Protein 1YS4 (pdb70)

InterPro domains:
  IPR000319 Aspartate-semialdehyde dehydrogenase, conserved site [PS01103] (237-251)
  IPR000534 Semialdehyde dehydrogenase, NAD-binding [PF01118] (10-136)
  IPR000534 Semialdehyde dehydrogenase, NAD-binding [SM00859] (10-138)
  IPR005676 Aspartate-semialdehyde dehydrogenase, peptidoglycan lacking [TIGR00978] (9-350)
  IPR012080 Aspartate-semialdehyde dehydrogenase [MF_02121] (8-350)
  IPR012280 Semialdehyde dehydrogenase, dimerisation domain [PF02774] (166-335)
  IPR036291 NAD(P)-binding domain superfamily [SSF51735] (8-182)
  IPR051823 Aspartate-semialdehyde dehydrogenase-related [PTHR46718] (7-353)

Nearest PDB structures (foldseek):
  1ys4-assembly1_A  TM=1.002E+00  e=1.127E-74  Methanocaldococcus jannaschii
  4zic-assembly2_E  TM=9.602E-01  e=7.013E-42  Trichophyton rubrum BMU01672
  3hsk-assembly1_B  TM=9.172E-01  e=1.992E-38  Candida albicans
  3hsk-assembly1_A  TM=9.112E-01  e=3.262E-38  Candida albicans
  4dpk-assembly1_B  TM=9.271E-01  e=1.095E-36  Sulfurisphaera tokodaii str. 7

Solvent-accessible surface area: 26829 Å² total

Foldseek 3Di:
DAEEEEAQLQWLLNVVLQVDAVDDVHHYQAYEYAPQQAQAQSLVSHPDDDPDDRDPVRRGGHHYLACPDPSNPSHQEYEYPDEQVVCVVRVVRNQQVQHAYLYAYPNPLDFLEAADQCLFCLVSVCSQVVVCVVSVGNYHYHYYAALVLLQVLLLVRLCCPFAFAEKEKEKDADSSLIPPGDPVCAVVHKFQDDPCPQVSLPSSQQRNFDDDPSGTDGHDHGYGYTYMYYHHHWKMKMKMDTATRRADALVRSVVSLPRDPCPPLVQRQDDRQEAEDEDPDDDDGVVPCCHSDFHKYKYDWHQDPPHGTIIMIMTGCSQCVGSVSSSSSVSCCVSPPD/DQEEEEEQLQWLLNQVLQVDAVDFVHHYQAYEYAPVQAAFQSLVSHPDDDPDDRDPVRRGGHHYLACPPPSNLRHAEYEYPDEQVVCLVRVVVNQQSQHAYEYAYPNPLDFLEAADQCLQCVVSVVSQVVVCVVSVGNYHYHYYAALVLLQVLLLVRLCCPFAFAEKEKEKDADSSLIPPRCPVCAVVHKFFDDPCPQVSLFSSQQSNFDDDPSGTDGHDHGYGYTYMYYHDHWKMKMKMDTATNRADALVRSVVSLPRDPCVVVPQRLDDRQEAEDEDPDDDDCVVPCCHSDFHKYKYPWHQDPPHRTIIMIMGGCSQCVGSVSSSSSVSSCVSPHD

Structure (mmCIF, N/CA/C/O backbone):
data_1YS4
#
_entry.id   1YS4
#
_cell.length_a   95.254
_cell.length_b   95.254
_cell.length_c   297.957
_cell.angle_alpha   90.00
_cell.angle_beta   90.00
_cell.angle_gamma   90.00
#
_symmetry.space_group_name_H-M   'P 43 21 2'
#
loop_
_entity.id
_entity.type
_entity.pdbx_description
1 polymer 'Aspartate-semialdehyde dehydrogenase'
2 non-polymer 'NADP NICOTINAMIDE-ADENINE-DINUCLEOTIDE PHOSPHATE'
3 non-polymer 'MALONIC ACID'
4 water water
#
loop_
_atom_site.group_PDB
_atom_site.id
_atom_site.type_symbol
_atom_site.label_atom_id
_atom_site.label_alt_id
_atom_site.label_comp_id
_atom_site.label_asym_id
_atom_site.label_entity_id
_atom_site.label_seq_id
_atom_site.pdbx_PDB_ins_code
_atom_site.Cartn_x
_atom_site.Cartn_y
_atom_site.Cartn_z
_atom_site.occupancy
_atom_site.B_iso_or_equiv
_atom_site.auth_seq_id
_atom_site.auth_comp_id
_atom_site.auth_asym_id
_atom_site.auth_atom_id
_atom_site.pdbx_PDB_model_num
ATOM 9 N N . LYS A 1 8 ? 32.399 49.295 111.718 1.00 43.50 8 LYS A N 1
ATOM 10 C CA . LYS A 1 8 ? 33.610 49.111 112.520 1.00 42.55 8 LYS A CA 1
ATOM 11 C C . LYS A 1 8 ? 34.101 50.423 113.137 1.00 41.60 8 LYS A C 1
ATOM 12 O O . LYS A 1 8 ? 35.232 50.860 112.903 1.00 41.50 8 LYS A O 1
ATOM 18 N N . ILE A 1 9 ? 33.229 51.043 113.925 1.00 40.49 9 ILE A N 1
ATOM 19 C CA . ILE A 1 9 ? 33.567 52.245 114.682 1.00 39.51 9 ILE A CA 1
ATOM 20 C C . ILE A 1 9 ? 34.532 51.865 115.814 1.00 39.12 9 ILE A C 1
ATOM 21 O O . ILE A 1 9 ? 34.243 50.984 116.627 1.00 38.76 9 ILE A O 1
ATOM 26 N N . LYS A 1 10 ? 35.682 52.528 115.844 1.00 38.58 10 LYS A N 1
ATOM 27 C CA . LYS A 1 10 ? 36.756 52.166 116.761 1.00 38.10 10 LYS A CA 1
ATOM 28 C C . LYS A 1 10 ? 36.505 52.654 118.181 1.00 37.61 10 LYS A C 1
ATOM 29 O O . LYS A 1 10 ? 36.296 53.848 118.417 1.00 37.40 10 LYS A O 1
ATOM 35 N N . VAL A 1 11 ? 36.511 51.708 119.118 1.00 37.01 11 VAL A N 1
ATOM 36 C CA . VAL A 1 11 ? 36.238 52.004 120.525 1.00 36.58 11 VAL A CA 1
ATOM 37 C C . VAL A 1 11 ? 37.385 51.598 121.453 1.00 36.30 11 VAL A C 1
ATOM 38 O O . VAL A 1 11 ? 38.185 50.715 121.130 1.00 36.11 11 VAL A O 1
ATOM 42 N N . GLY A 1 12 ? 37.454 52.264 122.601 1.00 35.99 12 GLY A N 1
ATOM 43 C CA . GLY A 1 12 ? 38.415 51.930 123.639 1.00 35.73 12 GLY A CA 1
ATOM 44 C C . GLY A 1 12 ? 37.710 51.581 124.933 1.00 35.61 12 GLY A C 1
ATOM 45 O O . GLY A 1 12 ? 36.536 51.914 125.121 1.00 35.50 12 GLY A O 1
ATOM 46 N N . VAL A 1 13 ? 38.421 50.890 125.820 1.00 35.50 13 VAL A N 1
ATOM 47 C CA . VAL A 1 13 ? 37.905 50.587 127.153 1.00 35.36 13 VAL A CA 1
ATOM 48 C C . VAL A 1 13 ? 38.914 51.017 128.217 1.00 35.42 13 VAL A C 1
ATOM 49 O O . VAL A 1 13 ? 40.080 50.617 128.186 1.00 35.54 13 VAL A O 1
ATOM 53 N N . LEU A 1 14 ? 38.452 51.857 129.137 1.00 35.33 14 LEU A N 1
ATOM 54 C CA . LEU A 1 14 ? 39.230 52.268 130.300 1.00 35.20 14 LEU A CA 1
ATOM 55 C C . LEU A 1 14 ? 38.920 51.323 131.453 1.00 35.10 14 LEU A C 1
ATOM 56 O O . LEU A 1 14 ? 37.751 51.012 131.710 1.00 34.98 14 LEU A O 1
ATOM 61 N N . GLY A 1 15 ? 39.965 50.874 132.145 1.00 34.96 15 GLY A N 1
ATOM 62 C CA . GLY A 1 15 ? 39.818 49.887 133.216 1.00 34.70 15 GLY A CA 1
ATOM 63 C C . GLY A 1 15 ? 39.383 48.545 132.660 1.00 34.55 15 GLY A C 1
ATOM 64 O O . GLY A 1 15 ? 38.493 47.894 133.209 1.00 34.58 15 GLY A O 1
ATOM 65 N N . ALA A 1 16 ? 40.026 48.137 131.567 1.00 34.38 16 ALA A N 1
ATOM 66 C CA . ALA A 1 16 ? 39.612 46.974 130.775 1.00 34.29 16 ALA A CA 1
ATOM 67 C C . ALA A 1 16 ? 39.827 45.614 131.450 1.00 34.24 16 ALA A C 1
ATOM 68 O O . ALA A 1 16 ? 39.185 44.628 131.075 1.00 34.34 16 ALA A O 1
ATOM 70 N N . THR A 1 17 ? 40.718 45.567 132.438 1.00 34.02 17 THR A N 1
ATOM 71 C CA . THR A 1 17 ? 41.096 44.309 133.099 1.00 33.95 17 THR A CA 1
ATOM 72 C C . THR A 1 17 ? 40.196 43.909 134.278 1.00 33.66 17 THR A C 1
ATOM 73 O O . THR A 1 17 ? 40.157 42.736 134.665 1.00 33.65 17 THR A O 1
ATOM 77 N N . GLY A 1 18 ? 39.480 44.880 134.839 1.00 33.25 18 GLY A N 1
ATOM 78 C CA . GLY A 1 18 ? 38.638 44.650 136.008 1.00 32.90 18 GLY A CA 1
ATOM 79 C C . GLY A 1 18 ? 37.332 43.940 135.707 1.00 32.96 18 GLY A C 1
ATOM 80 O O . GLY A 1 18 ? 37.106 43.465 134.590 1.00 32.83 18 GLY A O 1
ATOM 81 N N . SER A 1 19 ? 36.462 43.878 136.710 1.00 32.88 19 SER A N 1
ATOM 82 C CA . SER A 1 19 ? 35.204 43.141 136.600 1.00 32.90 19 SER A CA 1
ATOM 83 C C . SER A 1 19 ? 34.286 43.637 135.475 1.00 32.78 19 SER A C 1
ATOM 84 O O . SER A 1 19 ? 33.818 42.835 134.663 1.00 32.98 19 SER A O 1
ATOM 87 N N . VAL A 1 20 ? 34.031 44.945 135.429 1.00 32.63 20 VAL A N 1
ATOM 88 C CA . VAL A 1 20 ? 33.195 45.536 134.371 1.00 32.37 20 VAL A CA 1
ATOM 89 C C . VAL A 1 20 ? 33.947 45.590 133.048 1.00 32.16 20 VAL A C 1
ATOM 90 O O . VAL A 1 20 ? 33.355 45.382 131.987 1.00 32.27 20 VAL A O 1
ATOM 94 N N . GLY A 1 21 ? 35.250 45.857 133.122 1.00 31.98 21 GLY A N 1
ATOM 95 C CA . GLY A 1 21 ? 36.119 45.839 131.949 1.00 31.98 21 GLY A CA 1
ATOM 96 C C . GLY A 1 21 ? 36.032 44.546 131.152 1.00 31.99 21 GLY A C 1
ATOM 97 O O . GLY A 1 21 ? 36.034 44.572 129.918 1.00 32.29 21 GLY A O 1
ATOM 98 N N . GLN A 1 22 ? 35.950 43.418 131.856 1.00 31.62 22 GLN A N 1
ATOM 99 C CA . GLN A 1 22 ? 35.869 42.099 131.221 1.00 31.43 22 GLN A CA 1
ATOM 100 C C . GLN A 1 22 ? 34.541 41.893 130.495 1.00 31.23 22 GLN A C 1
ATOM 101 O O . GLN A 1 22 ? 34.488 41.223 129.461 1.00 31.23 22 GLN A O 1
ATOM 107 N N . ARG A 1 23 ? 33.472 42.457 131.049 1.00 30.94 23 ARG A N 1
ATOM 108 C CA . ARG A 1 23 ? 32.168 42.393 130.409 1.00 30.87 23 ARG A CA 1
ATOM 109 C C . ARG A 1 23 ? 32.106 43.314 129.190 1.00 30.89 23 ARG A C 1
ATOM 110 O O . ARG A 1 23 ? 31.455 42.977 128.201 1.00 30.96 23 ARG A O 1
ATOM 118 N N . PHE A 1 24 ? 32.786 44.462 129.267 1.00 30.90 24 PHE A N 1
ATOM 119 C CA . PHE A 1 24 ? 32.946 45.355 128.114 1.00 31.08 24 PHE A CA 1
ATOM 120 C C . PHE A 1 24 ? 33.615 44.590 126.980 1.00 31.23 24 PHE A C 1
ATOM 121 O O . PHE A 1 24 ? 33.115 44.579 125.855 1.00 31.19 24 PHE A O 1
ATOM 129 N N . VAL A 1 25 ? 34.733 43.937 127.304 1.00 31.47 25 VAL A N 1
ATOM 130 C CA . VAL A 1 25 ? 35.505 43.134 126.353 1.00 31.76 25 VAL A CA 1
ATOM 131 C C . VAL A 1 25 ? 34.649 42.050 125.688 1.00 32.04 25 VAL A C 1
ATOM 132 O O . VAL A 1 25 ? 34.679 41.904 124.465 1.00 32.18 25 VAL A O 1
ATOM 136 N N . GLN A 1 26 ? 33.880 41.312 126.488 1.00 32.28 26 GLN A N 1
ATOM 137 C CA . GLN A 1 26 ? 32.972 40.291 125.961 1.00 32.74 26 GLN A CA 1
ATOM 138 C C . GLN A 1 26 ? 31.975 40.882 124.965 1.00 32.89 26 GLN A C 1
ATOM 139 O O . GLN A 1 26 ? 31.724 40.297 123.908 1.00 32.81 26 GLN A O 1
ATOM 145 N N . LEU A 1 27 ? 31.413 42.041 125.309 1.00 33.10 27 LEU A N 1
ATOM 146 C CA . LEU A 1 27 ? 30.391 42.687 124.486 1.00 33.50 27 LEU A CA 1
ATOM 147 C C . LEU A 1 27 ? 30.955 43.302 123.207 1.00 33.65 27 LEU A C 1
ATOM 148 O O . LEU A 1 27 ? 30.286 43.313 122.173 1.00 33.70 27 LEU A O 1
ATOM 153 N N . LEU A 1 28 ? 32.187 43.796 123.281 1.00 33.93 28 LEU A N 1
ATOM 154 C CA . LEU A 1 28 ? 32.766 44.582 122.191 1.00 34.31 28 LEU A CA 1
ATOM 155 C C . LEU A 1 28 ? 33.691 43.804 121.257 1.00 34.79 28 LEU A C 1
ATOM 156 O O . LEU A 1 28 ? 34.033 44.296 120.180 1.00 34.97 28 LEU A O 1
ATOM 161 N N . ALA A 1 29 ? 34.081 42.594 121.660 1.00 35.28 29 ALA A N 1
ATOM 162 C CA . ALA A 1 29 ? 35.011 41.777 120.878 1.00 35.72 29 ALA A CA 1
ATOM 163 C C . ALA A 1 29 ? 34.456 41.407 119.504 1.00 36.07 29 ALA A C 1
ATOM 164 O O . ALA A 1 29 ? 35.183 41.423 118.511 1.00 35.91 29 ALA A O 1
ATOM 166 N N . ASP A 1 30 ? 33.171 41.067 119.465 1.00 36.71 30 ASP A N 1
ATOM 167 C CA . ASP A 1 30 ? 32.500 40.685 118.229 1.00 37.41 30 ASP A CA 1
ATOM 168 C C . ASP A 1 30 ? 31.174 41.434 118.141 1.00 37.48 30 ASP A C 1
ATOM 169 O O . ASP A 1 30 ? 30.097 40.865 118.331 1.00 37.62 30 ASP A O 1
ATOM 174 N N . HIS A 1 31 ? 31.283 42.727 117.858 1.00 37.73 31 HIS A N 1
ATOM 175 C CA . HIS A 1 31 ? 30.152 43.645 117.838 1.00 37.95 31 HIS A CA 1
ATOM 176 C C . HIS A 1 31 ? 29.921 44.118 116.398 1.00 38.32 31 HIS A C 1
ATOM 177 O O . HIS A 1 31 ? 30.884 44.397 115.681 1.00 38.15 31 HIS A O 1
ATOM 184 N N . PRO A 1 32 ? 28.647 44.201 115.964 1.00 38.84 32 PRO A N 1
ATOM 185 C CA . PRO A 1 32 ? 28.374 44.589 114.574 1.00 39.42 32 PRO A CA 1
ATOM 186 C C . PRO A 1 32 ? 28.502 46.092 114.266 1.00 40.08 32 PRO A C 1
ATOM 187 O O . PRO A 1 32 ? 28.342 46.491 113.112 1.00 40.01 32 PRO A O 1
ATOM 199 N N . PHE A 1 34 ? 30.800 48.307 116.686 1.00 41.31 34 PHE A N 1
ATOM 200 C CA . PHE A 1 34 ? 32.030 48.759 117.314 1.00 41.00 34 PHE A CA 1
ATOM 201 C C . PHE A 1 34 ? 33.151 47.741 117.158 1.00 41.12 34 PHE A C 1
ATOM 202 O O . PHE A 1 34 ? 32.930 46.537 117.275 1.00 41.19 34 PHE A O 1
ATOM 210 N N . GLU A 1 35 ? 34.353 48.234 116.888 1.00 41.38 35 GLU A N 1
ATOM 211 C CA . GLU A 1 35 ? 35.540 47.394 116.899 1.00 41.81 35 GLU A CA 1
ATOM 212 C C . GLU A 1 35 ? 36.461 47.830 118.031 1.00 41.86 35 GLU A C 1
ATOM 213 O O . GLU A 1 35 ? 36.845 49.003 118.122 1.00 41.67 35 GLU A O 1
ATOM 219 N N . LEU A 1 36 ? 36.801 46.874 118.891 1.00 42.01 36 LEU A N 1
ATOM 220 C CA . LEU A 1 36 ? 37.640 47.131 120.051 1.00 42.24 36 LEU A CA 1
ATOM 221 C C . LEU A 1 36 ? 39.086 47.260 119.593 1.00 42.42 36 LEU A C 1
ATOM 222 O O . LEU A 1 36 ? 39.663 46.299 119.083 1.00 42.50 36 LEU A O 1
ATOM 227 N N . THR A 1 37 ? 39.666 48.446 119.763 1.00 42.71 37 THR A N 1
ATOM 228 C CA . THR A 1 37 ? 41.018 48.705 119.263 1.00 43.13 37 THR A CA 1
ATOM 229 C C . THR A 1 37 ? 41.998 49.172 120.338 1.00 43.35 37 THR A C 1
ATOM 230 O O . THR A 1 37 ? 43.212 49.042 120.170 1.00 43.40 37 THR A O 1
ATOM 234 N N . ALA A 1 38 ? 41.472 49.722 121.430 1.00 43.62 38 ALA A N 1
ATOM 235 C CA . ALA A 1 38 ? 42.303 50.189 122.539 1.00 43.92 38 ALA A CA 1
ATOM 236 C C . ALA A 1 38 ? 41.827 49.628 123.879 1.00 44.19 38 ALA A C 1
ATOM 237 O O . ALA A 1 38 ? 40.638 49.681 124.202 1.00 44.07 38 ALA A O 1
ATOM 239 N N . LEU A 1 39 ? 42.767 49.078 124.644 1.00 44.56 39 LEU A N 1
ATOM 240 C CA . LEU A 1 39 ? 42.487 48.560 125.981 1.00 44.91 39 LEU A CA 1
ATOM 241 C C . LEU A 1 39 ? 43.397 49.249 126.989 1.00 45.23 39 LEU A C 1
ATOM 242 O O . LEU A 1 39 ? 44.609 49.037 126.982 1.00 45.23 39 LEU A O 1
ATOM 247 N N . ALA A 1 40 ? 42.809 50.078 127.848 1.00 45.80 40 ALA A N 1
ATOM 248 C CA . ALA A 1 40 ? 43.576 50.840 128.828 1.00 46.41 40 ALA A CA 1
ATOM 249 C C . ALA A 1 40 ? 43.417 50.310 130.253 1.00 46.94 40 ALA A C 1
ATOM 250 O O . ALA A 1 40 ? 42.334 49.874 130.652 1.00 46.93 40 ALA A O 1
ATOM 252 N N . ALA A 1 41 ? 44.516 50.347 131.005 1.00 47.72 41 ALA A N 1
ATOM 253 C CA . ALA A 1 41 ? 44.544 49.958 132.417 1.00 48.50 41 ALA A CA 1
ATOM 254 C C . ALA A 1 41 ? 45.683 50.694 133.135 1.00 49.09 41 ALA A C 1
ATOM 255 O O . ALA A 1 41 ? 46.172 51.716 132.641 1.00 49.08 41 ALA A O 1
ATOM 257 N N . SER A 1 42 ? 46.101 50.179 134.292 1.00 49.87 42 SER A N 1
ATOM 258 C CA . SER A 1 42 ? 47.208 50.770 135.051 1.00 50.75 42 SER A CA 1
ATOM 259 C C . SER A 1 42 ? 48.555 50.507 134.375 1.00 51.32 42 SER A C 1
ATOM 260 O O . SER A 1 42 ? 48.647 49.689 133.452 1.00 51.45 42 SER A O 1
ATOM 263 N N . GLU A 1 43 ? 49.595 51.197 134.840 1.00 52.00 43 GLU A N 1
ATOM 264 C CA . GLU A 1 43 ? 50.939 51.045 134.276 1.00 52.74 43 GLU A CA 1
ATOM 265 C C . GLU A 1 43 ? 51.528 49.650 134.531 1.00 52.79 43 GLU A C 1
ATOM 266 O O . GLU A 1 43 ? 52.400 49.195 133.787 1.00 52.93 43 GLU A O 1
ATOM 272 N N . ARG A 1 44 ? 51.042 48.983 135.578 1.00 52.92 44 ARG A N 1
ATOM 273 C CA . ARG A 1 44 ? 51.356 47.574 135.837 1.00 53.08 44 ARG A CA 1
ATOM 274 C C . ARG A 1 44 ? 50.942 46.680 134.666 1.00 52.76 44 ARG A C 1
ATOM 275 O O . ARG A 1 44 ? 51.681 45.772 134.278 1.00 52.91 44 ARG A O 1
ATOM 283 N N . SER A 1 45 ? 49.761 46.949 134.110 1.00 52.25 45 SER A N 1
ATOM 284 C CA . SER A 1 45 ? 49.217 46.168 133.002 1.00 51.71 45 SER A CA 1
ATOM 285 C C . SER A 1 45 ? 49.737 46.600 131.634 1.00 51.32 45 SER A C 1
ATOM 286 O O . SER A 1 45 ? 49.777 45.792 130.704 1.00 51.30 45 SER A O 1
ATOM 289 N N . ALA A 1 46 ? 50.124 47.870 131.515 1.00 50.77 46 ALA A N 1
ATOM 290 C CA . ALA A 1 46 ? 50.573 48.438 130.240 1.00 50.24 46 ALA A CA 1
ATOM 291 C C . ALA A 1 46 ? 51.785 47.699 129.675 1.00 49.83 46 ALA A C 1
ATOM 292 O O . ALA A 1 46 ? 52.775 47.487 130.374 1.00 49.89 46 ALA A O 1
ATOM 294 N N . GLY A 1 47 ? 51.690 47.303 128.409 1.00 49.32 47 GLY A N 1
ATOM 295 C CA . GLY A 1 47 ? 52.754 46.555 127.745 1.00 48.70 47 GLY A CA 1
ATOM 296 C C . GLY A 1 47 ? 52.449 45.075 127.609 1.00 48.27 47 GLY A C 1
ATOM 297 O O . GLY A 1 47 ? 52.971 44.408 126.715 1.00 48.27 47 GLY A O 1
ATOM 298 N N . LYS A 1 48 ? 51.599 44.562 128.494 1.00 47.83 48 LYS A N 1
ATOM 299 C CA . LYS A 1 48 ? 51.234 43.147 128.494 1.00 47.51 48 LYS A CA 1
ATOM 300 C C . LYS A 1 48 ? 50.092 42.852 127.524 1.00 47.06 48 LYS A C 1
ATOM 301 O O . LYS A 1 48 ? 49.263 43.720 127.236 1.00 46.99 48 LYS A O 1
ATOM 307 N N . LYS A 1 49 ? 50.059 41.620 127.025 1.00 46.56 49 LYS A N 1
ATOM 308 C CA . LYS A 1 49 ? 48.887 41.104 126.329 1.00 46.15 49 LYS A CA 1
ATOM 309 C C . LYS A 1 49 ? 47.742 41.007 127.335 1.00 45.70 49 LYS A C 1
ATOM 310 O O . LYS A 1 49 ? 47.960 40.676 128.507 1.00 45.56 49 LYS A O 1
ATOM 316 N N . TYR A 1 50 ? 46.527 41.295 126.876 1.00 45.09 50 TYR A N 1
ATOM 317 C CA . TYR A 1 50 ? 45.354 41.322 127.752 1.00 44.56 50 TYR A CA 1
ATOM 318 C C . TYR A 1 50 ? 45.216 40.053 128.601 1.00 44.54 50 TYR A C 1
ATOM 319 O O . TYR A 1 50 ? 44.888 40.132 129.788 1.00 44.47 50 TYR A O 1
ATOM 328 N N . LYS A 1 51 ? 45.479 38.898 127.987 1.00 44.38 51 LYS A N 1
ATOM 329 C CA . LYS A 1 51 ? 45.398 37.604 128.670 1.00 44.31 51 LYS A CA 1
ATOM 330 C C . LYS A 1 51 ? 46.339 37.500 129.876 1.00 44.05 51 LYS A C 1
ATOM 331 O O . LYS A 1 51 ? 46.020 36.830 130.856 1.00 44.04 51 LYS A O 1
ATOM 337 N N . ASP A 1 52 ? 47.486 38.173 129.799 1.00 43.78 52 ASP A N 1
ATOM 338 C CA . ASP A 1 52 ? 48.466 38.164 130.883 1.00 43.63 52 ASP A CA 1
ATOM 339 C C . ASP A 1 52 ? 48.192 39.235 131.934 1.00 43.37 52 ASP A C 1
ATOM 340 O O . ASP A 1 52 ? 48.375 38.995 133.129 1.00 43.40 52 ASP A O 1
ATOM 345 N N . ALA A 1 53 ? 47.752 40.409 131.483 1.00 42.96 53 ALA A N 1
ATOM 346 C CA . ALA A 1 53 ? 47.454 41.532 132.373 1.00 42.58 53 ALA A CA 1
ATOM 347 C C . ALA A 1 53 ? 46.174 41.325 133.187 1.00 42.18 53 ALA A C 1
ATOM 348 O O . ALA A 1 53 ? 46.099 41.730 134.347 1.00 42.25 53 ALA A O 1
ATOM 350 N N . CYS A 1 54 ? 45.177 40.691 132.575 1.00 41.67 54 CYS A N 1
ATOM 351 C CA . CYS A 1 54 ? 43.878 40.475 133.213 1.00 41.17 54 CYS A CA 1
ATOM 352 C C . CYS A 1 54 ? 43.773 39.105 133.884 1.00 40.68 54 CYS A C 1
ATOM 353 O O . CYS A 1 54 ? 44.057 38.076 133.262 1.00 40.63 54 CYS A O 1
ATOM 356 N N . TYR A 1 55 ? 43.365 39.093 135.151 1.00 40.03 55 TYR A N 1
ATOM 357 C CA . TYR A 1 55 ? 42.962 37.845 135.785 1.00 39.29 55 TYR A CA 1
ATOM 358 C C . TYR A 1 55 ? 41.501 37.587 135.419 1.00 38.92 55 TYR A C 1
ATOM 359 O O . TYR A 1 55 ? 40.576 38.009 136.125 1.00 38.89 55 TYR A O 1
ATOM 368 N N . TRP A 1 56 ? 41.318 36.905 134.292 1.00 38.40 56 TRP A N 1
ATOM 369 C CA . TRP A 1 56 ? 40.007 36.632 133.722 1.00 38.08 56 TRP A CA 1
ATOM 370 C C . TRP A 1 56 ? 39.247 35.627 134.580 1.00 37.85 56 TRP A C 1
ATOM 371 O O . TRP A 1 56 ? 39.762 34.548 134.888 1.00 37.89 56 TRP A O 1
ATOM 382 N N . PHE A 1 57 ? 38.026 35.989 134.967 1.00 37.38 57 PHE A N 1
ATOM 383 C CA . PHE A 1 57 ? 37.217 35.136 135.837 1.00 36.92 57 PHE A CA 1
ATOM 384 C C . PHE A 1 57 ? 35.790 34.902 135.328 1.00 36.84 57 PHE A C 1
ATOM 385 O O . PHE A 1 57 ? 34.897 34.545 136.103 1.00 37.03 57 PHE A O 1
ATOM 393 N N . GLN A 1 58 ? 35.585 35.074 134.024 1.00 36.58 58 GLN A N 1
ATOM 394 C CA . GLN A 1 58 ? 34.288 34.773 133.407 1.00 36.55 58 GLN A CA 1
ATOM 395 C C . GLN A 1 58 ? 34.182 33.294 133.032 1.00 36.77 58 GLN A C 1
ATOM 396 O O . GLN A 1 58 ? 35.185 32.658 132.698 1.00 36.54 58 GLN A O 1
ATOM 402 N N . ASP A 1 59 ? 32.962 32.758 133.081 1.00 37.17 59 ASP A N 1
ATOM 403 C CA . ASP A 1 59 ? 32.725 31.340 132.794 1.00 37.76 59 ASP A CA 1
ATOM 404 C C . ASP A 1 59 ? 32.808 30.985 131.301 1.00 38.17 59 ASP A C 1
ATOM 405 O O . ASP A 1 59 ? 32.634 29.828 130.916 1.00 38.22 59 ASP A O 1
ATOM 410 N N . ARG A 1 60 ? 33.059 31.998 130.475 1.00 38.82 60 ARG A N 1
ATOM 411 C CA . ARG A 1 60 ? 33.423 31.812 129.071 1.00 39.45 60 ARG A CA 1
ATOM 412 C C . ARG A 1 60 ? 34.812 32.403 128.850 1.00 39.46 60 ARG A C 1
ATOM 413 O O . ARG A 1 60 ? 35.141 33.457 129.398 1.00 39.43 60 ARG A O 1
ATOM 421 N N . ASP A 1 61 ? 35.623 31.715 128.050 1.00 39.74 61 ASP A N 1
ATOM 422 C CA . ASP A 1 61 ? 37.008 32.111 127.797 1.00 40.14 61 ASP A CA 1
ATOM 423 C C . ASP A 1 61 ? 37.098 33.497 127.162 1.00 40.35 61 ASP A C 1
ATOM 424 O O . ASP A 1 61 ? 36.136 33.965 126.545 1.00 40.36 61 ASP A O 1
ATOM 429 N N . ILE A 1 62 ? 38.249 34.150 127.328 1.00 40.64 62 ILE A N 1
ATOM 430 C CA . ILE A 1 62 ? 38.544 35.404 126.637 1.00 41.02 62 ILE A CA 1
ATOM 431 C C . ILE A 1 62 ? 38.299 35.197 125.139 1.00 41.62 62 ILE A C 1
ATOM 432 O O . ILE A 1 62 ? 38.726 34.182 124.579 1.00 41.69 62 ILE A O 1
ATOM 437 N N . PRO A 1 63 ? 37.576 36.135 124.491 1.00 42.14 63 PRO A N 1
ATOM 438 C CA . PRO A 1 63 ? 37.453 36.084 123.030 1.00 42.48 63 PRO A CA 1
ATOM 439 C C . PRO A 1 63 ? 38.835 36.039 122.374 1.00 42.90 63 PRO A C 1
ATOM 440 O O . PRO A 1 63 ? 39.725 36.802 122.763 1.00 42.79 63 PRO A O 1
ATOM 444 N N . GLU A 1 64 ? 39.004 35.139 121.404 1.00 43.49 64 GLU A N 1
ATOM 445 C CA . GLU A 1 64 ? 40.315 34.860 120.795 1.00 44.16 64 GLU A CA 1
ATOM 446 C C . GLU A 1 64 ? 41.030 36.085 120.228 1.00 44.42 64 GLU A C 1
ATOM 447 O O . GLU A 1 64 ? 42.248 36.203 120.359 1.00 44.57 64 GLU A O 1
ATOM 453 N N . ASN A 1 65 ? 40.270 36.986 119.607 1.00 44.80 65 ASN A N 1
ATOM 454 C CA . ASN A 1 65 ? 40.832 38.182 118.966 1.00 45.15 65 ASN A CA 1
ATOM 455 C C . ASN A 1 65 ? 41.383 39.239 119.932 1.00 45.46 65 ASN A C 1
ATOM 456 O O . ASN A 1 65 ? 42.129 40.132 119.519 1.00 45.54 65 ASN A O 1
ATOM 461 N N . ILE A 1 66 ? 41.025 39.123 121.210 1.00 45.83 66 ILE A N 1
ATOM 462 C CA . ILE A 1 66 ? 41.413 40.101 122.233 1.00 46.28 66 ILE A CA 1
ATOM 463 C C . ILE A 1 66 ? 42.592 39.618 123.091 1.00 46.72 66 ILE A C 1
ATOM 464 O O . ILE A 1 66 ? 43.315 40.428 123.679 1.00 46.64 66 ILE A O 1
ATOM 469 N N . LYS A 1 67 ? 42.783 38.300 123.145 1.00 47.28 67 LYS A N 1
ATOM 470 C CA . LYS A 1 67 ? 43.823 37.678 123.976 1.00 47.91 67 LYS A CA 1
ATOM 471 C C . LYS A 1 67 ? 45.212 38.310 123.840 1.00 48.36 67 LYS A C 1
ATOM 472 O O . LYS A 1 67 ? 45.832 38.667 124.843 1.00 48.32 67 LYS A O 1
ATOM 478 N N . ASP A 1 68 ? 45.682 38.463 122.603 1.00 49.06 68 ASP A N 1
ATOM 479 C CA . ASP A 1 68 ? 47.035 38.959 122.337 1.00 49.80 68 ASP A CA 1
ATOM 480 C C . ASP A 1 68 ? 47.122 40.480 122.169 1.00 50.25 68 ASP A C 1
ATOM 481 O O . ASP A 1 68 ? 48.202 41.018 121.898 1.00 50.24 68 ASP A O 1
ATOM 494 N N . VAL A 1 70 ? 47.616 44.175 123.043 1.00 51.14 70 VAL A N 1
ATOM 495 C CA . VAL A 1 70 ? 48.495 44.795 124.031 1.00 51.04 70 VAL A CA 1
ATOM 496 C C . VAL A 1 70 ? 47.785 45.927 124.772 1.00 50.99 70 VAL A C 1
ATOM 497 O O . VAL A 1 70 ? 47.256 46.854 124.153 1.00 51.10 70 VAL A O 1
ATOM 501 N N . VAL A 1 71 ? 47.774 45.830 126.100 1.00 50.87 71 VAL A N 1
ATOM 502 C CA . VAL A 1 71 ? 47.204 46.861 126.969 1.00 50.74 71 VAL A CA 1
ATOM 503 C C . VAL A 1 71 ? 48.068 48.126 126.940 1.00 50.69 71 VAL A C 1
ATOM 504 O O . VAL A 1 71 ? 49.295 48.055 127.012 1.00 50.76 71 VAL A O 1
ATOM 508 N N . ILE A 1 72 ? 47.409 49.275 126.823 1.00 50.67 72 ILE A N 1
ATOM 509 C CA . ILE A 1 72 ? 48.082 50.572 126.773 1.00 50.72 72 ILE A CA 1
ATOM 510 C C . ILE A 1 72 ? 47.788 51.380 128.046 1.00 50.83 72 ILE A C 1
ATOM 511 O O . ILE A 1 72 ? 46.822 51.080 128.750 1.00 50.77 72 ILE A O 1
ATOM 516 N N . PRO A 1 73 ? 48.625 52.392 128.358 1.00 51.00 73 PRO A N 1
ATOM 517 C CA . PRO A 1 73 ? 48.334 53.257 129.510 1.00 51.17 73 PRO A CA 1
ATOM 518 C C . PRO A 1 73 ? 47.059 54.087 129.339 1.00 51.30 73 PRO A C 1
ATOM 519 O O . PRO A 1 73 ? 46.616 54.326 128.213 1.00 51.29 73 PRO A O 1
ATOM 523 N N . THR A 1 74 ? 46.479 54.518 130.457 1.00 51.56 74 THR A N 1
ATOM 524 C CA . THR A 1 74 ? 45.295 55.374 130.435 1.00 51.83 74 THR A CA 1
ATOM 525 C C . THR A 1 74 ? 45.710 56.810 130.095 1.00 52.06 74 THR A C 1
ATOM 526 O O . THR A 1 74 ? 45.877 57.659 130.975 1.00 52.11 74 THR A O 1
ATOM 530 N N . ASP A 1 75 ? 45.883 57.055 128.799 1.00 52.38 75 ASP A N 1
ATOM 531 C CA . ASP A 1 75 ? 46.358 58.333 128.280 1.00 52.71 75 ASP A CA 1
ATOM 532 C C . ASP A 1 75 ? 45.616 58.652 126.978 1.00 52.86 75 ASP A C 1
ATOM 533 O O . ASP A 1 75 ? 45.760 57.926 125.993 1.00 52.88 75 ASP A O 1
ATOM 538 N N . PRO A 1 76 ? 44.817 59.740 126.971 1.00 53.02 76 PRO A N 1
ATOM 539 C CA . PRO A 1 76 ? 44.010 60.097 125.796 1.00 53.24 76 PRO A CA 1
ATOM 540 C C . PRO A 1 76 ? 44.843 60.507 124.577 1.00 53.50 76 PRO A C 1
ATOM 541 O O . PRO A 1 76 ? 44.346 60.457 123.451 1.00 53.50 76 PRO A O 1
ATOM 545 N N . LYS A 1 77 ? 46.098 60.893 124.812 1.00 53.89 77 LYS A N 1
ATOM 546 C CA . LYS A 1 77 ? 47.021 61.313 123.754 1.00 54.23 77 LYS A CA 1
ATOM 547 C C . LYS A 1 77 ? 47.707 60.131 123.062 1.00 54.37 77 LYS A C 1
ATOM 548 O O . LYS A 1 77 ? 48.406 60.317 122.062 1.00 54.40 77 LYS A O 1
ATOM 554 N N . HIS A 1 78 ? 47.509 58.925 123.594 1.00 54.54 78 HIS A N 1
ATOM 555 C CA . HIS A 1 78 ? 48.154 57.717 123.071 1.00 54.71 78 HIS A CA 1
ATOM 556 C C . HIS A 1 78 ? 47.800 57.457 121.604 1.00 54.90 78 HIS A C 1
ATOM 557 O O . HIS A 1 78 ? 46.685 57.750 121.161 1.00 54.95 78 HIS A O 1
ATOM 564 N N . GLU A 1 79 ? 48.765 56.906 120.868 1.00 55.06 79 GLU A N 1
ATOM 565 C CA . GLU A 1 79 ? 48.630 56.596 119.440 1.00 55.33 79 GLU A CA 1
ATOM 566 C C . GLU A 1 79 ? 47.406 55.729 119.117 1.00 55.14 79 GLU A C 1
ATOM 567 O O . GLU A 1 79 ? 46.774 55.900 118.071 1.00 55.18 79 GLU A O 1
ATOM 573 N N . GLU A 1 80 ? 47.078 54.808 120.022 1.00 54.99 80 GLU A N 1
ATOM 574 C CA . GLU A 1 80 ? 45.960 53.880 119.835 1.00 54.80 80 GLU A CA 1
ATOM 575 C C . GLU A 1 80 ? 44.587 54.540 120.004 1.00 54.35 80 GLU A C 1
ATOM 576 O O . GLU A 1 80 ? 43.567 53.947 119.648 1.00 54.35 80 GLU A O 1
ATOM 582 N N . PHE A 1 81 ? 44.570 55.759 120.541 1.00 53.87 81 PHE A N 1
ATOM 583 C CA . PHE A 1 81 ? 43.328 56.510 120.746 1.00 53.46 81 PHE A CA 1
ATOM 584 C C . PHE A 1 81 ? 43.037 57.551 119.655 1.00 53.25 81 PHE A C 1
ATOM 585 O O . PHE A 1 81 ? 42.052 58.291 119.751 1.00 53.17 81 PHE A O 1
ATOM 593 N N . GLU A 1 82 ? 43.880 57.600 118.623 1.00 52.87 82 GLU A N 1
ATOM 594 C CA . GLU A 1 82 ? 43.778 58.633 117.584 1.00 52.50 82 GLU A CA 1
ATOM 595 C C . GLU A 1 82 ? 42.479 58.576 116.778 1.00 51.74 82 GLU A C 1
ATOM 596 O O . GLU A 1 82 ? 41.792 59.589 116.634 1.00 51.74 82 GLU A O 1
ATOM 602 N N . ASP A 1 83 ? 42.147 57.394 116.265 1.00 50.83 83 ASP A N 1
ATOM 603 C CA . ASP A 1 83 ? 40.935 57.204 115.467 1.00 50.00 83 ASP A CA 1
ATOM 604 C C . ASP A 1 83 ? 39.724 56.796 116.315 1.00 49.08 83 ASP A C 1
ATOM 605 O O . ASP A 1 83 ? 38.677 56.420 115.777 1.00 48.98 83 ASP A O 1
ATOM 610 N N . VAL A 1 84 ? 39.873 56.888 117.637 1.00 47.82 84 VAL A N 1
ATOM 611 C CA . VAL A 1 84 ? 38.845 56.453 118.579 1.00 46.64 84 VAL A CA 1
ATOM 612 C C . VAL A 1 84 ? 38.097 57.654 119.155 1.00 45.84 84 VAL A C 1
ATOM 613 O O . VAL A 1 84 ? 38.692 58.508 119.812 1.00 45.81 84 VAL A O 1
ATOM 617 N N . ASP A 1 85 ? 36.791 57.706 118.901 1.00 44.77 85 ASP A N 1
ATOM 618 C CA . ASP A 1 85 ? 35.934 58.772 119.414 1.00 43.85 85 ASP A CA 1
ATOM 619 C C . ASP A 1 85 ? 35.120 58.314 120.619 1.00 43.04 85 ASP A C 1
ATOM 620 O O . ASP A 1 85 ? 34.871 59.097 121.537 1.00 43.07 85 ASP A O 1
ATOM 625 N N . ILE A 1 86 ? 34.704 57.050 120.604 1.00 41.86 86 ILE A N 1
ATOM 626 C CA . ILE A 1 86 ? 33.901 56.479 121.682 1.00 40.69 86 ILE A CA 1
ATOM 627 C C . ILE A 1 86 ? 34.776 55.663 122.635 1.00 40.04 86 ILE A C 1
ATOM 628 O O . ILE A 1 86 ? 35.390 54.667 122.243 1.00 39.87 86 ILE A O 1
ATOM 633 N N . VAL A 1 87 ? 34.833 56.105 123.886 1.00 39.12 87 VAL A N 1
ATOM 634 C CA . VAL A 1 87 ? 35.625 55.427 124.904 1.00 38.43 87 VAL A CA 1
ATOM 635 C C . VAL A 1 87 ? 34.743 55.010 126.081 1.00 37.97 87 VAL A C 1
ATOM 636 O O . VAL A 1 87 ? 34.088 55.844 126.713 1.00 37.66 87 VAL A O 1
ATOM 640 N N . PHE A 1 88 ? 34.727 53.709 126.355 1.00 37.40 88 PHE A N 1
ATOM 641 C CA . PHE A 1 88 ? 33.976 53.155 127.476 1.00 36.93 88 PHE A CA 1
ATOM 642 C C . PHE A 1 88 ? 34.816 53.154 128.749 1.00 36.89 88 PHE A C 1
ATOM 643 O O . PHE A 1 88 ? 36.013 52.870 128.711 1.00 36.75 88 PHE A O 1
ATOM 651 N N . SER A 1 89 ? 34.189 53.476 129.877 1.00 36.89 89 SER A N 1
ATOM 652 C CA . SER A 1 89 ? 34.921 53.570 131.136 1.00 37.04 89 SER A CA 1
ATOM 653 C C . SER A 1 89 ? 34.400 52.644 132.232 1.00 37.20 89 SER A C 1
ATOM 654 O O . SER A 1 89 ? 33.224 52.689 132.609 1.00 37.02 89 SER A O 1
ATOM 657 N N . ALA A 1 90 ? 35.303 51.803 132.727 1.00 37.50 90 ALA A N 1
ATOM 658 C CA . ALA A 1 90 ? 35.032 50.910 133.844 1.00 37.93 90 ALA A CA 1
ATOM 659 C C . ALA A 1 90 ? 35.939 51.275 135.023 1.00 38.22 90 ALA A C 1
ATOM 660 O O . ALA A 1 90 ? 36.258 50.432 135.867 1.00 38.33 90 ALA A O 1
ATOM 662 N N . LEU A 1 91 ? 36.347 52.541 135.069 1.00 38.70 91 LEU A N 1
ATOM 663 C CA . LEU A 1 91 ? 37.267 53.037 136.090 1.00 39.21 91 LEU A CA 1
ATOM 664 C C . LEU A 1 91 ? 36.591 53.173 137.450 1.00 39.75 91 LEU A C 1
ATOM 665 O O . LEU A 1 91 ? 35.386 53.428 137.517 1.00 39.87 91 LEU A O 1
ATOM 670 N N . PRO A 1 92 ? 37.362 52.994 138.544 1.00 40.33 92 PRO A N 1
ATOM 671 C CA . PRO A 1 92 ? 36.863 53.354 139.870 1.00 40.83 92 PRO A CA 1
ATOM 672 C C . PRO A 1 92 ? 36.667 54.870 139.947 1.00 41.36 92 PRO A C 1
ATOM 673 O O . PRO A 1 92 ? 37.381 55.608 139.269 1.00 41.28 92 PRO A O 1
ATOM 677 N N . SER A 1 93 ? 35.712 55.315 140.762 1.00 42.13 93 SER A N 1
ATOM 678 C CA . SER A 1 93 ? 35.305 56.727 140.821 1.00 43.12 93 SER A CA 1
ATOM 679 C C . SER A 1 93 ? 36.437 57.751 140.935 1.00 43.62 93 SER A C 1
ATOM 680 O O . SER A 1 93 ? 36.443 58.744 140.204 1.00 43.66 93 SER A O 1
ATOM 683 N N . ASP A 1 94 ? 37.382 57.511 141.844 1.00 44.32 94 ASP A N 1
ATOM 684 C CA . ASP A 1 94 ? 38.477 58.459 142.080 1.00 45.09 94 ASP A CA 1
ATOM 685 C C . ASP A 1 94 ? 39.401 58.610 140.876 1.00 45.14 94 ASP A C 1
ATOM 686 O O . ASP A 1 94 ? 39.911 59.699 140.616 1.00 45.29 94 ASP A O 1
ATOM 691 N N . LEU A 1 95 ? 39.599 57.518 140.143 1.00 45.34 95 LEU A N 1
ATOM 692 C CA . LEU A 1 95 ? 40.381 57.545 138.912 1.00 45.52 95 LEU A CA 1
ATOM 693 C C . LEU A 1 95 ? 39.576 58.126 137.751 1.00 45.66 95 LEU A C 1
ATOM 694 O O . LEU A 1 95 ? 40.145 58.685 136.813 1.00 45.66 95 LEU A O 1
ATOM 699 N N . ALA A 1 96 ? 38.254 57.989 137.824 1.00 45.81 96 ALA A N 1
ATOM 700 C CA . ALA A 1 96 ? 37.356 58.546 136.818 1.00 46.10 96 ALA A CA 1
ATOM 701 C C . ALA A 1 96 ? 37.344 60.073 136.874 1.00 46.32 96 ALA A C 1
ATOM 702 O O . ALA A 1 96 ? 37.305 60.732 135.836 1.00 46.29 96 ALA A O 1
ATOM 704 N N . LYS A 1 97 ? 37.389 60.624 138.088 1.00 46.70 97 LYS A N 1
ATOM 705 C CA . LYS A 1 97 ? 37.466 62.074 138.297 1.00 47.08 97 LYS A CA 1
ATOM 706 C C . LYS A 1 97 ? 38.723 62.689 137.684 1.00 47.15 97 LYS A C 1
ATOM 707 O O . LYS A 1 97 ? 38.721 63.857 137.295 1.00 47.24 97 LYS A O 1
ATOM 713 N N . LYS A 1 98 ? 39.784 61.894 137.594 1.00 47.20 98 LYS A N 1
ATOM 714 C CA . LYS A 1 98 ? 41.036 62.337 136.997 1.00 47.40 98 LYS A CA 1
ATOM 715 C C . LYS A 1 98 ? 41.030 62.159 135.478 1.00 47.08 98 LYS A C 1
ATOM 716 O O . LYS A 1 98 ? 41.280 63.113 134.737 1.00 47.31 98 LYS A O 1
ATOM 722 N N . PHE A 1 99 ? 40.728 60.944 135.024 1.00 46.64 99 PHE A N 1
ATOM 723 C CA . PHE A 1 99 ? 40.911 60.569 133.620 1.00 46.17 99 PHE A CA 1
ATOM 724 C C . PHE A 1 99 ? 39.772 60.949 132.665 1.00 45.76 99 PHE A C 1
ATOM 725 O O . PHE A 1 99 ? 40.028 61.293 131.512 1.00 45.65 99 PHE A O 1
ATOM 733 N N . GLU A 1 100 ? 38.527 60.872 133.132 1.00 45.26 100 GLU A N 1
ATOM 734 C CA . GLU A 1 100 ? 37.371 61.118 132.257 1.00 44.85 100 GLU A CA 1
ATOM 735 C C . GLU A 1 100 ? 37.288 62.551 131.693 1.00 44.87 100 GLU A C 1
ATOM 736 O O . GLU A 1 100 ? 37.005 62.715 130.503 1.00 44.84 100 GLU A O 1
ATOM 742 N N . PRO A 1 101 ? 37.541 63.587 132.530 1.00 44.79 101 PRO A N 1
ATOM 743 C CA . PRO A 1 101 ? 37.671 64.950 131.989 1.00 44.87 101 PRO A CA 1
ATOM 744 C C . PRO A 1 101 ? 38.822 65.114 130.988 1.00 44.95 101 PRO A C 1
ATOM 745 O O . PRO A 1 101 ? 38.698 65.893 130.042 1.00 44.87 101 PRO A O 1
ATOM 749 N N . GLU A 1 102 ? 39.920 64.386 131.197 1.00 45.01 102 GLU A N 1
ATOM 750 C CA . GLU A 1 102 ? 41.060 64.399 130.274 1.00 45.39 102 GLU A CA 1
ATOM 751 C C . GLU A 1 102 ? 40.679 63.886 128.884 1.00 45.01 102 GLU A C 1
ATOM 752 O O . GLU A 1 102 ? 41.135 64.423 127.869 1.00 45.12 102 GLU A O 1
ATOM 758 N N . PHE A 1 103 ? 39.851 62.843 128.853 1.00 44.66 103 PHE A N 1
ATOM 759 C CA . PHE A 1 103 ? 39.384 62.249 127.603 1.00 44.20 103 PHE A CA 1
ATOM 760 C C . PHE A 1 103 ? 38.344 63.127 126.910 1.00 44.10 103 PHE A C 1
ATOM 761 O O . PHE A 1 103 ? 38.348 63.240 125.683 1.00 44.09 103 PHE A O 1
ATOM 769 N N . ALA A 1 104 ? 37.462 63.743 127.697 1.00 43.92 104 ALA A N 1
ATOM 770 C CA . ALA A 1 104 ? 36.476 64.688 127.170 1.00 43.87 104 ALA A CA 1
ATOM 771 C C . ALA A 1 104 ? 37.150 65.910 126.532 1.00 43.76 104 ALA A C 1
ATOM 772 O O . ALA A 1 104 ? 36.701 66.405 125.496 1.00 43.68 104 ALA A O 1
ATOM 774 N N . LYS A 1 105 ? 38.235 66.375 127.153 1.00 43.72 105 LYS A N 1
ATOM 775 C CA . LYS A 1 105 ? 39.027 67.498 126.638 1.00 43.65 105 LYS A CA 1
ATOM 776 C C . LYS A 1 105 ? 39.729 67.176 125.317 1.00 43.45 105 LYS A C 1
ATOM 777 O O . LYS A 1 105 ? 39.992 68.075 124.519 1.00 43.55 105 LYS A O 1
ATOM 783 N N . GLU A 1 106 ? 40.025 65.896 125.095 1.00 43.16 106 GLU A N 1
ATOM 784 C CA . GLU A 1 106 ? 40.585 65.437 123.824 1.00 42.87 106 GLU A CA 1
ATOM 785 C C . GLU A 1 106 ? 39.520 65.185 122.755 1.00 42.34 106 GLU A C 1
ATOM 786 O O . GLU A 1 106 ? 39.826 64.684 121.672 1.00 42.37 106 GLU A O 1
ATOM 792 N N . GLY A 1 107 ? 38.275 65.539 123.064 1.00 41.85 107 GLY A N 1
ATOM 793 C CA . GLY A 1 107 ? 37.175 65.438 122.108 1.00 41.16 107 GLY A CA 1
ATOM 794 C C . GLY A 1 107 ? 36.542 64.062 122.034 1.00 40.67 107 GLY A C 1
ATOM 795 O O . GLY A 1 107 ? 35.812 63.757 121.088 1.00 40.84 107 GLY A O 1
ATOM 796 N N . LYS A 1 108 ? 36.815 63.228 123.032 1.00 39.97 108 LYS A N 1
ATOM 797 C CA . LYS A 1 108 ? 36.268 61.876 123.060 1.00 39.23 108 LYS A CA 1
ATOM 798 C C . LYS A 1 108 ? 34.990 61.803 123.879 1.00 38.47 108 LYS A C 1
ATOM 799 O O . LYS A 1 108 ? 34.815 62.545 124.847 1.00 38.43 108 LYS A O 1
ATOM 805 N N . LEU A 1 109 ? 34.089 60.924 123.454 1.00 37.59 109 LEU A N 1
ATOM 806 C CA . LEU A 1 109 ? 32.861 60.656 124.185 1.00 36.90 109 LEU A CA 1
ATOM 807 C C . LEU A 1 109 ? 33.100 59.536 125.192 1.00 36.20 109 LEU A C 1
ATOM 808 O O . LEU A 1 109 ? 33.427 58.406 124.818 1.00 35.94 109 LEU A O 1
ATOM 813 N N . ILE A 1 110 ? 32.961 59.874 126.470 1.00 35.44 110 ILE A N 1
ATOM 814 C CA . ILE A 1 110 ? 33.107 58.911 127.553 1.00 34.69 110 ILE A CA 1
ATOM 815 C C . ILE A 1 110 ? 31.747 58.325 127.911 1.00 34.12 110 ILE A C 1
ATOM 816 O O . ILE A 1 110 ? 30.829 59.053 128.293 1.00 33.89 110 ILE A O 1
ATOM 821 N N . PHE A 1 111 ? 31.627 57.010 127.747 1.00 33.46 111 PHE A N 1
ATOM 822 C CA . PHE A 1 111 ? 30.462 56.263 128.208 1.00 32.98 111 PHE A CA 1
ATOM 823 C C . PHE A 1 111 ? 30.867 55.486 129.455 1.00 32.65 111 PHE A C 1
ATOM 824 O O . PHE A 1 111 ? 31.543 54.454 129.376 1.00 32.52 111 PHE A O 1
ATOM 832 N N . SER A 1 112 ? 30.452 56.005 130.604 1.00 32.30 112 SER A N 1
ATOM 833 C CA . SER A 1 112 ? 31.045 55.630 131.878 1.00 32.29 112 SER A CA 1
ATOM 834 C C . SER A 1 112 ? 30.109 54.877 132.816 1.00 32.25 112 SER A C 1
ATOM 835 O O . SER A 1 112 ? 28.937 55.223 132.959 1.00 32.22 112 SER A O 1
ATOM 838 N N . ASN A 1 113 ? 30.658 53.852 133.460 1.00 32.28 113 ASN A N 1
ATOM 839 C CA . ASN A 1 113 ? 29.975 53.129 134.524 1.00 32.18 113 ASN A CA 1
ATOM 840 C C . ASN A 1 113 ? 30.346 53.670 135.912 1.00 32.19 113 ASN A C 1
ATOM 841 O O . ASN A 1 113 ? 29.706 53.333 136.906 1.00 32.27 113 ASN A O 1
ATOM 846 N N . ALA A 1 114 ? 31.374 54.516 135.970 1.00 32.34 114 ALA A N 1
ATOM 847 C CA . ALA A 1 114 ? 31.817 55.129 137.228 1.00 32.39 114 ALA A CA 1
ATOM 848 C C . ALA A 1 114 ? 30.781 56.087 137.816 1.00 32.49 114 ALA A C 1
ATOM 849 O O . ALA A 1 114 ? 30.067 56.774 137.084 1.00 32.59 114 ALA A O 1
ATOM 851 N N . SER A 1 115 ? 30.714 56.132 139.145 1.00 32.72 115 SER A N 1
ATOM 852 C CA . SER A 1 115 ? 29.728 56.953 139.844 1.00 32.84 115 SER A CA 1
ATOM 853 C C . SER A 1 115 ? 30.115 58.433 139.906 1.00 32.86 115 SER A C 1
ATOM 854 O O . SER A 1 115 ? 29.277 59.282 140.218 1.00 32.59 115 SER A O 1
ATOM 857 N N . ALA A 1 116 ? 31.378 58.722 139.592 1.00 33.10 116 ALA A N 1
ATOM 858 C CA . ALA A 1 116 ? 31.975 60.052 139.756 1.00 33.52 116 ALA A CA 1
ATOM 859 C C . ALA A 1 116 ? 31.119 61.207 139.232 1.00 33.82 116 ALA A C 1
ATOM 860 O O . ALA A 1 116 ? 30.832 62.150 139.971 1.00 33.95 116 ALA A O 1
ATOM 862 N N . TYR A 1 117 ? 30.700 61.120 137.970 1.00 34.25 117 TYR A N 1
ATOM 863 C CA . TYR A 1 117 ? 29.992 62.228 137.320 1.00 34.60 117 TYR A CA 1
ATOM 864 C C . TYR A 1 117 ? 28.483 62.054 137.192 1.00 34.60 117 TYR A C 1
ATOM 865 O O . TYR A 1 117 ? 27.803 62.926 136.649 1.00 34.63 117 TYR A O 1
ATOM 874 N N . ARG A 1 118 ? 27.964 60.951 137.727 1.00 34.61 118 ARG A N 1
ATOM 875 C CA . ARG A 1 118 ? 26.538 60.620 137.633 1.00 34.61 118 ARG A CA 1
ATOM 876 C C . ARG A 1 118 ? 25.597 61.732 138.082 1.00 35.03 118 ARG A C 1
ATOM 877 O O . ARG A 1 118 ? 24.586 61.992 137.428 1.00 34.98 118 ARG A O 1
ATOM 893 N N . GLU A 1 120 ? 26.310 65.014 138.563 1.00 37.14 120 GLU A N 1
ATOM 894 C CA . GLU A 1 120 ? 26.591 66.343 138.024 1.00 37.56 120 GLU A CA 1
ATOM 895 C C . GLU A 1 120 ? 25.414 66.751 137.150 1.00 37.67 120 GLU A C 1
ATOM 896 O O . GLU A 1 120 ? 24.914 65.950 136.353 1.00 37.78 120 GLU A O 1
ATOM 902 N N . GLU A 1 121 ? 24.961 67.990 137.320 1.00 37.70 121 GLU A N 1
ATOM 903 C CA . GLU A 1 121 ? 23.725 68.450 136.687 1.00 37.69 121 GLU A CA 1
ATOM 904 C C . GLU A 1 121 ? 23.820 68.600 135.170 1.00 36.98 121 GLU A C 1
ATOM 905 O O . GLU A 1 121 ? 22.801 68.630 134.484 1.00 36.86 121 GLU A O 1
ATOM 911 N N . ASP A 1 122 ? 25.043 68.670 134.656 1.00 36.32 122 ASP A N 1
ATOM 912 C CA . ASP A 1 122 ? 25.274 68.752 133.216 1.00 35.86 122 ASP A CA 1
ATOM 913 C C . ASP A 1 122 ? 25.714 67.408 132.616 1.00 35.20 122 ASP A C 1
ATOM 914 O O . ASP A 1 122 ? 26.103 67.336 131.448 1.00 35.08 122 ASP A O 1
ATOM 919 N N . VAL A 1 123 ? 25.641 66.345 133.415 1.00 34.32 123 VAL A N 1
ATOM 920 C CA . VAL A 1 123 ? 26.033 65.016 132.949 1.00 33.47 123 VAL A CA 1
ATOM 921 C C . VAL A 1 123 ? 24.816 64.101 132.832 1.00 32.79 123 VAL A C 1
ATOM 922 O O . VAL A 1 123 ? 24.080 63.916 133.804 1.00 32.85 123 VAL A O 1
ATOM 926 N N . PRO A 1 124 ? 24.593 63.536 131.631 1.00 32.03 124 PRO A N 1
ATOM 927 C CA . PRO A 1 124 ? 23.494 62.598 131.447 1.00 31.49 124 PRO A CA 1
ATOM 928 C C . PRO A 1 124 ? 23.686 61.333 132.290 1.00 30.88 124 PRO A C 1
ATOM 929 O O . PRO A 1 124 ? 24.780 60.757 132.317 1.00 30.45 124 PRO A O 1
ATOM 933 N N . LEU A 1 125 ? 22.626 60.946 132.995 1.00 30.12 125 LEU A N 1
ATOM 934 C CA . LEU A 1 125 ? 22.567 59.689 133.724 1.00 29.57 125 LEU A CA 1
ATOM 935 C C . LEU A 1 125 ? 21.459 58.884 133.063 1.00 29.24 125 LEU A C 1
ATOM 936 O O . LEU A 1 125 ? 20.280 59.088 133.356 1.00 29.22 125 LEU A O 1
ATOM 941 N N . VAL A 1 126 ? 21.838 57.979 132.161 1.00 28.98 126 VAL A N 1
ATOM 942 C CA . VAL A 1 126 ? 20.882 57.439 131.186 1.00 28.79 126 VAL A CA 1
ATOM 943 C C . VAL A 1 126 ? 20.699 55.912 131.172 1.00 28.72 126 VAL A C 1
ATOM 944 O O . VAL A 1 126 ? 21.664 55.145 131.225 1.00 28.52 126 VAL A O 1
ATOM 948 N N . ILE A 1 127 ? 19.429 55.511 131.128 1.00 28.75 127 ILE A N 1
ATOM 949 C CA . ILE A 1 127 ? 18.998 54.198 130.661 1.00 28.80 127 ILE A CA 1
ATOM 950 C C . ILE A 1 127 ? 18.131 54.484 129.431 1.00 28.99 127 ILE A C 1
ATOM 951 O O . ILE A 1 127 ? 17.095 55.142 129.558 1.00 29.20 127 ILE A O 1
ATOM 956 N N . PRO A 1 128 ? 18.540 53.992 128.241 1.00 29.03 128 PRO A N 1
ATOM 957 C CA . PRO A 1 128 ? 17.894 54.415 126.988 1.00 29.11 128 PRO A CA 1
ATOM 958 C C . PRO A 1 128 ? 16.382 54.179 126.934 1.00 29.14 128 PRO A C 1
ATOM 959 O O . PRO A 1 128 ? 15.666 54.951 126.294 1.00 29.34 128 PRO A O 1
ATOM 963 N N . GLU A 1 129 ? 15.907 53.130 127.605 1.00 29.02 129 GLU A N 1
ATOM 964 C CA . GLU A 1 129 ? 14.477 52.817 127.659 1.00 28.70 129 GLU A CA 1
ATOM 965 C C . GLU A 1 129 ? 13.703 53.811 128.521 1.00 28.58 129 GLU A C 1
ATOM 966 O O . GLU A 1 129 ? 12.482 53.917 128.410 1.00 28.51 129 GLU A O 1
ATOM 972 N N . VAL A 1 130 ? 14.420 54.531 129.380 1.00 28.51 130 VAL A N 1
ATOM 973 C CA . VAL A 1 130 ? 13.799 55.335 130.433 1.00 28.44 130 VAL A CA 1
ATOM 974 C C . VAL A 1 130 ? 13.879 56.854 130.185 1.00 28.52 130 VAL A C 1
ATOM 975 O O . VAL A 1 130 ? 12.860 57.547 130.233 1.00 28.48 130 VAL A O 1
ATOM 979 N N . ASN A 1 131 ? 15.083 57.358 129.928 1.00 28.48 131 ASN A N 1
ATOM 980 C CA . ASN A 1 131 ? 15.325 58.801 129.849 1.00 28.59 131 ASN A CA 1
ATOM 981 C C . ASN A 1 131 ? 16.349 59.173 128.776 1.00 28.79 131 ASN A C 1
ATOM 982 O O . ASN A 1 131 ? 17.277 59.941 129.030 1.00 28.66 131 ASN A O 1
ATOM 987 N N . ALA A 1 132 ? 16.172 58.626 127.579 1.00 29.28 132 ALA A N 1
ATOM 988 C CA . ALA A 1 132 ? 17.083 58.879 126.466 1.00 29.90 132 ALA A CA 1
ATOM 989 C C . ALA A 1 132 ? 17.233 60.370 126.124 1.00 30.48 132 ALA A C 1
ATOM 990 O O . ALA A 1 132 ? 18.286 60.789 125.639 1.00 30.59 132 ALA A O 1
ATOM 992 N N . ASP A 1 133 ? 16.189 61.159 126.389 1.00 31.16 133 ASP A N 1
ATOM 993 C CA . ASP A 1 133 ? 16.206 62.606 126.130 1.00 32.05 133 ASP A CA 1
ATOM 994 C C . ASP A 1 133 ? 17.215 63.373 126.995 1.00 32.28 133 ASP A C 1
ATOM 995 O O . ASP A 1 133 ? 17.646 64.469 126.626 1.00 32.42 133 ASP A O 1
ATOM 1000 N N . HIS A 1 134 ? 17.596 62.789 128.133 1.00 32.51 134 HIS A N 1
ATOM 1001 C CA . HIS A 1 134 ? 18.588 63.384 129.033 1.00 32.54 134 HIS A CA 1
ATOM 1002 C C . HIS A 1 134 ? 19.981 63.468 128.403 1.00 32.99 134 HIS A C 1
ATOM 1003 O O . HIS A 1 134 ? 20.868 64.124 128.947 1.00 32.84 134 HIS A O 1
ATOM 1010 N N . LEU A 1 135 ? 20.168 62.803 127.261 1.00 33.73 135 LEU A N 1
ATOM 1011 C CA . LEU A 1 135 ? 21.418 62.898 126.496 1.00 34.59 135 LEU A CA 1
ATOM 1012 C C . LEU A 1 135 ? 21.693 64.325 126.011 1.00 35.36 135 LEU A C 1
ATOM 1013 O O . LEU A 1 135 ? 22.851 64.694 125.806 1.00 35.44 135 LEU A O 1
ATOM 1018 N N . GLU A 1 136 ? 20.626 65.113 125.846 1.00 36.30 136 GLU A N 1
ATOM 1019 C CA . GLU A 1 136 ? 20.713 66.535 125.476 1.00 37.53 136 GLU A CA 1
ATOM 1020 C C . GLU A 1 136 ? 21.586 67.354 126.427 1.00 37.90 136 GLU A C 1
ATOM 1021 O O . GLU A 1 136 ? 22.096 68.410 126.047 1.00 37.98 136 GLU A O 1
ATOM 1027 N N . LEU A 1 137 ? 21.758 66.859 127.653 1.00 38.50 137 LEU A N 1
ATOM 1028 C CA . LEU A 1 137 ? 22.583 67.526 128.663 1.00 39.12 137 LEU A CA 1
ATOM 1029 C C . LEU A 1 137 ? 24.036 67.730 128.242 1.00 39.60 137 LEU A C 1
ATOM 1030 O O . LEU A 1 137 ? 24.719 68.586 128.806 1.00 39.68 137 LEU A O 1
ATOM 1035 N N . ILE A 1 138 ? 24.508 66.959 127.261 1.00 40.34 138 ILE A N 1
ATOM 1036 C CA . ILE A 1 138 ? 25.891 67.104 126.783 1.00 41.19 138 ILE A CA 1
ATOM 1037 C C . ILE A 1 138 ? 26.146 68.468 126.129 1.00 41.76 138 ILE A C 1
ATOM 1038 O O . ILE A 1 138 ? 27.273 68.962 126.145 1.00 41.83 138 ILE A O 1
ATOM 1043 N N . GLU A 1 139 ? 25.096 69.067 125.568 1.00 42.57 139 GLU A N 1
ATOM 1044 C CA . GLU A 1 139 ? 25.197 70.400 124.964 1.00 43.39 139 GLU A CA 1
ATOM 1045 C C . GLU A 1 139 ? 25.370 71.478 126.036 1.00 43.64 139 GLU A C 1
ATOM 1046 O O . GLU A 1 139 ? 26.146 72.416 125.855 1.00 43.78 139 GLU A O 1
ATOM 1052 N N . ILE A 1 140 ? 24.655 71.329 127.150 1.00 44.03 140 ILE A N 1
ATOM 1053 C CA . ILE A 1 140 ? 24.841 72.187 128.320 1.00 44.42 140 ILE A CA 1
ATOM 1054 C C . ILE A 1 140 ? 26.226 71.943 128.925 1.00 44.70 140 ILE A C 1
ATOM 1055 O O . ILE A 1 140 ? 26.900 72.884 129.354 1.00 44.88 140 ILE A O 1
ATOM 1060 N N . GLN A 1 141 ? 26.642 70.676 128.931 1.00 44.96 141 GLN A N 1
ATOM 1061 C CA . GLN A 1 141 ? 27.939 70.251 129.463 1.00 45.10 141 GLN A CA 1
ATOM 1062 C C . GLN A 1 141 ? 29.114 70.875 128.708 1.00 45.41 141 GLN A C 1
ATOM 1063 O O . GLN A 1 141 ? 30.075 71.334 129.322 1.00 45.27 141 GLN A O 1
ATOM 1069 N N . ARG A 1 142 ? 29.030 70.880 127.381 1.00 45.91 142 ARG A N 1
ATOM 1070 C CA . ARG A 1 142 ? 30.062 71.481 126.536 1.00 46.55 142 ARG A CA 1
ATOM 1071 C C . ARG A 1 142 ? 30.179 72.999 126.742 1.00 46.99 142 ARG A C 1
ATOM 1072 O O . ARG A 1 142 ? 31.281 73.545 126.718 1.00 47.14 142 ARG A O 1
ATOM 1080 N N . GLU A 1 143 ? 29.045 73.662 126.959 1.00 47.60 143 GLU A N 1
ATOM 1081 C CA . GLU A 1 143 ? 29.021 75.080 127.326 1.00 48.31 143 GLU A CA 1
ATOM 1082 C C . GLU A 1 143 ? 29.730 75.352 128.655 1.00 48.34 143 GLU A C 1
ATOM 1083 O O . GLU A 1 143 ? 30.644 76.177 128.715 1.00 48.47 143 GLU A O 1
ATOM 1089 N N . LYS A 1 144 ? 29.311 74.646 129.705 1.00 48.36 144 LYS A N 1
ATOM 1090 C CA . LYS A 1 144 ? 29.840 74.841 131.057 1.00 48.35 144 LYS A CA 1
ATOM 1091 C C . LYS A 1 144 ? 31.310 74.455 131.224 1.00 48.07 144 LYS A C 1
ATOM 1092 O O . LYS A 1 144 ? 32.082 75.199 131.830 1.00 48.18 144 LYS A O 1
ATOM 1098 N N . ARG A 1 145 ? 31.686 73.294 130.693 1.00 47.64 145 ARG A N 1
ATOM 1099 C CA . ARG A 1 145 ? 33.008 72.717 130.938 1.00 47.23 145 ARG A CA 1
ATOM 1100 C C . ARG A 1 145 ? 34.050 73.184 129.923 1.00 46.94 145 ARG A C 1
ATOM 1101 O O . ARG A 1 145 ? 35.251 73.155 130.199 1.00 47.00 145 ARG A O 1
ATOM 1109 N N . GLY A 1 146 ? 33.584 73.592 128.747 1.00 46.53 146 GLY A N 1
ATOM 1110 C CA . GLY A 1 146 ? 34.462 74.111 127.704 1.00 46.01 146 GLY A CA 1
ATOM 1111 C C . GLY A 1 146 ? 35.258 73.066 126.947 1.00 45.66 146 GLY A C 1
ATOM 1112 O O . GLY A 1 146 ? 36.286 73.386 126.348 1.00 45.83 146 GLY A O 1
ATOM 1113 N N . TRP A 1 147 ? 34.799 71.815 126.975 1.00 45.15 147 TRP A N 1
ATOM 1114 C CA . TRP A 1 147 ? 35.400 70.767 126.149 1.00 44.45 147 TRP A CA 1
ATOM 1115 C C . TRP A 1 147 ? 34.474 70.371 124.998 1.00 44.04 147 TRP A C 1
ATOM 1116 O O . TRP A 1 147 ? 33.280 70.667 125.031 1.00 44.02 147 TRP A O 1
ATOM 1127 N N . ASP A 1 148 ? 35.029 69.717 123.981 1.00 43.50 148 ASP A N 1
ATOM 1128 C CA . ASP A 1 148 ? 34.247 69.324 122.805 1.00 43.19 148 ASP A CA 1
ATOM 1129 C C . ASP A 1 148 ? 33.834 67.847 122.803 1.00 42.46 148 ASP A C 1
ATOM 1130 O O . ASP A 1 148 ? 33.047 67.416 121.956 1.00 42.47 148 ASP A O 1
ATOM 1135 N N . GLY A 1 149 ? 34.363 67.080 123.755 1.00 41.60 149 GLY A N 1
ATOM 1136 C CA . GLY A 1 149 ? 33.878 65.725 124.009 1.00 40.34 149 GLY A CA 1
ATOM 1137 C C . GLY A 1 149 ? 32.691 65.767 124.958 1.00 39.43 149 GLY A C 1
ATOM 1138 O O . GLY A 1 149 ? 32.029 66.805 125.097 1.00 39.38 149 GLY A O 1
ATOM 1139 N N . ALA A 1 150 ? 32.418 64.640 125.611 1.00 38.29 150 ALA A N 1
ATOM 1140 C CA . ALA A 1 150 ? 31.349 64.566 126.607 1.00 37.13 150 ALA A CA 1
ATOM 1141 C C . ALA A 1 150 ? 31.528 63.387 127.558 1.00 36.34 150 ALA A C 1
ATOM 1142 O O . ALA A 1 150 ? 32.199 62.405 127.232 1.00 36.25 150 ALA A O 1
ATOM 1144 N N . ILE A 1 151 ? 30.931 63.505 128.740 1.00 35.31 151 ILE A N 1
ATOM 1145 C CA . ILE A 1 151 ? 30.884 62.411 129.699 1.00 34.29 151 ILE A CA 1
ATOM 1146 C C . ILE A 1 151 ? 29.430 61.985 129.861 1.00 33.67 151 ILE A C 1
ATOM 1147 O O . ILE A 1 151 ? 28.585 62.770 130.303 1.00 33.49 151 ILE A O 1
ATOM 1152 N N . ILE A 1 152 ? 29.152 60.742 129.473 1.00 32.71 152 ILE A N 1
ATOM 1153 C CA . ILE A 1 152 ? 27.809 60.170 129.533 1.00 31.95 152 ILE A CA 1
ATOM 1154 C C . ILE A 1 152 ? 27.837 58.949 130.457 1.00 31.49 152 ILE A C 1
ATOM 1155 O O . ILE A 1 152 ? 28.586 57.996 130.219 1.00 31.46 152 ILE A O 1
ATOM 1160 N N . THR A 1 153 ? 27.030 58.982 131.512 1.00 30.57 153 THR A N 1
ATOM 1161 C CA . THR A 1 153 ? 27.063 57.917 132.506 1.00 29.60 153 THR A CA 1
ATOM 1162 C C . THR A 1 153 ? 25.827 57.033 132.489 1.00 29.26 153 THR A C 1
ATOM 1163 O O . THR A 1 153 ? 24.721 57.483 132.168 1.00 29.06 153 THR A O 1
ATOM 1167 N N . ASN A 1 154 ? 26.041 55.763 132.824 1.00 28.63 154 ASN A N 1
ATOM 1168 C CA . ASN A 1 154 ? 24.956 54.863 133.186 1.00 28.00 154 ASN A CA 1
ATOM 1169 C C . ASN A 1 154 ? 24.889 54.774 134.715 1.00 27.68 154 ASN A C 1
ATOM 1170 O O . ASN A 1 154 ? 25.881 55.054 135.396 1.00 27.56 154 ASN A O 1
ATOM 1175 N N . PRO A 1 155 ? 23.713 54.426 135.263 1.00 27.42 155 PRO A N 1
ATOM 1176 C CA . PRO A 1 155 ? 23.530 54.403 136.715 1.00 27.36 155 PRO A CA 1
ATOM 1177 C C . PRO A 1 155 ? 24.128 53.200 137.454 1.00 27.37 155 PRO A C 1
ATOM 1178 O O . PRO A 1 155 ? 24.675 52.278 136.839 1.00 27.25 155 PRO A O 1
ATOM 1182 N N . ASN A 1 156 ? 24.018 53.252 138.779 1.00 27.51 156 ASN A N 1
ATOM 1183 C CA . ASN A 1 156 ? 24.286 52.133 139.680 1.00 27.68 156 ASN A CA 1
ATOM 1184 C C . ASN A 1 156 ? 23.460 50.907 139.286 1.00 27.73 156 ASN A C 1
ATOM 1185 O O . ASN A 1 156 ? 22.277 51.027 138.960 1.00 27.65 156 ASN A O 1
ATOM 1190 N N . CYS A 1 157 ? 24.093 49.736 139.307 1.00 27.93 157 CYS A N 1
ATOM 1191 C CA . CYS A 1 157 ? 23.449 48.467 138.931 1.00 28.04 157 CYS A CA 1
ATOM 1192 C C . CYS A 1 157 ? 22.116 48.204 139.643 1.00 27.54 157 CYS A C 1
ATOM 1193 O O . CYS A 1 157 ? 21.139 47.805 139.009 1.00 27.63 157 CYS A O 1
ATOM 1196 N N . SER A 1 158 ? 22.076 48.436 140.952 1.00 27.10 158 SER A N 1
ATOM 1197 C CA . SER A 1 158 ? 20.849 48.248 141.729 1.00 26.72 158 SER A CA 1
ATOM 1198 C C . SER A 1 158 ? 19.758 49.221 141.308 1.00 26.32 158 SER A C 1
ATOM 1199 O O . SER A 1 158 ? 18.581 48.866 141.267 1.00 25.98 158 SER A O 1
ATOM 1202 N N . THR A 1 159 ? 20.166 50.453 141.014 1.00 26.04 159 THR A N 1
ATOM 1203 C CA . THR A 1 159 ? 19.255 51.504 140.582 1.00 25.80 159 THR A CA 1
ATOM 1204 C C . THR A 1 159 ? 18.618 51.165 139.235 1.00 25.54 159 THR A C 1
ATOM 1205 O O . THR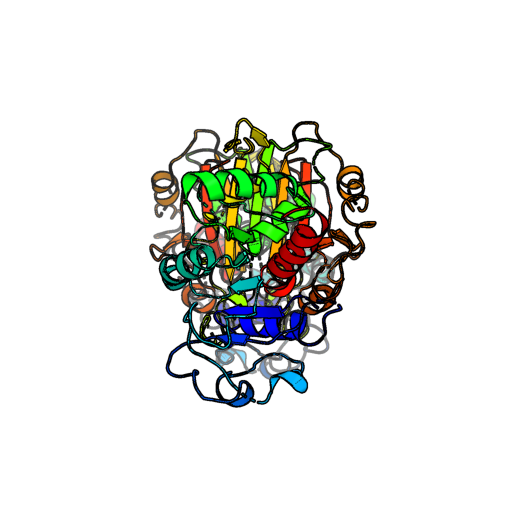 A 1 159 ? 17.408 51.308 139.072 1.00 25.57 159 THR A O 1
ATOM 1209 N N . ILE A 1 160 ? 19.430 50.687 138.293 1.00 25.43 160 ILE A N 1
ATOM 1210 C CA . ILE A 1 160 ? 18.951 50.329 136.955 1.00 25.41 160 ILE A CA 1
ATOM 1211 C C . ILE A 1 160 ? 17.805 49.319 137.016 1.00 25.77 160 ILE A C 1
ATOM 1212 O O . ILE A 1 160 ? 16.757 49.522 136.396 1.00 25.90 160 ILE A O 1
ATOM 1217 N N . CYS A 1 161 ? 18.011 48.242 137.774 1.00 26.03 161 CYS A N 1
ATOM 1218 C CA . CYS A 1 161 ? 17.024 47.177 137.918 1.00 25.92 161 CYS A CA 1
ATOM 1219 C C . CYS A 1 161 ? 15.680 47.721 138.384 1.00 25.94 161 CYS A C 1
ATOM 1220 O O . CYS A 1 161 ? 14.649 47.442 137.777 1.00 25.96 161 CYS A O 1
ATOM 1223 N N . ALA A 1 162 ? 15.705 48.504 139.460 1.00 26.06 162 ALA A N 1
ATOM 1224 C CA . ALA A 1 162 ? 14.499 49.090 140.031 1.00 26.21 162 ALA A CA 1
ATOM 1225 C C . ALA A 1 162 ? 13.839 50.091 139.080 1.00 26.44 162 ALA A C 1
ATOM 1226 O O . ALA A 1 162 ? 12.633 50.026 138.853 1.00 26.55 162 ALA A O 1
ATOM 1228 N N . VAL A 1 163 ? 14.638 50.997 138.515 1.00 26.70 163 VAL A N 1
ATOM 1229 C CA . VAL A 1 163 ? 14.125 52.076 137.667 1.00 26.82 163 VAL A CA 1
ATOM 1230 C C . VAL A 1 163 ? 13.436 51.556 136.402 1.00 26.92 163 VAL A C 1
ATOM 1231 O O . VAL A 1 163 ? 12.364 52.042 136.036 1.00 26.97 163 VAL A O 1
ATOM 1235 N N . ILE A 1 164 ? 14.031 50.553 135.761 1.00 27.07 164 ILE A N 1
ATOM 1236 C CA . ILE A 1 164 ? 13.406 49.917 134.597 1.00 27.09 164 ILE A CA 1
ATOM 1237 C C . ILE A 1 164 ? 11.988 49.408 134.900 1.00 27.22 164 ILE A C 1
ATOM 1238 O O . ILE A 1 164 ? 11.087 49.577 134.081 1.00 27.28 164 ILE A O 1
ATOM 1243 N N . THR A 1 165 ? 11.793 48.804 136.072 1.00 27.31 165 THR A N 1
ATOM 1244 C CA . THR A 1 165 ? 10.470 48.302 136.464 1.00 27.46 165 THR A CA 1
ATOM 1245 C C . THR A 1 165 ? 9.510 49.431 136.846 1.00 27.71 165 THR A C 1
ATOM 1246 O O . THR A 1 165 ? 8.311 49.349 136.576 1.00 27.74 165 THR A O 1
ATOM 1250 N N . LEU A 1 166 ? 10.043 50.478 137.472 1.00 28.02 166 LEU A N 1
ATOM 1251 C CA . LEU A 1 166 ? 9.229 51.596 137.956 1.00 28.62 166 LEU A CA 1
ATOM 1252 C C . LEU A 1 166 ? 8.732 52.522 136.843 1.00 29.09 166 LEU A C 1
ATOM 1253 O O . LEU A 1 166 ? 7.673 53.131 136.976 1.00 29.24 166 LEU A O 1
ATOM 1258 N N . LYS A 1 167 ? 9.499 52.616 135.757 1.00 29.65 167 LYS A N 1
ATOM 1259 C CA . LYS A 1 167 ? 9.209 53.536 134.651 1.00 30.34 167 LYS A CA 1
ATOM 1260 C C . LYS A 1 167 ? 7.822 53.363 133.990 1.00 30.72 167 LYS A C 1
ATOM 1261 O O . LYS A 1 167 ? 7.065 54.326 133.931 1.00 30.74 167 LYS A O 1
ATOM 1267 N N . PRO A 1 168 ? 7.493 52.150 133.483 1.00 31.33 168 PRO A N 1
ATOM 1268 C CA . PRO A 1 168 ? 6.152 51.950 132.916 1.00 31.77 168 PRO A CA 1
ATOM 1269 C C . PRO A 1 168 ? 5.016 52.106 133.938 1.00 32.44 168 PRO A C 1
ATOM 1270 O O . PRO A 1 168 ? 3.893 52.459 133.560 1.00 32.36 168 PRO A O 1
ATOM 1274 N N . ILE A 1 169 ? 5.309 51.838 135.210 1.00 33.16 169 ILE A N 1
ATOM 1275 C CA . ILE A 1 169 ? 4.341 52.025 136.293 1.00 33.85 169 ILE A CA 1
ATOM 1276 C C . ILE A 1 169 ? 4.068 53.516 136.518 1.00 34.63 169 ILE A C 1
ATOM 1277 O O . ILE A 1 169 ? 2.920 53.919 136.705 1.00 34.61 169 ILE A O 1
ATOM 1290 N N . ASP A 1 171 ? 4.527 56.048 134.335 1.00 36.89 171 ASP A N 1
ATOM 1291 C CA . ASP A 1 171 ? 3.884 56.627 133.157 1.00 37.08 171 ASP A CA 1
ATOM 1292 C C . ASP A 1 171 ? 2.366 56.473 133.185 1.00 37.12 171 ASP A C 1
ATOM 1293 O O . ASP A 1 171 ? 1.639 57.392 132.814 1.00 37.28 171 ASP A O 1
ATOM 1298 N N . LYS A 1 172 ? 1.901 55.311 133.636 1.00 37.21 172 LYS A N 1
ATOM 1299 C CA . LYS A 1 172 ? 0.482 54.978 133.628 1.00 37.28 172 LYS A CA 1
ATOM 1300 C C . LYS A 1 172 ? -0.225 55.318 134.943 1.00 36.99 172 LYS A C 1
ATOM 1301 O O . LYS A 1 172 ? -1.325 55.869 134.928 1.00 37.20 172 LYS A O 1
ATOM 1307 N N . PHE A 1 173 ? 0.406 54.995 136.071 1.00 36.49 173 PHE A N 1
ATOM 1308 C CA . PHE A 1 173 ? -0.254 55.105 137.375 1.00 35.89 173 PHE A CA 1
ATOM 1309 C C . PHE A 1 173 ? 0.371 56.128 138.319 1.00 35.56 173 PHE A C 1
ATOM 1310 O O . PHE A 1 173 ? -0.202 56.428 139.371 1.00 35.40 173 PHE A O 1
ATOM 1318 N N . GLY A 1 174 ? 1.534 56.659 137.948 1.00 35.16 174 GLY A N 1
ATOM 1319 C CA . GLY A 1 174 ? 2.295 57.549 138.828 1.00 34.84 174 GLY A CA 1
ATOM 1320 C C . GLY A 1 174 ? 2.926 56.821 140.008 1.00 34.59 174 GLY A C 1
ATOM 1321 O O . GLY A 1 174 ? 2.610 55.662 140.276 1.00 34.32 174 GLY A O 1
ATOM 1322 N N . LEU A 1 175 ? 3.820 57.508 140.715 1.00 34.56 175 LEU A N 1
ATOM 1323 C CA . LEU A 1 175 ? 4.489 56.936 141.881 1.00 34.45 175 LEU A CA 1
ATOM 1324 C C . LEU A 1 175 ? 4.381 57.835 143.105 1.00 34.56 175 LEU A C 1
ATOM 1325 O O . LEU A 1 175 ? 4.579 59.050 143.011 1.00 34.69 175 LEU A O 1
ATOM 1330 N N . GLU A 1 176 ? 4.069 57.227 144.248 1.00 34.54 176 GLU A N 1
ATOM 1331 C CA . GLU A 1 176 ? 4.077 57.921 145.536 1.00 34.62 176 GLU A CA 1
ATOM 1332 C C . GLU A 1 176 ? 5.280 57.490 146.375 1.00 34.06 176 GLU A C 1
ATOM 1333 O O . GLU A 1 176 ? 6.078 58.328 146.804 1.00 34.00 176 GLU A O 1
ATOM 1339 N N . ALA A 1 177 ? 5.400 56.180 146.600 1.00 33.31 177 ALA A N 1
ATOM 1340 C CA . ALA A 1 177 ? 6.413 55.623 147.498 1.00 32.66 177 ALA A CA 1
ATOM 1341 C C . ALA A 1 177 ? 6.895 54.242 147.052 1.00 32.24 177 ALA A C 1
ATOM 1342 O O . ALA A 1 177 ? 6.111 53.421 146.568 1.00 32.21 177 ALA A O 1
ATOM 1344 N N . VAL A 1 178 ? 8.194 53.998 147.214 1.00 31.66 178 VAL A N 1
ATOM 1345 C CA . VAL A 1 178 ? 8.805 52.723 146.835 1.00 30.92 178 VAL A CA 1
ATOM 1346 C C . VAL A 1 178 ? 9.752 52.225 147.928 1.00 30.43 178 VAL A C 1
ATOM 1347 O O . VAL A 1 178 ? 10.676 52.936 148.334 1.00 30.19 178 VAL A O 1
ATOM 1351 N N . PHE A 1 179 ? 9.504 51.004 148.401 1.00 29.69 179 PHE A N 1
ATOM 1352 C CA . PHE A 1 179 ? 10.432 50.307 149.280 1.00 29.11 179 PHE A CA 1
ATOM 1353 C C . PHE A 1 179 ? 11.186 49.244 148.496 1.00 28.78 179 PHE A C 1
ATOM 1354 O O . PHE A 1 179 ? 10.585 48.477 147.741 1.00 28.73 179 PHE A O 1
ATOM 1362 N N . ILE A 1 180 ? 12.504 49.205 148.673 1.00 28.28 180 ILE A N 1
ATOM 1363 C CA . ILE A 1 180 ? 13.337 48.199 148.014 1.00 27.81 180 ILE A CA 1
ATOM 1364 C C . ILE A 1 180 ? 14.283 47.525 149.010 1.00 27.54 180 ILE A C 1
ATOM 1365 O O . ILE A 1 180 ? 14.959 48.195 149.790 1.00 27.23 180 ILE A O 1
ATOM 1370 N N . ALA A 1 181 ? 14.304 46.196 148.984 1.00 27.16 181 ALA A N 1
ATOM 1371 C CA . ALA A 1 181 ? 15.303 45.421 149.708 1.00 27.08 181 ALA A CA 1
ATOM 1372 C C . ALA A 1 181 ? 16.060 44.554 148.709 1.00 27.00 181 ALA A C 1
ATOM 1373 O O . ALA A 1 181 ? 15.457 43.772 147.973 1.00 27.01 181 ALA A O 1
ATOM 1375 N N . THR A 1 182 ? 17.380 44.705 148.676 1.00 27.02 182 THR A N 1
ATOM 1376 C CA . THR A 1 182 ? 18.184 44.026 147.672 1.00 27.15 182 THR A CA 1
ATOM 1377 C C . THR A 1 182 ? 18.987 42.864 148.245 1.00 27.57 182 THR A C 1
ATOM 1378 O O . THR A 1 182 ? 19.351 42.856 149.423 1.00 27.22 182 THR A O 1
ATOM 1390 N N . GLN A 1 184 ? 22.333 41.276 146.814 1.00 26.72 184 GLN A N 1
ATOM 1391 C CA . GLN A 1 184 ? 23.263 41.611 145.748 1.00 25.89 184 GLN A CA 1
ATOM 1392 C C . GLN A 1 184 ? 24.412 40.629 145.595 1.00 25.35 184 GLN A C 1
ATOM 1393 O O . GLN A 1 184 ? 25.039 40.224 146.572 1.00 25.09 184 GLN A O 1
ATOM 1399 N N . ALA A 1 185 ? 24.658 40.256 144.344 1.00 24.98 185 ALA A N 1
ATOM 1400 C CA . ALA A 1 185 ? 25.771 39.405 143.952 1.00 24.86 185 ALA A CA 1
ATOM 1401 C C . ALA A 1 185 ? 27.123 40.076 144.209 1.00 24.81 185 ALA A C 1
ATOM 1402 O O . ALA A 1 185 ? 27.189 41.277 144.462 1.00 24.80 185 ALA A O 1
ATOM 1404 N N . VAL A 1 186 ? 28.196 39.291 144.136 1.00 25.20 186 VAL A N 1
ATOM 1405 C CA . VAL A 1 186 ? 29.540 39.749 144.525 1.00 25.55 186 VAL A CA 1
ATOM 1406 C C . VAL A 1 186 ? 30.414 40.281 143.378 1.00 26.03 186 VAL A C 1
ATOM 1407 O O . VAL A 1 186 ? 31.364 41.027 143.626 1.00 25.82 186 VAL A O 1
ATOM 1411 N N . SER A 1 187 ? 30.091 39.907 142.138 1.00 26.65 187 SER A N 1
ATOM 1412 C CA . SER A 1 187 ? 30.966 40.179 140.987 1.00 27.52 187 SER A CA 1
ATOM 1413 C C . SER A 1 187 ? 31.213 41.661 140.720 1.00 28.29 187 SER A C 1
ATOM 1414 O O . SER A 1 187 ? 32.213 42.019 140.098 1.00 28.54 187 SER A O 1
ATOM 1417 N N . GLY A 1 188 ? 30.299 42.505 141.187 1.00 29.06 188 GLY A N 1
ATOM 1418 C CA . GLY A 1 188 ? 30.418 43.951 141.052 1.00 30.20 188 GLY A CA 1
ATOM 1419 C C . GLY A 1 188 ? 31.554 44.586 141.831 1.00 31.00 188 GLY A C 1
ATOM 1420 O O . GLY A 1 188 ? 32.149 45.574 141.383 1.00 31.26 188 GLY A O 1
ATOM 1421 N N . ALA A 1 189 ? 31.854 44.027 143.000 1.00 31.30 189 ALA A N 1
ATOM 1422 C CA . ALA A 1 189 ? 32.919 44.548 143.847 1.00 31.82 189 ALA A CA 1
ATOM 1423 C C . ALA A 1 189 ? 34.312 44.248 143.276 1.00 32.24 189 ALA A C 1
ATOM 1424 O O . ALA A 1 189 ? 35.323 44.695 143.822 1.00 32.73 189 ALA A O 1
ATOM 1426 N N . GLY A 1 190 ? 34.355 43.514 142.166 1.00 32.55 190 GLY A N 1
ATOM 1427 C CA . GLY A 1 190 ? 35.616 43.091 141.560 1.00 32.95 190 GLY A CA 1
ATOM 1428 C C . GLY A 1 190 ? 36.039 41.721 142.058 1.00 33.29 190 GLY A C 1
ATOM 1429 O O . GLY A 1 190 ? 35.395 41.149 142.940 1.00 33.30 190 GLY A O 1
ATOM 1430 N N . TYR A 1 191 ? 37.124 41.194 141.498 1.00 33.44 191 TYR A N 1
ATOM 1431 C CA . TYR A 1 191 ? 37.599 39.870 141.870 1.00 33.89 191 TYR A CA 1
ATOM 1432 C C . TYR A 1 191 ? 38.064 39.821 143.327 1.00 34.20 191 TYR A C 1
ATOM 1433 O O . TYR A 1 191 ? 37.819 38.838 144.022 1.00 34.18 191 TYR A O 1
ATOM 1442 N N . ASN A 1 192 ? 38.723 40.887 143.774 1.00 34.31 192 ASN A N 1
ATOM 1443 C CA . ASN A 1 192 ? 39.208 40.987 145.149 1.00 34.57 192 ASN A CA 1
ATOM 1444 C C . ASN A 1 192 ? 38.337 41.914 145.999 1.00 34.32 192 ASN A C 1
ATOM 1445 O O . ASN A 1 192 ? 38.831 42.573 146.915 1.00 34.79 192 ASN A O 1
ATOM 1450 N N . GLY A 1 193 ? 37.041 41.954 145.699 1.00 33.81 193 GLY A N 1
ATOM 1451 C CA . GLY A 1 193 ? 36.122 42.852 146.385 1.00 33.07 193 GLY A CA 1
ATOM 1452 C C . GLY A 1 193 ? 35.483 42.254 147.620 1.00 32.56 193 GLY A C 1
ATOM 1453 O O . GLY A 1 193 ? 35.686 42.743 148.730 1.00 32.99 193 GLY A O 1
ATOM 1454 N N . VAL A 1 194 ? 34.698 41.201 147.428 1.00 31.84 194 VAL A N 1
ATOM 1455 C CA . VAL A 1 194 ? 34.020 40.543 148.540 1.00 31.08 194 VAL A CA 1
ATOM 1456 C C . VAL A 1 194 ? 34.814 39.299 148.917 1.00 30.74 194 VAL A C 1
ATOM 1457 O O . VAL A 1 194 ? 34.936 38.376 148.111 1.00 30.67 194 VAL A O 1
ATOM 1461 N N . PRO A 1 195 ? 35.384 39.285 150.131 1.00 30.56 195 PRO A N 1
ATOM 1462 C CA . PRO A 1 195 ? 36.115 38.103 150.591 1.00 30.48 195 PRO A CA 1
ATOM 1463 C C . PRO A 1 195 ? 35.179 36.920 150.820 1.00 30.40 195 PRO A C 1
ATOM 1464 O O . PRO A 1 195 ? 34.008 37.114 151.151 1.00 30.04 195 PRO A O 1
ATOM 1468 N N . SER A 1 1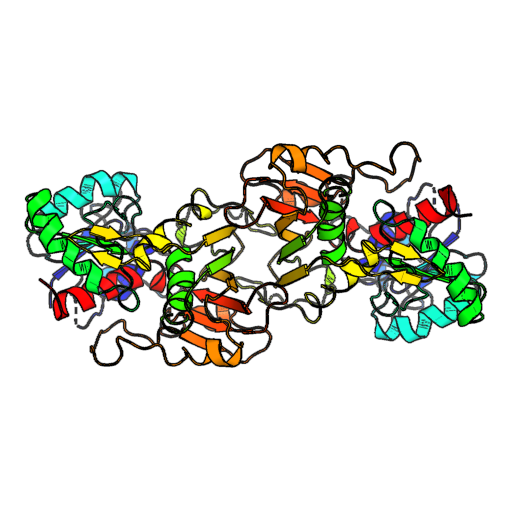96 ? 35.697 35.707 150.639 1.00 30.67 196 SER A N 1
ATOM 1469 C CA . SER A 1 196 ? 34.890 34.488 150.762 1.00 31.18 196 SER A CA 1
ATOM 1470 C C . SER A 1 196 ? 34.164 34.379 152.102 1.00 31.73 196 SER A C 1
ATOM 1471 O O . SER A 1 196 ? 33.032 33.914 152.161 1.00 31.56 196 SER A O 1
ATOM 1482 N N . ALA A 1 198 ? 32.972 36.753 153.920 1.00 31.81 198 ALA A N 1
ATOM 1483 C CA . ALA A 1 198 ? 31.873 37.693 154.035 1.00 30.56 198 ALA A CA 1
ATOM 1484 C C . ALA A 1 198 ? 30.549 37.025 153.661 1.00 29.83 198 ALA A C 1
ATOM 1485 O O . ALA A 1 198 ? 29.503 37.372 154.214 1.00 29.62 198 ALA A O 1
ATOM 1487 N N . ILE A 1 199 ? 30.598 36.065 152.734 1.00 28.63 199 ILE A N 1
ATOM 1488 C CA . ILE A 1 199 ? 29.375 35.453 152.197 1.00 27.85 199 ILE A CA 1
ATOM 1489 C C . ILE A 1 199 ? 29.276 33.921 152.311 1.00 27.50 199 ILE A C 1
ATOM 1490 O O . ILE A 1 199 ? 28.259 33.334 151.938 1.00 27.57 199 ILE A O 1
ATOM 1495 N N . LEU A 1 200 ? 30.321 33.277 152.818 1.00 26.89 200 LEU A N 1
ATOM 1496 C CA . LEU A 1 200 ? 30.280 31.834 153.032 1.00 26.50 200 LEU A CA 1
ATOM 1497 C C . LEU A 1 200 ? 29.522 31.552 154.325 1.00 25.71 200 LEU A C 1
ATOM 1498 O O . LEU A 1 200 ? 29.976 31.933 155.404 1.00 25.53 200 LEU A O 1
ATOM 1503 N N . ASP A 1 201 ? 28.360 30.905 154.205 1.00 25.09 201 ASP A N 1
ATOM 1504 C CA . ASP A 1 201 ? 27.429 30.711 155.334 1.00 24.56 201 ASP A CA 1
ATOM 1505 C C . ASP A 1 201 ? 27.211 32.036 156.070 1.00 23.98 201 ASP A C 1
ATOM 1506 O O . ASP A 1 201 ? 27.251 32.100 157.300 1.00 24.03 201 ASP A O 1
ATOM 1511 N N . ASN A 1 202 ? 26.988 33.094 155.297 1.00 23.40 202 ASN A N 1
ATOM 1512 C CA . ASN A 1 202 ? 26.935 34.445 155.832 1.00 22.93 202 ASN A CA 1
ATOM 1513 C C . ASN A 1 202 ? 26.354 35.412 154.811 1.00 22.81 202 ASN A C 1
ATOM 1514 O O . ASN A 1 202 ? 26.230 35.087 153.629 1.00 22.56 202 ASN A O 1
ATOM 1519 N N . LEU A 1 203 ? 25.987 36.596 155.286 1.00 22.81 203 LEU A N 1
ATOM 1520 C CA . LEU A 1 203 ? 25.659 37.722 154.421 1.00 22.96 203 LEU A CA 1
ATOM 1521 C C . LEU A 1 203 ? 26.008 39.024 155.133 1.00 23.00 203 LEU A C 1
ATOM 1522 O O . LEU A 1 203 ? 26.134 39.050 156.359 1.00 22.83 203 LEU A O 1
ATOM 1527 N N . ILE A 1 204 ? 26.169 40.093 154.357 1.00 23.32 204 ILE A N 1
ATOM 1528 C CA . ILE A 1 204 ? 26.430 41.424 154.904 1.00 23.59 204 ILE A CA 1
ATOM 1529 C C . ILE A 1 204 ? 25.214 42.304 154.647 1.00 23.78 204 ILE A C 1
ATOM 1530 O O . ILE A 1 204 ? 24.824 42.488 153.495 1.00 23.87 204 ILE A O 1
ATOM 1535 N N . PRO A 1 205 ? 24.614 42.859 155.718 1.00 24.07 205 PRO A N 1
ATOM 1536 C CA . PRO A 1 205 ? 23.421 43.686 155.570 1.00 24.27 205 PRO A CA 1
ATOM 1537 C C . PRO A 1 205 ? 23.767 45.135 155.209 1.00 24.62 205 PRO A C 1
ATOM 1538 O O . PRO A 1 205 ? 23.058 46.059 155.608 1.00 24.64 205 PRO A O 1
ATOM 1542 N N . PHE A 1 206 ? 24.843 45.321 154.450 1.00 24.96 206 PHE A N 1
ATOM 1543 C CA . PHE A 1 206 ? 25.393 46.645 154.194 1.00 25.43 206 PHE A CA 1
ATOM 1544 C C . PHE A 1 206 ? 26.280 46.623 152.959 1.00 25.83 206 PHE A C 1
ATOM 1545 O O . PHE A 1 206 ? 27.142 45.746 152.818 1.00 25.85 206 PHE A O 1
ATOM 1553 N N . ILE A 1 207 ? 26.047 47.584 152.068 1.00 26.09 207 ILE A N 1
ATOM 1554 C CA . ILE A 1 207 ? 26.938 47.863 150.945 1.00 26.68 207 ILE A CA 1
ATOM 1555 C C . ILE A 1 207 ? 27.112 49.379 150.890 1.00 27.41 207 ILE A C 1
ATOM 1556 O O . ILE A 1 207 ? 26.145 50.105 150.659 1.00 27.55 207 ILE A O 1
ATOM 1561 N N . LYS A 1 208 ? 28.337 49.846 151.122 1.00 28.19 208 LYS A N 1
ATOM 1562 C CA . LYS A 1 208 ? 28.619 51.277 151.282 1.00 29.25 208 LYS A CA 1
ATOM 1563 C C . LYS A 1 208 ? 28.080 52.147 150.144 1.00 29.25 208 LYS A C 1
ATOM 1564 O O . LYS A 1 208 ? 28.390 51.918 148.972 1.00 29.34 208 LYS A O 1
ATOM 1570 N N . ASN A 1 209 ? 27.263 53.133 150.518 1.00 29.54 209 ASN A N 1
ATOM 1571 C CA . ASN A 1 209 ? 26.675 54.119 149.595 1.00 29.84 209 ASN A CA 1
ATOM 1572 C C . ASN A 1 209 ? 25.609 53.597 148.631 1.00 29.65 209 ASN A C 1
ATOM 1573 O O . ASN A 1 209 ? 25.078 54.363 147.829 1.00 29.66 209 ASN A O 1
ATOM 1578 N N . GLU A 1 210 ? 25.284 52.307 148.722 1.00 29.51 210 GLU A N 1
ATOM 1579 C CA . GLU A 1 210 ? 24.351 51.686 147.783 1.00 29.23 210 GLU A CA 1
ATOM 1580 C C . GLU A 1 210 ? 22.923 52.214 147.931 1.00 29.23 210 GLU A C 1
ATOM 1581 O O . GLU A 1 210 ? 22.265 52.498 146.934 1.00 28.94 210 GLU A O 1
ATOM 1587 N N . GLU A 1 211 ? 22.456 52.338 149.171 1.00 29.48 211 GLU A N 1
ATOM 1588 C CA . GLU A 1 211 ? 21.099 52.814 149.452 1.00 29.84 211 GLU A CA 1
ATOM 1589 C C . GLU A 1 211 ? 20.952 54.281 149.052 1.00 30.49 211 GLU A C 1
ATOM 1590 O O . GLU A 1 211 ? 19.946 54.672 148.449 1.00 30.37 211 GLU A O 1
ATOM 1596 N N . GLU A 1 212 ? 21.975 55.073 149.374 1.00 31.15 212 GLU A N 1
ATOM 1597 C CA . GLU A 1 212 ? 22.048 56.475 148.973 1.00 32.10 212 GLU A CA 1
ATOM 1598 C C . GLU A 1 212 ? 21.937 56.653 147.455 1.00 31.94 212 GLU A C 1
ATOM 1599 O O . GLU A 1 212 ? 21.146 57.472 146.982 1.00 31.87 212 GLU A O 1
ATOM 1605 N N . LYS A 1 213 ? 22.725 55.880 146.710 1.00 32.01 213 LYS A N 1
ATOM 1606 C CA . LYS A 1 213 ? 22.672 55.886 145.249 1.00 32.40 213 LYS A CA 1
ATOM 1607 C C . LYS A 1 213 ? 21.283 55.548 144.714 1.00 32.76 213 LYS A C 1
ATOM 1608 O O . LYS A 1 213 ? 20.775 56.229 143.826 1.00 32.71 213 LYS A O 1
ATOM 1622 N N . GLN A 1 215 ? 18.455 55.859 146.231 1.00 33.28 215 GLN A N 1
ATOM 1623 C CA . GLN A 1 215 ? 17.499 56.868 146.659 1.00 33.04 215 GLN A CA 1
ATOM 1624 C C . GLN A 1 215 ? 17.683 58.210 145.947 1.00 32.98 215 GLN A C 1
ATOM 1625 O O . GLN A 1 215 ? 16.778 59.042 145.955 1.00 32.94 215 GLN A O 1
ATOM 1631 N N . THR A 1 216 ? 18.846 58.411 145.326 1.00 32.91 216 THR A N 1
ATOM 1632 C CA . THR A 1 216 ? 19.147 59.677 144.654 1.00 32.68 216 THR A CA 1
ATOM 1633 C C . THR A 1 216 ? 19.184 59.556 143.129 1.00 32.54 216 THR A C 1
ATOM 1634 O O . THR A 1 216 ? 18.551 60.354 142.435 1.00 32.57 216 THR A O 1
ATOM 1638 N N . GLU A 1 217 ? 19.902 58.557 142.614 1.00 32.29 217 GLU A N 1
ATOM 1639 C CA . GLU A 1 217 ? 20.027 58.349 141.165 1.00 32.21 217 GLU A CA 1
ATOM 1640 C C . GLU A 1 217 ? 18.679 58.111 140.489 1.00 32.18 217 GLU A C 1
ATOM 1641 O O . GLU A 1 217 ? 18.450 58.581 139.372 1.00 32.11 217 GLU A O 1
ATOM 1647 N N . SER A 1 218 ? 17.796 57.389 141.179 1.00 32.10 218 SER A N 1
ATOM 1648 C CA . SER A 1 218 ? 16.446 57.092 140.690 1.00 32.41 218 SER A CA 1
ATOM 1649 C C . SER A 1 218 ? 15.636 58.343 140.349 1.00 32.39 218 SER A C 1
ATOM 1650 O O . SER A 1 218 ? 14.885 58.359 139.370 1.00 32.20 218 SER A O 1
ATOM 1653 N N . LEU A 1 219 ? 15.790 59.379 141.171 1.00 32.34 219 LEU A N 1
ATOM 1654 C CA . LEU A 1 219 ? 15.020 60.608 141.025 1.00 32.36 219 LEU A CA 1
ATOM 1655 C C . LEU A 1 219 ? 15.470 61.430 139.819 1.00 32.24 219 LEU A C 1
ATOM 1656 O O . LEU A 1 219 ? 14.651 62.082 139.178 1.00 32.26 219 LEU A O 1
ATOM 1661 N N . LYS A 1 220 ? 16.764 61.376 139.508 1.00 32.41 220 LYS A N 1
ATOM 1662 C CA . LYS A 1 220 ? 17.306 62.002 138.301 1.00 32.52 220 LYS A CA 1
ATOM 1663 C C . LYS A 1 220 ? 16.874 61.252 137.035 1.00 32.77 220 LYS A C 1
ATOM 1664 O O . LYS A 1 220 ? 16.430 61.868 136.059 1.00 33.02 220 LYS A O 1
ATOM 1670 N N . LEU A 1 221 ? 17.003 59.925 137.063 1.00 32.79 221 LEU A N 1
ATOM 1671 C CA . LEU A 1 221 ? 16.600 59.060 135.952 1.00 32.84 221 LEU A CA 1
ATOM 1672 C C . LEU A 1 221 ? 15.124 59.191 135.593 1.00 33.11 221 LEU A C 1
ATOM 1673 O O . LEU A 1 221 ? 14.757 59.144 134.418 1.00 32.93 221 LEU A O 1
ATOM 1678 N N . LEU A 1 222 ? 14.283 59.332 136.612 1.00 33.63 222 LEU A N 1
ATOM 1679 C CA . LEU A 1 222 ? 12.842 59.432 136.410 1.00 34.33 222 LEU A CA 1
ATOM 1680 C C . LEU A 1 222 ? 12.346 60.882 136.456 1.00 34.97 222 LEU A C 1
ATOM 1681 O O . LEU A 1 222 ? 11.143 61.134 136.458 1.00 35.00 222 LEU A O 1
ATOM 1686 N N . GLY A 1 223 ? 13.285 61.826 136.480 1.00 35.91 223 GLY A N 1
ATOM 1687 C CA . GLY A 1 223 ? 12.965 63.251 136.494 1.00 37.12 223 GLY A CA 1
ATOM 1688 C C . GLY A 1 223 ? 12.732 63.832 135.110 1.00 37.98 223 GLY A C 1
ATOM 1689 O O . GLY A 1 223 ? 12.889 63.141 134.099 1.00 37.92 223 GLY A O 1
ATOM 1690 N N . THR A 1 224 ? 12.366 65.111 135.067 1.00 38.96 224 THR A N 1
ATOM 1691 C CA . THR A 1 224 ? 11.995 65.771 133.814 1.00 39.97 224 THR A CA 1
ATOM 1692 C C . THR A 1 224 ? 13.013 66.828 133.408 1.00 40.58 224 THR A C 1
ATOM 1693 O O . THR A 1 224 ? 13.292 67.757 134.169 1.00 40.67 224 THR A O 1
ATOM 1697 N N . LEU A 1 225 ? 13.564 66.672 132.206 1.00 41.49 225 LEU A N 1
ATOM 1698 C CA . LEU A 1 225 ? 14.472 67.661 131.629 1.00 42.53 225 LEU A CA 1
ATOM 1699 C C . LEU A 1 225 ? 13.704 68.941 131.299 1.00 43.30 225 LEU A C 1
ATOM 1700 O O . LEU A 1 225 ? 12.724 68.913 130.553 1.00 43.38 225 LEU A O 1
ATOM 1705 N N . LYS A 1 226 ? 14.151 70.053 131.877 1.00 44.31 226 LYS A N 1
ATOM 1706 C CA . LYS A 1 226 ? 13.506 71.349 131.697 1.00 45.53 226 LYS A CA 1
ATOM 1707 C C . LYS A 1 226 ? 14.534 72.468 131.852 1.00 45.79 226 LYS A C 1
ATOM 1708 O O . LYS A 1 226 ? 15.214 72.554 132.879 1.00 46.00 226 LYS A O 1
ATOM 1714 N N . ASP A 1 227 ? 14.644 73.309 130.822 1.00 46.29 227 ASP A N 1
ATOM 1715 C CA . ASP A 1 227 ? 15.561 74.461 130.810 1.00 46.67 227 ASP A CA 1
ATOM 1716 C C . ASP A 1 227 ? 17.025 74.074 131.050 1.00 46.55 227 ASP A C 1
ATOM 1717 O O . ASP A 1 227 ? 17.737 74.739 131.813 1.00 46.61 227 ASP A O 1
ATOM 1722 N N . GLY A 1 228 ? 17.462 72.996 130.399 1.00 46.39 228 GLY A N 1
ATOM 1723 C CA . GLY A 1 228 ? 18.843 72.518 130.505 1.00 46.16 228 GLY A CA 1
ATOM 1724 C C . GLY A 1 228 ? 19.204 71.884 131.839 1.00 46.02 228 GLY A C 1
ATOM 1725 O O . GLY A 1 228 ? 20.386 71.742 132.168 1.00 46.05 228 GLY A O 1
ATOM 1726 N N . LYS A 1 229 ? 18.182 71.508 132.606 1.00 45.84 229 LYS A N 1
ATOM 1727 C CA . LYS A 1 229 ? 18.362 70.850 133.899 1.00 45.73 229 LYS A CA 1
ATOM 1728 C C . LYS A 1 229 ? 17.319 69.767 134.115 1.00 45.27 229 LYS A C 1
ATOM 1729 O O . LYS A 1 229 ? 16.187 69.880 133.639 1.00 45.12 229 LYS A O 1
ATOM 1735 N N . VAL A 1 230 ? 17.707 68.718 134.835 1.00 44.77 230 VAL A N 1
ATOM 1736 C CA . VAL A 1 230 ? 16.766 67.674 135.226 1.00 44.25 230 VAL A CA 1
ATOM 1737 C C . VAL A 1 230 ? 16.089 68.066 136.537 1.00 44.03 230 VAL A C 1
ATOM 1738 O O . VAL A 1 230 ? 16.749 68.306 137.549 1.00 43.88 230 VAL A O 1
ATOM 1742 N N . GLU A 1 231 ? 14.765 68.156 136.488 1.00 43.77 231 GLU A N 1
ATOM 1743 C CA . GLU A 1 231 ? 13.944 68.385 137.662 1.00 43.80 231 GLU A CA 1
ATOM 1744 C C . GLU A 1 231 ? 13.643 67.014 138.271 1.00 43.16 231 GLU A C 1
ATOM 1745 O O . GLU A 1 231 ? 12.935 66.207 137.667 1.00 43.09 231 GLU A O 1
ATOM 1751 N N . LEU A 1 232 ? 14.197 66.760 139.456 1.00 42.59 232 LEU A N 1
ATOM 1752 C CA . LEU A 1 232 ? 14.097 65.453 140.118 1.00 42.11 232 LEU A CA 1
ATOM 1753 C C . LEU A 1 232 ? 12.655 65.009 140.347 1.00 41.70 232 LEU A C 1
ATOM 1754 O O . LEU A 1 232 ? 11.801 65.821 140.704 1.00 41.66 232 LEU A O 1
ATOM 1759 N N . ALA A 1 233 ? 12.399 63.717 140.137 1.00 41.12 233 ALA A N 1
ATOM 1760 C CA . ALA A 1 233 ? 11.107 63.108 140.455 1.00 40.68 233 ALA A CA 1
ATOM 1761 C C . ALA A 1 233 ? 10.772 63.301 141.935 1.00 40.40 233 ALA A C 1
ATOM 1762 O O . ALA A 1 233 ? 11.670 63.445 142.768 1.00 40.35 233 ALA A O 1
ATOM 1764 N N . ASN A 1 234 ? 9.482 63.303 142.256 1.00 40.04 234 ASN A N 1
ATOM 1765 C CA . ASN A 1 234 ? 9.032 63.696 143.591 1.00 39.82 234 ASN A CA 1
ATOM 1766 C C . ASN A 1 234 ? 8.457 62.582 144.459 1.00 39.30 234 ASN A C 1
ATOM 1767 O O . ASN A 1 234 ? 7.920 62.849 145.539 1.00 39.45 234 ASN A O 1
ATOM 1772 N N . PHE A 1 235 ? 8.578 61.340 143.999 1.00 38.47 235 PHE A N 1
ATOM 1773 C CA . PHE A 1 235 ? 8.145 60.198 144.796 1.00 37.69 235 PHE A CA 1
ATOM 1774 C C . PHE A 1 235 ? 9.175 59.849 145.871 1.00 37.25 235 PHE A C 1
ATOM 1775 O O . PHE A 1 235 ? 10.355 60.191 145.757 1.00 36.95 235 PHE A O 1
ATOM 1783 N N . LYS A 1 236 ? 8.706 59.181 146.919 1.00 36.81 236 LYS A N 1
ATOM 1784 C CA . LYS A 1 236 ? 9.551 58.785 148.035 1.00 36.45 236 LYS A CA 1
ATOM 1785 C C . LYS A 1 236 ? 10.132 57.397 147.794 1.00 35.90 236 LYS A C 1
ATOM 1786 O O . LYS A 1 236 ? 9.459 56.510 147.260 1.00 35.91 236 LYS A O 1
ATOM 1792 N N . ILE A 1 237 ? 11.386 57.215 148.190 1.00 35.10 237 ILE A N 1
ATOM 1793 C CA . ILE A 1 237 ? 12.076 55.950 147.977 1.00 34.34 237 ILE A CA 1
ATOM 1794 C C . ILE A 1 237 ? 12.987 55.588 149.160 1.00 33.67 237 ILE A C 1
ATOM 1795 O O . ILE A 1 237 ? 13.762 56.417 149.640 1.00 33.52 237 ILE A O 1
ATOM 1800 N N . SER A 1 238 ? 12.853 54.352 149.638 1.00 32.87 238 SER A N 1
ATOM 1801 C CA . SER A 1 238 ? 13.671 53.846 150.738 1.00 32.12 238 SER A CA 1
ATOM 1802 C C . SER A 1 238 ? 14.240 52.464 150.418 1.00 31.58 238 SER A C 1
ATOM 1803 O O . SER A 1 238 ? 13.492 51.527 150.121 1.00 31.52 238 SER A O 1
ATOM 1806 N N . ALA A 1 239 ? 15.563 52.349 150.492 1.00 30.74 239 ALA A N 1
ATOM 1807 C CA . ALA A 1 239 ? 16.251 51.106 150.172 1.00 29.97 239 ALA A CA 1
ATOM 1808 C C . ALA A 1 239 ? 16.973 50.498 151.367 1.00 29.58 239 ALA A C 1
ATOM 1809 O O . ALA A 1 239 ? 17.477 51.209 152.241 1.00 29.35 239 ALA A O 1
ATOM 1811 N N . SER A 1 240 ? 16.998 49.169 151.391 1.00 28.97 240 SER A N 1
ATOM 1812 C CA . SER A 1 240 ? 17.866 48.412 152.278 1.00 28.60 240 SER A CA 1
ATOM 1813 C C . SER A 1 240 ? 18.658 47.437 151.423 1.00 27.92 240 SER A C 1
ATOM 1814 O O . SER A 1 240 ? 18.079 46.597 150.727 1.00 27.79 240 SER A O 1
ATOM 1817 N N . CYS A 1 241 ? 19.981 47.568 151.458 1.00 27.11 241 CYS A N 1
ATOM 1818 C CA . CYS A 1 241 ? 20.852 46.788 150.586 1.00 26.45 241 CYS A CA 1
ATOM 1819 C C . CYS A 1 241 ? 21.664 45.746 151.341 1.00 25.88 241 CYS A C 1
ATOM 1820 O O . CYS A 1 241 ? 22.123 45.987 152.462 1.00 25.59 241 CYS A O 1
ATOM 1823 N N . ASN A 1 242 ? 21.822 44.583 150.711 1.00 25.12 242 ASN A N 1
ATOM 1824 C CA . ASN A 1 242 ? 22.476 43.434 151.330 1.00 24.41 242 ASN A CA 1
ATOM 1825 C C . ASN A 1 242 ? 23.334 42.684 150.337 1.00 24.01 242 ASN A C 1
ATOM 1826 O O . ASN A 1 242 ? 23.003 42.609 149.153 1.00 23.72 242 ASN A O 1
ATOM 18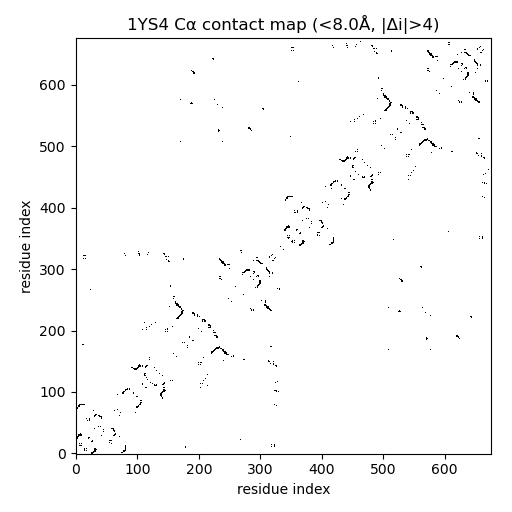31 N N . ARG A 1 243 ? 24.428 42.117 150.835 1.00 23.51 243 ARG A N 1
ATOM 1832 C CA . ARG A 1 243 ? 25.301 41.285 150.025 1.00 23.37 243 ARG A CA 1
ATOM 1833 C C . ARG A 1 243 ? 25.104 39.811 150.362 1.00 22.96 243 ARG A C 1
ATOM 1834 O O . ARG A 1 243 ? 25.135 39.431 151.531 1.00 23.15 243 ARG A O 1
ATOM 1842 N N . VAL A 1 244 ? 24.905 38.995 149.330 1.00 22.41 244 VAL A N 1
ATOM 1843 C CA . VAL A 1 244 ? 24.636 37.562 149.491 1.00 21.93 244 VAL A CA 1
ATOM 1844 C C . VAL A 1 244 ? 25.609 36.718 148.661 1.00 21.92 244 VAL A C 1
ATOM 1845 O O . VAL A 1 244 ? 26.301 37.248 147.782 1.00 21.77 244 VAL A O 1
ATOM 1849 N N . ALA A 1 245 ? 25.652 35.414 148.945 1.00 21.57 245 ALA A N 1
ATOM 1850 C CA . ALA A 1 245 ? 26.516 34.474 148.224 1.00 21.29 245 ALA A CA 1
ATOM 1851 C C . ALA A 1 245 ? 25.950 34.114 146.853 1.00 21.22 245 ALA A C 1
ATOM 1852 O O . ALA A 1 245 ? 25.467 33.000 146.635 1.00 21.32 245 ALA A O 1
ATOM 1854 N N . VAL A 1 246 ? 26.008 35.079 145.941 1.00 21.00 246 VAL A N 1
ATOM 1855 C CA . VAL A 1 246 ? 25.632 34.891 144.544 1.00 20.78 246 VAL A CA 1
ATOM 1856 C C . VAL A 1 246 ? 26.753 35.528 143.716 1.00 20.95 246 VAL A C 1
ATOM 1857 O O . VAL A 1 246 ? 27.278 36.575 144.088 1.00 20.92 246 VAL A O 1
ATOM 1861 N N . ILE A 1 247 ? 27.137 34.883 142.618 1.00 21.15 247 ILE A N 1
ATOM 1862 C CA . ILE A 1 247 ? 28.214 35.398 141.767 1.00 21.81 247 ILE A CA 1
ATOM 1863 C C . ILE A 1 247 ? 27.713 36.568 140.915 1.00 22.04 247 ILE A C 1
ATOM 1864 O O . ILE A 1 247 ? 28.224 37.682 141.030 1.00 22.14 247 ILE A O 1
ATOM 1869 N N . ASP A 1 248 ? 26.708 36.301 140.079 1.00 22.30 248 ASP A N 1
ATOM 1870 C CA . ASP A 1 248 ? 26.095 37.306 139.207 1.00 22.54 248 ASP A CA 1
ATOM 1871 C C . ASP A 1 248 ? 24.587 37.332 139.428 1.00 22.39 248 ASP A C 1
ATOM 1872 O O . ASP A 1 248 ? 23.962 36.287 139.609 1.00 22.38 248 ASP A O 1
ATOM 1877 N N . GLY A 1 249 ? 24.007 38.528 139.409 1.00 22.21 249 GLY A N 1
ATOM 1878 C CA . GLY A 1 249 ? 22.563 38.677 139.508 1.00 21.97 249 GLY A CA 1
ATOM 1879 C C . GLY A 1 249 ? 22.116 39.332 140.796 1.00 21.96 249 GLY A C 1
ATOM 1880 O O . GLY A 1 249 ? 22.255 38.752 141.870 1.00 21.78 249 GLY A O 1
ATOM 1881 N N . HIS A 1 250 ? 21.586 40.549 140.685 1.00 21.98 250 HIS A N 1
ATOM 1882 C CA . HIS A 1 250 ? 20.993 41.237 141.827 1.00 22.15 250 HIS A CA 1
ATOM 1883 C C . HIS A 1 250 ? 19.490 40.996 141.882 1.00 22.26 250 HIS A C 1
ATOM 1884 O O . HIS A 1 250 ? 18.789 41.152 140.883 1.00 22.24 250 HIS A O 1
ATOM 1891 N N . THR A 1 251 ? 19.010 40.609 143.058 1.00 22.62 251 THR A N 1
ATOM 1892 C CA . THR A 1 251 ? 17.593 40.356 143.275 1.00 22.96 251 THR A CA 1
ATOM 1893 C C . THR A 1 251 ? 17.041 41.430 144.204 1.00 23.24 251 THR A C 1
ATOM 1894 O O . THR A 1 251 ? 17.664 41.775 145.207 1.00 23.40 251 THR A O 1
ATOM 1898 N N . GLU A 1 252 ? 15.876 41.963 143.854 1.00 23.47 252 GLU A N 1
ATOM 1899 C CA . GLU A 1 252 ? 15.275 43.059 144.605 1.00 23.94 252 GLU A CA 1
ATOM 1900 C C . GLU A 1 252 ? 13.824 42.760 144.959 1.00 23.87 252 GLU A C 1
ATOM 1901 O O . GLU A 1 252 ? 13.037 42.376 144.094 1.00 23.90 252 GLU A O 1
ATOM 1907 N N . SER A 1 253 ? 13.487 42.917 146.235 1.00 24.03 253 SER A N 1
ATOM 1908 C CA . SER A 1 253 ? 12.096 42.871 146.677 1.00 24.43 253 SER A CA 1
ATOM 1909 C C . SER A 1 253 ? 11.555 44.296 146.665 1.00 24.88 253 SER A C 1
ATOM 1910 O O . SER A 1 253 ? 12.024 45.157 147.415 1.00 24.77 253 SER A O 1
ATOM 1913 N N . ILE A 1 254 ? 10.580 44.543 145.797 1.00 25.53 254 ILE A N 1
ATOM 1914 C CA . ILE A 1 254 ? 10.070 45.895 145.579 1.00 26.04 254 ILE A CA 1
ATOM 1915 C C . ILE A 1 254 ? 8.600 45.996 146.001 1.00 26.78 254 ILE A C 1
ATOM 1916 O O . ILE A 1 254 ? 7.798 45.123 145.684 1.00 26.87 254 ILE A O 1
ATOM 1921 N N . PHE A 1 255 ? 8.279 47.051 146.752 1.00 27.41 255 PHE A N 1
ATOM 1922 C CA . PHE A 1 255 ? 6.914 47.338 147.197 1.00 28.13 255 PHE A CA 1
ATOM 1923 C C . PHE A 1 255 ? 6.552 48.734 146.692 1.00 28.77 255 PHE A C 1
ATOM 1924 O O . PHE A 1 255 ? 7.233 49.712 147.018 1.00 28.64 255 PHE A O 1
ATOM 1932 N N . VAL A 1 256 ? 5.486 48.828 145.898 1.00 29.63 256 VAL A N 1
ATOM 1933 C CA . VAL A 1 256 ? 5.169 50.072 145.188 1.00 30.53 256 VAL A CA 1
ATOM 1934 C C . VAL A 1 256 ? 3.797 50.651 145.543 1.00 31.27 256 VAL A C 1
ATOM 1935 O O . VAL A 1 256 ? 2.782 49.948 145.498 1.00 31.24 256 VAL A O 1
ATOM 1939 N N . LYS A 1 257 ? 3.792 51.936 145.900 1.00 32.18 257 LYS A N 1
ATOM 1940 C CA . LYS A 1 257 ? 2.565 52.719 146.022 1.00 33.13 257 LYS A CA 1
ATOM 1941 C C . LYS A 1 257 ? 2.455 53.671 144.834 1.00 33.72 257 LYS A C 1
ATOM 1942 O O . LYS A 1 257 ? 3.298 54.553 144.656 1.00 33.53 257 LYS A O 1
ATOM 1948 N N . THR A 1 258 ? 1.416 53.479 144.025 1.00 34.68 258 THR A N 1
ATOM 1949 C CA . THR A 1 258 ? 1.146 54.344 142.873 1.00 35.88 258 THR A CA 1
ATOM 1950 C C . THR A 1 258 ? 0.260 55.529 143.263 1.00 36.64 258 THR A C 1
ATOM 1951 O O . THR A 1 258 ? -0.292 55.566 144.365 1.00 36.71 258 THR A O 1
ATOM 1955 N N . LYS A 1 259 ? 0.122 56.491 142.354 1.00 37.75 259 LYS A N 1
ATOM 1956 C CA . LYS A 1 259 ? -0.773 57.629 142.569 1.00 38.92 259 LYS A CA 1
ATOM 1957 C C . LYS A 1 259 ? -2.242 57.259 142.357 1.00 39.58 259 LYS A C 1
ATOM 1958 O O . LYS A 1 259 ? -3.078 57.501 143.227 1.00 39.57 259 LYS A O 1
ATOM 1964 N N . GLU A 1 260 ? -2.539 56.653 141.210 1.00 40.63 260 GLU A N 1
ATOM 1965 C CA . GLU A 1 260 ? -3.920 56.393 140.800 1.00 41.71 260 GLU A CA 1
ATOM 1966 C C . GLU A 1 260 ? -4.498 55.108 141.386 1.00 42.00 260 GLU A C 1
ATOM 1967 O O . GLU A 1 260 ? -5.719 54.919 141.393 1.00 42.26 260 GLU A O 1
ATOM 1973 N N . GLY A 1 261 ? -3.626 54.235 141.883 1.00 42.32 261 GLY A N 1
ATOM 1974 C CA . GLY A 1 261 ? -4.039 52.908 142.338 1.00 42.54 261 GLY A CA 1
ATOM 1975 C C . GLY A 1 261 ? -3.962 51.930 141.182 1.00 42.77 261 GLY A C 1
ATOM 1976 O O . GLY A 1 261 ? -4.238 52.297 140.035 1.00 42.93 261 GLY A O 1
ATOM 1977 N N . ALA A 1 262 ? -3.581 50.687 141.475 1.00 42.85 262 ALA A N 1
ATOM 1978 C CA . ALA A 1 262 ? -3.418 49.668 140.437 1.00 42.91 262 ALA A CA 1
ATOM 1979 C C . ALA A 1 262 ? -3.547 48.247 140.971 1.00 43.00 262 ALA A C 1
ATOM 19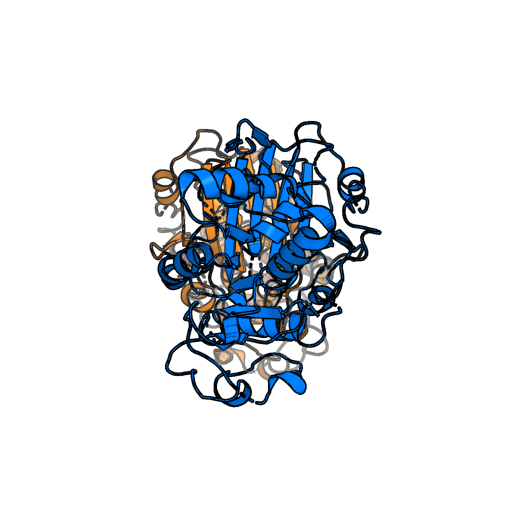80 O O . ALA A 1 262 ? -3.202 47.969 142.119 1.00 42.90 262 ALA A O 1
ATOM 1982 N N . GLU A 1 263 ? -4.054 47.358 140.121 1.00 43.13 263 GLU A N 1
ATOM 1983 C CA . GLU A 1 263 ? -4.104 45.929 140.410 1.00 43.41 263 GLU A CA 1
ATOM 1984 C C . GLU A 1 263 ? -2.829 45.251 139.897 1.00 43.23 263 GLU A C 1
ATOM 1985 O O . GLU A 1 263 ? -2.202 45.755 138.961 1.00 43.10 263 GLU A O 1
ATOM 1991 N N . PRO A 1 264 ? -2.435 44.111 140.509 1.00 43.19 264 PRO A N 1
ATOM 1992 C CA . PRO A 1 264 ? -1.262 43.357 140.048 1.00 43.09 264 PRO A CA 1
ATOM 1993 C C . PRO A 1 264 ? -1.266 43.086 138.540 1.00 43.01 264 PRO A C 1
ATOM 1994 O O . PRO A 1 264 ? -0.227 43.236 137.890 1.00 42.92 264 PRO A O 1
ATOM 1998 N N . GLU A 1 265 ? -2.425 42.708 137.998 1.00 42.94 265 GLU A N 1
ATOM 1999 C CA . GLU A 1 265 ? -2.565 42.402 136.568 1.00 42.99 265 GLU A CA 1
ATOM 2000 C C . GLU A 1 265 ? -2.295 43.628 135.694 1.00 42.49 265 GLU A C 1
ATOM 2001 O O . GLU A 1 265 ? -1.729 43.506 134.606 1.00 42.44 265 GLU A O 1
ATOM 2007 N N . GLU A 1 266 ? -2.701 44.800 136.181 1.00 41.99 266 GLU A N 1
ATOM 2008 C CA . GLU A 1 266 ? -2.454 46.071 135.497 1.00 41.69 266 GLU A CA 1
ATOM 2009 C C . GLU A 1 266 ? -0.967 46.420 135.484 1.00 41.12 266 GLU A C 1
ATOM 2010 O O . GLU A 1 266 ? -0.439 46.883 134.468 1.00 40.99 266 GLU A O 1
ATOM 2016 N N . ILE A 1 267 ? -0.308 46.203 136.623 1.00 40.60 267 ILE A N 1
ATOM 2017 C CA . ILE A 1 267 ? 1.135 46.411 136.762 1.00 40.07 267 ILE A CA 1
ATOM 2018 C C . ILE A 1 267 ? 1.901 45.449 135.853 1.00 39.81 267 ILE A C 1
ATOM 2019 O O . ILE A 1 267 ? 2.821 45.856 135.142 1.00 39.70 267 ILE A O 1
ATOM 2024 N N . LYS A 1 268 ? 1.496 44.181 135.869 1.00 39.51 268 LYS A N 1
ATOM 2025 C CA . LYS A 1 268 ? 2.059 43.163 134.986 1.00 39.42 268 LYS A CA 1
ATOM 2026 C C . LYS A 1 268 ? 1.947 43.568 133.511 1.00 39.36 268 LYS A C 1
ATOM 2027 O O . LYS A 1 268 ? 2.904 43.412 132.742 1.00 39.19 268 LYS A O 1
ATOM 2033 N N . GLU A 1 269 ? 0.784 44.102 133.136 1.00 39.34 269 GLU A N 1
ATOM 2034 C CA . GLU A 1 269 ? 0.509 44.491 131.753 1.00 39.43 269 GLU A CA 1
ATOM 2035 C C . GLU A 1 269 ? 1.382 45.641 131.251 1.00 38.92 269 GLU A C 1
ATOM 2036 O O . GLU A 1 269 ? 1.936 45.554 130.156 1.00 38.76 269 GLU A O 1
ATOM 2042 N N . VAL A 1 270 ? 1.508 46.710 132.040 1.00 38.50 270 VAL A N 1
ATOM 2043 C CA . VAL A 1 270 ? 2.330 47.856 131.628 1.00 38.28 270 VAL A CA 1
ATOM 2044 C C . VAL A 1 270 ? 3.821 47.508 131.516 1.00 38.24 270 VAL A C 1
ATOM 2045 O O . VAL A 1 270 ? 4.522 48.053 130.664 1.00 37.93 270 VAL A O 1
ATOM 2057 N N . ASP A 1 272 ? 4.944 44.394 130.786 1.00 37.72 272 ASP A N 1
ATOM 2058 C CA . ASP A 1 272 ? 5.031 43.489 129.646 1.00 37.58 272 ASP A CA 1
ATOM 2059 C C . ASP A 1 272 ? 4.964 44.234 128.311 1.00 37.41 272 ASP A C 1
ATOM 2060 O O . ASP A 1 272 ? 5.556 43.795 127.322 1.00 37.15 272 ASP A O 1
ATOM 2065 N N . LYS A 1 273 ? 4.250 45.360 128.296 1.00 37.19 273 LYS A N 1
ATOM 2066 C CA . LYS A 1 273 ? 4.103 46.179 127.088 1.00 37.18 273 LYS A CA 1
ATOM 2067 C C . LYS A 1 273 ? 5.229 47.202 126.921 1.00 36.61 273 LYS A C 1
ATOM 2068 O O . LYS A 1 273 ? 5.368 47.804 125.858 1.00 36.75 273 LYS A O 1
ATOM 2074 N N . PHE A 1 274 ? 6.020 47.397 127.973 1.00 35.98 274 PHE A N 1
ATOM 2075 C CA . PHE A 1 274 ? 7.114 48.365 127.967 1.00 35.36 274 PHE A CA 1
ATOM 2076 C C . PHE A 1 274 ? 8.226 47.889 127.034 1.00 35.16 274 PHE A C 1
ATOM 2077 O O . PHE A 1 274 ? 8.929 46.926 127.341 1.00 35.11 274 PHE A O 1
ATOM 2085 N N . ASP A 1 275 ? 8.364 48.557 125.888 1.00 34.95 275 ASP A N 1
ATOM 2086 C CA . ASP A 1 275 ? 9.316 48.145 124.851 1.00 34.77 275 ASP A CA 1
ATOM 2087 C C . ASP A 1 275 ? 9.639 49.283 123.864 1.00 34.74 275 ASP A C 1
ATOM 2088 O O . ASP A 1 275 ? 9.454 49.124 122.651 1.00 34.68 275 ASP A O 1
ATOM 2093 N N . PRO A 1 276 ? 10.138 50.430 124.376 1.00 34.71 276 PRO A N 1
ATOM 2094 C CA . PRO A 1 276 ? 10.347 51.611 123.520 1.00 34.69 276 PRO A CA 1
ATOM 2095 C C . PRO A 1 276 ? 11.459 51.491 122.473 1.00 34.86 276 PRO A C 1
ATOM 2096 O O . PRO A 1 276 ? 11.456 52.244 121.496 1.00 34.86 276 PRO A O 1
ATOM 2100 N N . LEU A 1 277 ? 12.392 50.561 122.667 1.00 35.07 277 LEU A N 1
ATOM 2101 C CA . LEU A 1 277 ? 13.573 50.471 121.801 1.00 35.30 277 LEU A CA 1
ATOM 2102 C C . LEU A 1 277 ? 13.504 49.370 120.743 1.00 35.58 277 LEU A C 1
ATOM 2103 O O . LEU A 1 277 ? 14.488 49.114 120.043 1.00 35.57 277 LEU A O 1
ATOM 2108 N N . LYS A 1 278 ? 12.349 48.723 120.626 1.00 36.11 278 LYS A N 1
ATOM 2109 C CA . LYS A 1 278 ? 12.175 47.656 119.641 1.00 36.99 278 LYS A CA 1
ATOM 2110 C C . LYS A 1 278 ? 12.251 48.197 118.210 1.00 37.13 278 LYS A C 1
ATOM 2111 O O . LYS A 1 278 ? 11.977 49.378 117.964 1.00 37.27 278 LYS A O 1
ATOM 2117 N N . ASP A 1 279 ? 12.645 47.336 117.276 1.00 37.26 279 ASP A N 1
ATOM 2118 C CA . ASP A 1 279 ? 12.696 47.697 115.852 1.00 37.56 279 ASP A CA 1
ATOM 2119 C C . ASP A 1 279 ? 13.679 48.831 115.514 1.00 37.00 279 ASP A C 1
ATOM 2120 O O . ASP A 1 279 ? 13.574 49.452 114.456 1.00 37.12 279 ASP A O 1
ATOM 2125 N N . LEU A 1 280 ? 14.624 49.095 116.414 1.00 36.34 280 LEU A N 1
ATOM 2126 C CA . LEU A 1 280 ? 15.726 50.013 116.135 1.00 35.58 280 LEU A CA 1
ATOM 2127 C C . LEU A 1 280 ? 16.983 49.258 115.711 1.00 35.08 280 LEU A C 1
ATOM 2128 O O . LEU A 1 280 ? 17.977 49.875 115.322 1.00 35.23 280 LEU A O 1
ATOM 2133 N N . ASN A 1 281 ? 16.926 47.927 115.784 1.00 34.33 281 ASN A N 1
ATOM 2134 C CA . ASN A 1 281 ? 18.067 47.045 115.492 1.00 33.65 281 ASN A CA 1
ATOM 2135 C C . ASN A 1 281 ? 19.339 47.342 116.302 1.00 32.81 281 ASN A C 1
ATOM 2136 O O . ASN A 1 281 ? 20.457 47.169 115.814 1.00 32.57 281 ASN A O 1
ATOM 2141 N N . LEU A 1 282 ? 19.152 47.791 117.541 1.00 32.05 282 LEU A N 1
ATOM 2142 C CA . LEU A 1 282 ? 20.254 47.943 118.489 1.00 31.36 282 LEU A CA 1
ATOM 2143 C C . LEU A 1 282 ? 20.839 46.556 118.781 1.00 30.83 282 LEU A C 1
ATOM 2144 O O . LEU A 1 282 ? 20.106 45.656 119.183 1.00 30.52 282 LEU A O 1
ATOM 2149 N N . PRO A 1 283 ? 22.151 46.368 118.529 1.00 30.40 283 PRO A N 1
ATOM 2150 C CA . PRO A 1 283 ? 22.814 45.076 118.735 1.00 30.12 283 PRO A CA 1
ATOM 2151 C C . PRO A 1 283 ? 22.626 44.481 120.136 1.00 29.85 283 PRO A C 1
ATOM 2152 O O . PRO A 1 283 ? 22.467 43.268 120.268 1.00 29.71 283 PRO A O 1
ATOM 2156 N N . THR A 1 284 ? 22.619 45.334 121.157 1.00 29.51 284 THR A N 1
ATOM 2157 C CA . THR A 1 284 ? 22.558 44.881 122.545 1.00 29.15 284 THR A CA 1
ATOM 2158 C C . THR A 1 284 ? 21.132 44.972 123.114 1.00 28.91 284 THR A C 1
ATOM 2159 O O . THR A 1 284 ? 20.922 44.852 124.325 1.00 28.90 284 THR A O 1
ATOM 2163 N N . TYR A 1 285 ? 20.154 45.154 122.227 1.00 28.41 285 TYR A N 1
ATOM 2164 C CA . TYR A 1 285 ? 18.746 45.171 122.623 1.00 28.15 285 TYR A CA 1
ATOM 2165 C C . TYR A 1 285 ? 18.311 43.867 123.296 1.00 28.02 285 TYR A C 1
ATOM 2166 O O . TYR A 1 285 ? 18.755 42.777 122.929 1.00 28.12 285 TYR A O 1
ATOM 2175 N N . ALA A 1 286 ? 17.436 44.002 124.284 1.00 27.73 286 ALA A N 1
ATOM 2176 C CA . ALA A 1 286 ? 16.642 42.895 124.786 1.00 27.69 286 ALA A CA 1
ATOM 2177 C C . ALA A 1 286 ? 15.343 43.487 125.303 1.00 27.71 286 ALA A C 1
ATOM 2178 O O . ALA A 1 286 ? 15.290 44.678 125.628 1.00 27.55 286 ALA A O 1
ATOM 2180 N N . LYS A 1 287 ? 14.300 42.664 125.364 1.00 27.82 287 LYS A N 1
ATOM 2181 C CA . LYS A 1 287 ? 13.046 43.059 125.991 1.00 28.26 287 LYS A CA 1
ATOM 2182 C C . LYS A 1 287 ? 13.349 43.575 127.398 1.00 28.22 287 LYS A C 1
ATOM 2183 O O . LYS A 1 287 ? 14.016 42.890 128.172 1.00 28.33 287 LYS A O 1
ATOM 2189 N N . PRO A 1 288 ? 12.891 44.800 127.720 1.00 28.18 288 PRO A N 1
ATOM 2190 C CA . PRO A 1 288 ? 13.231 45.423 129.002 1.00 27.98 288 PRO A CA 1
ATOM 2191 C C . PRO A 1 288 ? 12.812 44.603 130.220 1.00 27.92 288 PRO A C 1
ATOM 2192 O O . PRO A 1 288 ? 13.616 44.420 131.135 1.00 27.69 288 PRO A O 1
ATOM 2196 N N . ILE A 1 289 ? 11.567 44.122 130.229 1.00 27.85 289 ILE A N 1
ATOM 2197 C CA . ILE A 1 289 ? 11.027 43.383 131.370 1.00 27.72 289 ILE A CA 1
ATOM 2198 C C . ILE A 1 289 ? 10.394 42.066 130.927 1.00 27.75 289 ILE A C 1
ATOM 2199 O O . ILE A 1 289 ? 9.447 42.055 130.137 1.00 28.05 289 ILE A O 1
ATOM 2204 N N . VAL A 1 290 ? 10.928 40.961 131.444 1.00 27.68 290 VAL A N 1
ATOM 2205 C CA . VAL A 1 290 ? 10.393 39.627 131.174 1.00 27.41 290 VAL A CA 1
ATOM 2206 C C . VAL A 1 290 ? 9.645 39.139 132.412 1.00 27.41 290 VAL A C 1
ATOM 2207 O O . VAL A 1 290 ? 10.222 39.073 133.496 1.00 27.27 290 VAL A O 1
ATOM 2211 N N . ILE A 1 291 ? 8.358 38.824 132.246 1.00 27.65 291 ILE A N 1
ATOM 2212 C CA . ILE A 1 291 ? 7.501 38.378 133.354 1.00 27.69 291 ILE A CA 1
ATOM 2213 C C . ILE A 1 291 ? 7.552 36.856 133.532 1.00 27.84 291 ILE A C 1
ATOM 2214 O O . ILE A 1 291 ? 7.310 36.106 132.585 1.00 27.95 291 ILE A O 1
ATOM 2219 N N . ARG A 1 292 ? 7.875 36.411 134.745 1.00 27.96 292 ARG A N 1
ATOM 2220 C CA . ARG A 1 292 ? 7.806 34.992 135.098 1.00 28.03 292 ARG A CA 1
ATOM 2221 C C . ARG A 1 292 ? 6.478 34.697 135.785 1.00 28.16 292 ARG A C 1
ATOM 2222 O O . ARG A 1 292 ? 6.024 35.476 136.629 1.00 27.99 292 ARG A O 1
ATOM 2230 N N . GLU A 1 293 ? 5.866 33.569 135.427 1.00 28.49 293 GLU A N 1
ATOM 2231 C CA . GLU A 1 293 ? 4.608 33.137 136.042 1.00 29.04 293 GLU A CA 1
ATOM 2232 C C . GLU A 1 293 ? 4.801 32.092 137.144 1.00 28.67 293 GLU A C 1
ATOM 2233 O O . GLU A 1 293 ? 3.873 31.813 137.910 1.00 28.82 293 GLU A O 1
ATOM 2239 N N . GLU A 1 294 ? 6.002 31.523 137.226 1.00 28.32 294 GLU A N 1
ATOM 2240 C CA . GLU A 1 294 ? 6.308 30.502 138.235 1.00 28.02 294 GLU A CA 1
ATOM 2241 C C . GLU A 1 294 ? 6.286 31.101 139.640 1.00 27.82 294 GLU A C 1
ATOM 2242 O O . GLU A 1 294 ? 6.542 32.292 139.820 1.00 27.71 294 GLU A O 1
ATOM 2248 N N . ILE A 1 295 ? 5.980 30.262 140.626 1.00 27.57 295 ILE A N 1
ATOM 2249 C CA . ILE A 1 295 ? 5.840 30.698 142.017 1.00 27.49 295 ILE A CA 1
ATOM 2250 C C . ILE A 1 295 ? 7.162 31.121 142.672 1.00 26.89 295 ILE A C 1
ATOM 2251 O O . ILE A 1 295 ? 7.164 31.903 143.623 1.00 26.86 295 ILE A O 1
ATOM 2256 N N . ASP A 1 296 ? 8.277 30.607 142.159 1.00 26.30 296 ASP A N 1
ATOM 2257 C CA . ASP A 1 296 ? 9.578 30.824 142.790 1.00 25.77 296 ASP A CA 1
ATOM 2258 C C . ASP A 1 296 ? 10.616 31.438 141.849 1.00 25.30 296 ASP A C 1
ATOM 2259 O O . ASP A 1 296 ? 11.816 31.159 141.959 1.00 25.21 296 ASP A O 1
ATOM 2264 N N . ARG A 1 297 ? 10.142 32.276 140.928 1.00 24.71 297 ARG A N 1
ATOM 2265 C CA . ARG A 1 297 ? 11.005 32.950 139.962 1.00 24.13 297 ARG A CA 1
ATOM 2266 C C . ARG A 1 297 ? 10.812 34.468 140.038 1.00 24.09 297 ARG A C 1
ATOM 2267 O O . ARG A 1 297 ? 9.750 34.934 140.464 1.00 24.10 297 ARG A O 1
ATOM 2275 N N . PRO A 1 298 ? 11.838 35.251 139.641 1.00 23.95 298 PRO A N 1
ATOM 2276 C CA . PRO A 1 298 ? 13.130 34.845 139.072 1.00 23.73 298 PRO A CA 1
ATOM 2277 C C . PRO A 1 298 ? 14.145 34.304 140.083 1.00 23.50 298 PRO A C 1
ATOM 2278 O O . PRO A 1 298 ? 14.067 34.601 141.277 1.00 23.72 298 PRO A O 1
ATOM 2282 N N . GLN A 1 299 ? 15.090 33.517 139.582 1.00 23.10 299 GLN A N 1
ATOM 2283 C CA . GLN A 1 299 ? 16.239 33.070 140.355 1.00 22.56 299 GLN A CA 1
ATOM 2284 C C . GLN A 1 299 ? 17.496 33.502 139.605 1.00 22.55 299 GLN A C 1
ATOM 2285 O O . GLN A 1 299 ? 17.559 33.352 138.383 1.00 22.26 299 GLN A O 1
ATOM 2291 N N . PRO A 1 300 ? 18.496 34.048 140.327 1.00 22.64 300 PRO A N 1
ATOM 2292 C CA . PRO A 1 300 ? 19.718 34.543 139.693 1.00 22.87 300 PRO A CA 1
ATOM 2293 C C . PRO A 1 300 ? 20.342 33.553 138.711 1.00 23.15 300 PRO A C 1
ATOM 2294 O O . PRO A 1 300 ? 20.593 33.916 137.566 1.00 23.00 300 PRO A O 1
ATOM 2298 N N . ARG A 1 301 ? 20.578 32.314 139.137 1.00 23.64 301 ARG A N 1
ATOM 2299 C CA . ARG A 1 301 ? 21.250 31.360 138.258 1.00 24.35 301 ARG A CA 1
ATOM 2300 C C . ARG A 1 301 ? 20.408 30.951 137.047 1.00 24.35 301 ARG A C 1
ATOM 2301 O O . ARG A 1 301 ? 20.950 30.726 135.966 1.00 24.44 301 ARG A O 1
ATOM 2309 N N . LEU A 1 302 ? 19.090 30.880 137.221 1.00 24.36 302 LEU A N 1
ATOM 2310 C CA . LEU A 1 302 ? 18.201 30.452 136.142 1.00 24.52 302 LEU A CA 1
ATOM 2311 C C . LEU A 1 302 ? 17.884 31.554 135.127 1.00 24.77 302 LEU A C 1
ATOM 2312 O O . LEU A 1 302 ? 17.674 31.270 133.948 1.00 24.75 302 LEU A O 1
ATOM 2317 N N . ASP A 1 303 ? 17.865 32.803 135.583 1.00 24.89 303 ASP A N 1
ATOM 2318 C CA . ASP A 1 303 ? 17.260 33.877 134.806 1.00 25.23 303 ASP A CA 1
ATOM 2319 C C . ASP A 1 303 ? 18.175 35.038 134.410 1.00 25.51 303 ASP A C 1
ATOM 2320 O O . ASP A 1 303 ? 17.772 35.875 133.608 1.00 25.36 303 ASP A O 1
ATOM 2325 N N . ARG A 1 304 ? 19.392 35.095 134.954 1.00 25.87 304 ARG A N 1
ATOM 2326 C CA . ARG A 1 304 ? 20.280 36.244 134.704 1.00 26.43 304 ARG A CA 1
ATOM 2327 C C . ARG A 1 304 ? 20.766 36.352 133.256 1.00 26.89 304 ARG A C 1
ATOM 2328 O O . ARG A 1 304 ? 21.105 37.446 132.801 1.00 27.15 304 ARG A O 1
ATOM 2336 N N . ASN A 1 305 ? 20.796 35.224 132.545 1.00 27.35 305 ASN A N 1
ATOM 2337 C CA . ASN A 1 305 ? 21.166 35.194 131.124 1.00 27.93 305 ASN A CA 1
ATOM 2338 C C . ASN A 1 305 ? 20.030 35.663 130.199 1.00 27.64 305 ASN A C 1
ATOM 2339 O O . ASN A 1 305 ? 20.231 35.814 128.996 1.00 27.74 305 ASN A O 1
ATOM 2344 N N . GLU A 1 306 ? 18.842 35.895 130.760 1.00 27.33 306 GLU A N 1
ATOM 2345 C CA . GLU A 1 306 ? 17.684 36.336 129.975 1.00 27.09 306 GLU A CA 1
ATOM 2346 C C . GLU A 1 306 ? 18.000 37.602 129.172 1.00 26.85 306 GLU A C 1
ATOM 2347 O O . GLU A 1 306 ? 18.471 38.599 129.728 1.00 26.49 306 GLU A O 1
ATOM 2353 N N . GLY A 1 307 ? 17.748 37.540 127.863 1.00 26.66 307 GLY A N 1
ATOM 2354 C CA . GLY A 1 307 ? 18.084 38.621 126.935 1.00 26.26 307 GLY A CA 1
ATOM 2355 C C . GLY A 1 307 ? 19.582 38.854 126.860 1.00 26.31 307 GLY A C 1
ATOM 2356 O O . GLY A 1 307 ? 20.030 39.985 126.655 1.00 26.09 307 GLY A O 1
ATOM 2357 N N . ASN A 1 308 ? 20.347 37.773 127.029 1.00 26.22 308 ASN A N 1
ATOM 2358 C CA . ASN A 1 308 ? 21.813 37.811 127.134 1.00 26.39 308 ASN A CA 1
ATOM 2359 C C . ASN A 1 308 ? 22.330 38.716 128.257 1.00 26.10 308 ASN A C 1
ATOM 2360 O O . ASN A 1 308 ? 23.412 39.293 128.159 1.00 26.15 308 ASN A O 1
ATOM 2365 N N . GLY A 1 309 ? 21.549 38.813 129.329 1.00 26.02 309 GLY A N 1
ATOM 2366 C CA . GLY A 1 309 ? 21.917 39.608 130.495 1.00 25.81 309 GLY A CA 1
ATOM 2367 C C . GLY A 1 309 ? 21.355 41.015 130.474 1.00 25.76 309 GLY A C 1
ATOM 2368 O O . GLY A 1 309 ? 21.629 41.805 131.377 1.00 25.77 309 GLY A O 1
ATOM 2377 N N . SER A 1 311 ? 17.843 41.751 129.852 1.00 25.06 311 SER A N 1
ATOM 2378 C CA . SER A 1 311 ? 16.458 41.811 130.322 1.00 24.95 311 SER A CA 1
ATOM 2379 C C . SER A 1 311 ? 16.401 41.842 131.842 1.00 24.94 311 SER A C 1
ATOM 2380 O O . SER A 1 311 ? 17.134 41.108 132.509 1.00 24.97 311 SER A O 1
ATOM 2383 N N . ILE A 1 312 ? 15.540 42.703 132.381 1.00 24.58 312 ILE A N 1
ATOM 2384 C CA . ILE A 1 312 ? 15.156 42.629 133.784 1.00 24.27 312 ILE A CA 1
ATOM 2385 C C . ILE A 1 312 ? 14.079 41.553 133.875 1.00 24.36 312 ILE A C 1
ATOM 2386 O O . ILE A 1 312 ? 13.136 41.539 133.075 1.00 24.41 312 ILE A O 1
ATOM 2391 N N . VAL A 1 313 ? 14.228 40.648 134.835 1.00 24.07 313 VAL A N 1
ATOM 2392 C CA . VAL A 1 313 ? 13.274 39.563 135.007 1.00 23.99 313 VAL A CA 1
ATOM 2393 C C . VAL A 1 313 ? 12.470 39.799 136.281 1.00 24.01 313 VAL A C 1
ATOM 2394 O O . VAL A 1 313 ? 13.037 39.969 137.362 1.00 23.94 313 VAL A O 1
ATOM 2398 N N . VAL A 1 314 ? 11.149 39.832 136.129 1.00 23.95 314 VAL A N 1
ATOM 2399 C CA . VAL A 1 314 ? 10.237 40.135 137.223 1.00 24.00 314 VAL A CA 1
ATOM 2400 C C . VAL A 1 314 ? 9.290 38.959 137.443 1.00 24.19 314 VAL A C 1
ATOM 2401 O O . VAL A 1 314 ? 8.796 38.360 136.482 1.00 24.36 314 VAL A O 1
ATOM 2405 N N . GLY A 1 315 ? 9.049 38.630 138.708 1.00 24.27 315 GLY A N 1
ATOM 2406 C CA . GLY A 1 315 ? 8.121 37.564 139.067 1.00 24.62 315 GLY A CA 1
ATOM 2407 C C . GLY A 1 315 ? 7.371 37.878 140.343 1.00 25.01 315 GLY A C 1
ATOM 2408 O O . GLY A 1 315 ? 7.657 38.872 141.016 1.00 25.03 315 GLY A O 1
ATOM 2409 N N . ARG A 1 316 ? 6.402 37.026 140.668 1.00 25.65 316 ARG A N 1
ATOM 2410 C CA . ARG A 1 316 ? 5.618 37.131 141.908 1.00 26.20 316 ARG A CA 1
ATOM 2411 C C . ARG A 1 316 ? 4.888 38.478 142.080 1.00 26.82 316 ARG A C 1
ATOM 2412 O O . ARG A 1 316 ? 4.752 38.981 143.201 1.00 26.78 316 ARG A O 1
ATOM 2420 N N . ILE A 1 317 ? 4.429 39.056 140.970 1.00 27.63 317 ILE A N 1
ATOM 2421 C CA . ILE A 1 317 ? 3.609 40.271 141.009 1.00 28.43 317 ILE A CA 1
ATOM 2422 C C . ILE A 1 317 ? 2.292 39.941 141.704 1.00 28.97 317 ILE A C 1
ATOM 2423 O O . ILE A 1 317 ? 1.531 39.097 141.235 1.00 28.81 317 ILE A O 1
ATOM 2428 N N . ARG A 1 318 ? 2.044 40.609 142.826 1.00 29.79 318 ARG A N 1
ATOM 2429 C CA . ARG A 1 318 ? 0.904 40.302 143.682 1.00 30.65 318 ARG A CA 1
ATOM 2430 C C . ARG A 1 318 ? 0.482 41.532 144.478 1.00 31.46 318 ARG A C 1
ATOM 2431 O O . ARG A 1 318 ? 1.223 42.518 144.548 1.00 31.49 318 ARG A O 1
ATOM 2439 N N . LYS A 1 319 ? -0.709 41.464 145.072 1.00 32.45 319 LYS A N 1
ATOM 2440 C CA . LYS A 1 319 ? -1.241 42.552 145.891 1.00 33.69 319 LYS A CA 1
ATOM 2441 C C . LYS A 1 319 ? -0.386 42.807 147.122 1.00 33.55 319 LYS A C 1
ATOM 2442 O O . LYS A 1 319 ? 0.126 41.875 147.735 1.00 33.76 319 LYS A O 1
ATOM 2448 N N . ASP A 1 320 ? -0.243 44.080 147.475 1.00 33.79 320 ASP A N 1
ATOM 2449 C CA . ASP A 1 320 ? 0.394 44.466 148.723 1.00 33.93 320 ASP A CA 1
ATOM 2450 C C . ASP A 1 320 ? -0.667 44.896 149.737 1.00 33.97 320 ASP A C 1
ATOM 2451 O O . ASP A 1 320 ? -1.531 45.711 149.415 1.00 34.07 320 ASP A O 1
ATOM 2456 N N . PRO A 1 321 ? -0.612 44.339 150.964 1.00 33.96 321 PRO A N 1
ATOM 2457 C CA . PRO A 1 321 ? -1.528 44.716 152.053 1.00 33.85 321 PRO A CA 1
ATOM 2458 C C . PRO A 1 321 ? -1.444 46.190 152.473 1.00 33.80 321 PRO A C 1
ATOM 2459 O O . PRO A 1 321 ? -2.376 46.700 153.099 1.00 33.92 321 PRO A O 1
ATOM 2463 N N . ILE A 1 322 ? -0.341 46.859 152.141 1.00 33.63 322 ILE A N 1
ATOM 2464 C CA . ILE A 1 322 ? -0.117 48.241 152.564 1.00 33.31 322 ILE A CA 1
ATOM 2465 C C . ILE A 1 322 ? -0.155 49.193 151.369 1.00 33.47 322 ILE A C 1
ATOM 2466 O O . ILE A 1 322 ? -0.970 50.119 151.330 1.00 33.68 322 ILE A O 1
ATOM 2471 N N . PHE A 1 323 ? 0.740 48.963 150.410 1.00 33.29 323 PHE A N 1
ATOM 2472 C CA . PHE A 1 323 ? 0.786 49.738 149.177 1.00 33.04 323 PHE A CA 1
ATOM 2473 C C . PHE A 1 323 ? -0.080 49.046 148.119 1.00 32.97 323 PHE A C 1
ATOM 2474 O O . PHE A 1 323 ? -1.048 48.369 148.462 1.00 33.26 323 PHE A O 1
ATOM 2482 N N . ASP A 1 324 ? 0.258 49.209 146.844 1.00 32.70 324 ASP A N 1
ATOM 2483 C CA . ASP A 1 324 ? -0.539 48.622 145.768 1.00 32.43 324 ASP A CA 1
ATOM 2484 C C . ASP A 1 324 ? -0.031 47.253 145.339 1.00 31.93 324 ASP A C 1
ATOM 2485 O O . ASP A 1 324 ? -0.805 46.297 145.254 1.00 32.01 324 ASP A O 1
ATOM 2490 N N . VAL A 1 325 ? 1.271 47.166 145.074 1.00 31.00 325 VAL A N 1
ATOM 2491 C CA . VAL A 1 325 ? 1.854 45.969 144.482 1.00 30.17 325 VAL A CA 1
ATOM 2492 C C . VAL A 1 325 ? 3.238 45.657 145.065 1.00 29.53 325 VAL A C 1
ATOM 2493 O O . VAL A 1 325 ? 3.997 46.561 145.429 1.00 29.27 325 VAL A O 1
ATOM 2497 N N . LYS A 1 326 ? 3.535 44.367 145.188 1.00 28.71 326 LYS A N 1
ATOM 2498 C CA . LYS A 1 326 ? 4.892 43.919 145.474 1.00 27.85 326 LYS A CA 1
ATOM 2499 C C . LYS A 1 326 ? 5.314 42.861 144.464 1.00 27.28 326 LYS A C 1
ATOM 2500 O O . LYS A 1 326 ? 4.477 42.116 143.941 1.00 26.92 326 LYS A O 1
ATOM 2506 N N . TYR A 1 327 ? 6.612 42.824 144.177 1.00 26.51 327 TYR A N 1
ATOM 2507 C CA . TYR A 1 327 ? 7.167 41.905 143.194 1.00 25.80 327 TYR A CA 1
ATOM 2508 C C . TYR A 1 327 ? 8.672 41.745 143.384 1.00 25.53 327 TYR A C 1
ATOM 2509 O O . TYR A 1 327 ? 9.304 42.513 144.114 1.00 25.19 327 TYR A O 1
ATOM 2518 N N . THR A 1 328 ? 9.228 40.734 142.721 1.00 25.15 328 THR A N 1
ATOM 2519 C CA . THR A 1 328 ? 10.658 40.464 142.744 1.00 24.85 328 THR A CA 1
ATOM 2520 C C . THR A 1 328 ? 11.253 40.762 141.375 1.00 24.58 328 THR A C 1
ATOM 2521 O O . THR A 1 328 ? 10.747 40.289 140.360 1.00 24.70 328 THR A O 1
ATOM 2525 N N . ALA A 1 329 ? 12.323 41.553 141.358 1.00 24.30 329 ALA A N 1
ATOM 2526 C CA . ALA A 1 329 ? 13.031 41.887 140.126 1.00 24.03 329 ALA A CA 1
ATOM 2527 C C . ALA A 1 329 ? 14.466 41.351 140.146 1.00 23.92 329 ALA A C 1
ATOM 2528 O O . ALA A 1 329 ? 15.126 41.379 141.184 1.00 23.86 329 ALA A O 1
ATOM 2530 N N . LEU A 1 330 ? 14.933 40.857 138.999 1.00 23.80 330 LEU A N 1
ATOM 2531 C CA . LEU A 1 330 ? 16.309 40.373 138.851 1.00 23.60 330 LEU A CA 1
ATOM 2532 C C . LEU A 1 330 ? 17.043 41.061 137.705 1.00 23.78 330 LEU A C 1
ATOM 2533 O O . LEU A 1 330 ? 16.491 41.246 136.621 1.00 23.47 330 LEU A O 1
ATOM 2538 N N . GLU A 1 331 ? 18.305 41.400 137.950 1.00 23.99 331 GLU A N 1
ATOM 2539 C CA . GLU A 1 331 ? 19.155 41.995 136.934 1.00 24.24 331 GLU A CA 1
ATOM 2540 C C . GLU A 1 331 ? 20.520 41.330 136.913 1.00 24.26 331 GLU A C 1
ATOM 2541 O O . GLU A 1 331 ? 21.094 41.066 137.969 1.00 24.30 331 GLU A O 1
ATOM 2547 N N . HIS A 1 332 ? 21.046 41.067 135.718 1.00 24.49 332 HIS A N 1
ATOM 2548 C CA . HIS A 1 332 ? 22.463 40.747 135.599 1.00 24.83 332 HIS A CA 1
ATOM 2549 C C . HIS A 1 332 ? 23.265 42.017 135.883 1.00 25.20 332 HIS A C 1
ATOM 2550 O O . HIS A 1 332 ? 23.295 42.952 135.070 1.00 25.17 332 HIS A O 1
ATOM 2557 N N . ASN A 1 333 ? 23.911 42.034 137.045 1.00 25.43 333 ASN A N 1
ATOM 2558 C CA . ASN A 1 333 ? 24.522 43.247 137.584 1.00 25.88 333 ASN A CA 1
ATOM 2559 C C . ASN A 1 333 ? 25.720 43.790 136.807 1.00 25.84 333 ASN A C 1
ATOM 2560 O O . ASN A 1 333 ? 26.049 44.967 136.934 1.00 25.78 333 ASN A O 1
ATOM 2565 N N . THR A 1 334 ? 26.373 42.942 136.015 1.00 26.01 334 THR A N 1
ATOM 2566 C CA . THR A 1 334 ? 27.561 43.368 135.261 1.00 26.37 334 THR A CA 1
ATOM 2567 C C . THR A 1 334 ? 27.262 43.647 133.785 1.00 26.33 334 THR A C 1
ATOM 2568 O O . THR A 1 334 ? 28.028 44.345 133.110 1.00 26.36 334 THR A O 1
ATOM 2572 N N . ILE A 1 335 ? 26.157 43.094 133.288 1.00 26.28 335 ILE A N 1
ATOM 2573 C CA . ILE A 1 335 ? 25.748 43.331 131.907 1.00 26.29 335 ILE A CA 1
ATOM 2574 C C . ILE A 1 335 ? 24.774 44.511 131.885 1.00 26.29 335 ILE A C 1
ATOM 2575 O O . ILE A 1 335 ? 25.220 45.645 131.752 1.00 26.43 335 ILE A O 1
ATOM 2580 N N . ARG A 1 336 ? 23.473 44.265 132.061 1.00 26.34 336 ARG A N 1
ATOM 2581 C CA . ARG A 1 336 ? 22.499 45.358 132.177 1.00 26.33 336 ARG A CA 1
ATOM 2582 C C . ARG A 1 336 ? 22.896 46.380 133.256 1.00 26.46 336 ARG A C 1
ATOM 2583 O O . ARG A 1 336 ? 22.683 47.583 133.087 1.00 26.72 336 ARG A O 1
ATOM 2591 N N . GLY A 1 337 ? 23.491 45.900 134.345 1.00 26.22 337 GLY A N 1
ATOM 2592 C CA . GLY A 1 337 ? 23.828 46.758 135.477 1.00 26.24 337 GLY A CA 1
ATOM 2593 C C . GLY A 1 337 ? 25.059 47.635 135.322 1.00 26.46 337 GLY A C 1
ATOM 2594 O O . GLY A 1 337 ? 25.264 48.550 136.123 1.00 26.55 337 GLY A O 1
ATOM 2595 N N . ALA A 1 338 ? 25.881 47.368 134.305 1.00 26.28 338 ALA A N 1
ATOM 2596 C CA . ALA A 1 338 ? 27.147 48.090 134.128 1.00 26.27 338 ALA A CA 1
ATOM 2597 C C . ALA A 1 338 ? 27.613 48.213 132.671 1.00 26.30 338 ALA A C 1
ATOM 2598 O O . ALA A 1 338 ? 27.324 49.212 132.012 1.00 26.44 338 ALA A O 1
ATOM 2600 N N . ALA A 1 339 ? 28.336 47.203 132.181 1.00 26.32 339 ALA A N 1
ATOM 2601 C CA . ALA A 1 339 ? 28.949 47.250 130.845 1.00 26.16 339 ALA A CA 1
ATOM 2602 C C . ALA A 1 339 ? 27.926 47.345 129.711 1.00 26.15 339 ALA A C 1
ATOM 2603 O O . ALA A 1 339 ? 28.078 48.161 128.800 1.00 25.90 339 ALA A O 1
ATOM 2605 N N . GLY A 1 340 ? 26.893 46.508 129.775 1.00 26.17 340 GLY A N 1
ATOM 2606 C CA . GLY A 1 340 ? 25.817 46.519 128.788 1.00 26.28 340 GLY A CA 1
ATOM 2607 C C . GLY A 1 340 ? 25.029 47.816 128.802 1.00 26.35 340 GLY A C 1
ATOM 2608 O O . GLY A 1 340 ? 24.556 48.272 127.760 1.00 26.35 340 GLY A O 1
ATOM 2609 N N . ALA A 1 341 ? 24.890 48.401 129.990 1.00 26.43 341 ALA A N 1
ATOM 2610 C CA . ALA A 1 341 ? 24.226 49.691 130.170 1.00 26.63 341 ALA A CA 1
ATOM 2611 C C . ALA A 1 341 ? 24.891 50.808 129.355 1.00 26.88 341 ALA A C 1
ATOM 2612 O O . ALA A 1 341 ? 24.199 51.600 128.711 1.00 27.10 341 ALA A O 1
ATOM 2614 N N . SER A 1 342 ? 26.224 50.859 129.383 1.00 26.96 342 SER A N 1
ATOM 2615 C CA . SER A 1 342 ? 26.987 51.858 128.626 1.00 27.07 342 SER A CA 1
ATOM 2616 C C . SER A 1 342 ? 27.111 51.544 127.134 1.00 27.12 342 SER A C 1
ATOM 2617 O O . SER A 1 342 ? 27.092 52.459 126.308 1.00 27.07 342 SER A O 1
ATOM 2620 N N . VAL A 1 343 ? 27.255 50.263 126.797 1.00 27.00 343 VAL A N 1
ATOM 2621 C CA . VAL A 1 343 ? 27.277 49.832 125.395 1.00 27.14 343 VAL A CA 1
ATOM 2622 C C . VAL A 1 343 ? 25.952 50.187 124.709 1.00 27.29 343 VAL A C 1
ATOM 2623 O O . VAL A 1 343 ? 25.953 50.721 123.600 1.00 27.38 343 VAL A O 1
ATOM 2627 N N . LEU A 1 344 ? 24.836 49.921 125.388 1.00 27.53 344 LEU A N 1
ATOM 2628 C CA . LEU A 1 344 ? 23.509 50.291 124.884 1.00 27.73 344 LEU A CA 1
ATOM 2629 C C . LEU A 1 344 ? 23.369 51.807 124.724 1.00 27.94 344 LEU A C 1
ATOM 2630 O O . LEU A 1 344 ? 22.774 52.274 123.749 1.00 28.18 344 LEU A O 1
ATOM 2635 N N . ASN A 1 345 ? 23.894 52.562 125.692 1.00 27.90 345 ASN A N 1
ATOM 2636 C CA . ASN A 1 345 ? 23.931 54.023 125.614 1.00 28.08 345 ASN A CA 1
ATOM 2637 C C . ASN A 1 345 ? 24.603 54.493 124.328 1.00 28.39 345 ASN A C 1
ATOM 2638 O O . ASN A 1 345 ? 24.072 55.355 123.628 1.00 28.46 345 ASN A O 1
ATOM 2643 N N . ALA A 1 346 ? 25.761 53.907 124.024 1.00 28.79 346 ALA A N 1
ATOM 2644 C CA . ALA A 1 346 ? 26.540 54.257 122.836 1.00 29.23 346 ALA A CA 1
ATOM 2645 C C . ALA A 1 346 ? 25.884 53.817 121.529 1.00 29.62 346 ALA A C 1
ATOM 2646 O O . ALA A 1 346 ? 26.002 54.502 120.513 1.00 29.72 346 ALA A O 1
ATOM 2648 N N . GLU A 1 347 ? 25.212 52.667 121.551 1.00 29.88 347 GLU A N 1
ATOM 2649 C CA . GLU A 1 347 ? 24.490 52.180 120.378 1.00 30.17 347 GLU A CA 1
ATOM 2650 C C . GLU A 1 347 ? 23.338 53.117 120.047 1.00 30.44 347 GLU A C 1
ATOM 2651 O O . GLU A 1 347 ? 23.151 53.498 118.889 1.00 30.37 347 GLU A O 1
ATOM 2657 N N . TYR A 1 348 ? 22.573 53.474 121.077 1.00 30.72 348 TYR A N 1
ATOM 2658 C CA . TYR A 1 348 ? 21.488 54.436 120.951 1.00 31.28 348 TYR A CA 1
ATOM 2659 C C . TYR A 1 348 ? 22.032 55.782 120.468 1.00 31.55 348 TYR A C 1
ATOM 2660 O O . TYR A 1 348 ? 21.417 56.437 119.625 1.00 31.71 348 TYR A O 1
ATOM 2669 N N . PHE A 1 349 ? 23.191 56.175 120.994 1.00 31.86 349 PHE A N 1
ATOM 2670 C CA . PHE A 1 349 ? 23.815 57.446 120.642 1.00 32.29 349 PHE A CA 1
ATOM 2671 C C . PHE A 1 349 ? 24.067 57.612 119.140 1.00 32.65 349 PHE A C 1
ATOM 2672 O O . PHE A 1 349 ? 23.751 58.662 118.580 1.00 32.62 349 PHE A O 1
ATOM 2680 N N . VAL A 1 350 ? 24.637 56.595 118.492 1.00 33.14 350 VAL A N 1
ATOM 2681 C CA . VAL A 1 350 ? 24.915 56.702 117.057 1.00 33.71 350 VAL A CA 1
ATOM 2682 C C . VAL A 1 350 ? 23.648 56.524 116.212 1.00 33.98 350 VAL A C 1
ATOM 2683 O O . VAL A 1 350 ? 23.510 57.146 115.157 1.00 34.23 350 VAL A O 1
ATOM 2687 N N . LYS A 1 351 ? 22.724 55.693 116.692 1.00 34.16 351 LYS A N 1
ATOM 2688 C CA . LYS A 1 351 ? 21.495 55.383 115.959 1.00 34.29 351 LYS A CA 1
ATOM 2689 C C . LYS A 1 351 ? 20.387 56.426 116.106 1.00 34.59 351 LYS A C 1
ATOM 2690 O O . LYS A 1 351 ? 19.469 56.469 115.283 1.00 34.75 351 LYS A O 1
ATOM 2696 N N . LYS A 1 352 ? 20.466 57.257 117.144 1.00 34.86 352 LYS A N 1
ATOM 2697 C CA . LYS A 1 352 ? 19.382 58.190 117.468 1.00 35.11 352 LYS A CA 1
ATOM 2698 C C . LYS A 1 352 ? 19.832 59.624 117.737 1.00 35.25 352 LYS A C 1
ATOM 2699 O O . LYS A 1 352 ? 19.124 60.568 117.380 1.00 35.27 352 LYS A O 1
ATOM 2705 N N . TYR A 1 353 ? 20.990 59.794 118.369 1.00 35.36 353 TYR A N 1
ATOM 2706 C CA . TYR A 1 353 ? 21.412 61.131 118.788 1.00 35.60 353 TYR A CA 1
ATOM 2707 C C . TYR A 1 353 ? 22.142 61.935 117.712 1.00 35.69 353 TYR A C 1
ATOM 2708 O O . TYR A 1 353 ? 21.838 63.109 117.521 1.00 35.73 353 TYR A O 1
ATOM 2717 N N . ILE A 1 354 ? 23.105 61.323 117.026 1.00 35.88 354 ILE A N 1
ATOM 2718 C CA . ILE A 1 354 ? 23.877 62.048 116.013 1.00 36.11 354 ILE A CA 1
ATOM 2719 C C . ILE A 1 354 ? 23.040 62.404 114.776 1.00 36.26 354 ILE A C 1
ATOM 2720 O O . ILE A 1 354 ? 22.056 61.734 114.452 1.00 36.23 354 ILE A O 1
ATOM 2734 N N . LYS B 1 8 ? 13.730 16.548 188.731 1.00 42.29 8 LYS B N 1
ATOM 2735 C CA . LYS B 1 8 ? 13.405 17.268 187.502 1.00 41.09 8 LYS B CA 1
ATOM 2736 C C . LYS B 1 8 ? 12.089 16.788 186.905 1.00 40.17 8 LYS B C 1
ATOM 2737 O O . LYS B 1 8 ? 11.701 15.633 187.086 1.00 40.10 8 LYS B O 1
ATOM 2743 N N . ILE B 1 9 ? 11.405 17.683 186.199 1.00 39.12 9 ILE B N 1
ATOM 2744 C CA . ILE B 1 9 ? 10.229 17.311 185.418 1.00 38.07 9 ILE B CA 1
ATOM 2745 C C . ILE B 1 9 ? 10.706 16.521 184.203 1.00 37.70 9 ILE B C 1
ATOM 2746 O O . ILE B 1 9 ? 11.584 16.971 183.464 1.00 37.61 9 ILE B O 1
ATOM 2751 N N . LYS B 1 10 ? 10.141 15.332 184.014 1.00 37.14 10 LYS B N 1
ATOM 2752 C CA . LYS B 1 10 ? 10.529 14.468 182.903 1.00 36.56 10 LYS B CA 1
ATOM 2753 C C . LYS B 1 10 ? 9.903 14.948 181.599 1.00 36.02 10 LYS B C 1
ATOM 2754 O O . LYS B 1 10 ? 8.695 15.209 181.534 1.00 35.97 10 LYS B O 1
ATOM 2760 N N . VAL B 1 11 ? 10.734 15.080 180.568 1.00 35.19 11 VAL B N 1
ATOM 2761 C CA . VAL B 1 11 ? 10.283 15.605 179.277 1.00 34.35 11 VAL B CA 1
ATOM 2762 C C . VAL B 1 11 ? 10.560 14.651 178.113 1.00 33.92 11 VAL B C 1
ATOM 2763 O O . VAL B 1 11 ? 11.450 13.803 178.189 1.00 33.82 11 VAL B O 1
ATOM 2767 N N . GLY B 1 12 ? 9.774 14.800 177.049 1.00 33.43 12 GLY B N 1
ATOM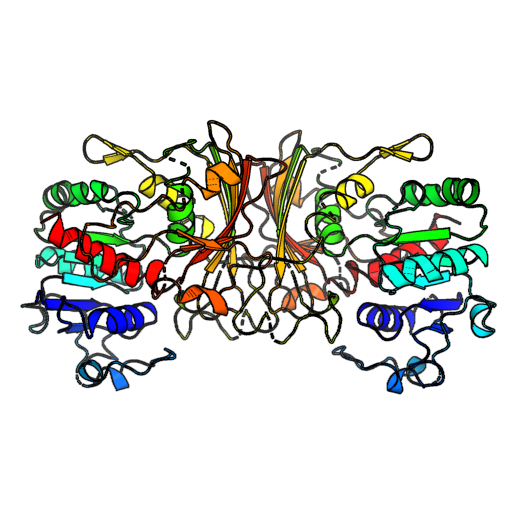 2768 C CA . GLY B 1 12 ? 9.951 14.042 175.817 1.00 33.07 12 GLY B CA 1
ATOM 2769 C C . GLY B 1 12 ? 10.031 14.956 174.607 1.00 32.88 12 GLY B C 1
ATOM 2770 O O . GLY B 1 12 ? 9.627 16.122 174.678 1.00 32.86 12 GLY B O 1
ATOM 2771 N N . VAL B 1 13 ? 10.559 14.432 173.500 1.00 32.69 13 VAL B N 1
ATOM 2772 C CA . VAL B 1 13 ? 10.639 15.175 172.235 1.00 32.36 13 VAL B CA 1
ATOM 2773 C C . VAL B 1 13 ? 10.017 14.376 171.084 1.00 32.45 13 VAL B C 1
ATOM 2774 O O . VAL B 1 13 ? 10.385 13.225 170.842 1.00 32.39 13 VAL B O 1
ATOM 2778 N N . LEU B 1 14 ? 9.068 15.001 170.391 1.00 32.54 14 LEU B N 1
ATOM 2779 C CA . LEU B 1 14 ? 8.454 14.441 169.188 1.00 32.64 14 LEU B CA 1
ATOM 2780 C C . LEU B 1 14 ? 9.171 14.977 167.959 1.00 32.58 14 LEU B C 1
ATOM 2781 O O . LEU B 1 14 ? 9.430 16.179 167.859 1.00 32.60 14 LEU B O 1
ATOM 2786 N N . GLY B 1 15 ? 9.487 14.083 167.026 1.00 32.45 15 GLY B N 1
ATOM 2787 C CA . GLY B 1 15 ? 10.292 14.439 165.859 1.00 32.32 15 GLY B CA 1
ATOM 2788 C C . GLY B 1 15 ? 11.726 14.751 166.248 1.00 32.22 15 GLY B C 1
ATOM 2789 O O . GLY B 1 15 ? 12.309 15.734 165.782 1.00 32.13 15 GLY B O 1
ATOM 2790 N N . ALA B 1 16 ? 12.291 13.896 167.098 1.00 32.26 16 ALA B N 1
ATOM 2791 C CA . ALA B 1 16 ? 13.584 14.142 167.738 1.00 32.33 16 ALA B CA 1
ATOM 2792 C C . ALA B 1 16 ? 14.789 14.092 166.792 1.00 32.43 16 ALA B C 1
ATOM 2793 O O . ALA B 1 16 ? 15.826 14.696 167.077 1.00 32.55 16 ALA B O 1
ATOM 2795 N N . THR B 1 17 ? 14.644 13.386 165.672 1.00 32.51 17 THR B N 1
ATOM 2796 C CA . THR B 1 17 ? 15.754 13.148 164.740 1.00 32.59 17 THR B CA 1
ATOM 2797 C C . THR B 1 17 ? 15.939 14.249 163.690 1.00 32.43 17 THR B C 1
ATOM 2798 O O . THR B 1 17 ? 16.985 14.320 163.034 1.00 32.61 17 THR B O 1
ATOM 2802 N N . GLY B 1 18 ? 14.928 15.098 163.533 1.00 32.11 18 GLY B N 1
ATOM 2803 C CA . GLY B 1 18 ? 14.964 16.160 162.538 1.00 31.65 18 GLY B CA 1
ATOM 2804 C C . GLY B 1 18 ? 15.680 17.413 163.004 1.00 31.59 18 GLY B C 1
ATOM 2805 O O . GLY B 1 18 ? 16.236 17.455 164.102 1.00 31.48 18 GLY B O 1
ATOM 2806 N N . SER B 1 19 ? 15.649 18.441 162.159 1.00 31.42 19 SER B N 1
ATOM 2807 C CA . SER B 1 19 ? 16.383 19.686 162.384 1.00 31.19 19 SER B CA 1
ATOM 2808 C C . SER B 1 19 ? 16.069 20.359 163.727 1.00 31.05 19 SER B C 1
ATOM 2809 O O . SER B 1 19 ? 16.987 20.687 164.486 1.00 30.84 19 SER B O 1
ATOM 2812 N N . VAL B 1 20 ? 14.779 20.560 164.010 1.00 30.94 20 VAL B N 1
ATOM 2813 C CA . VAL B 1 20 ? 14.333 21.182 165.267 1.00 30.86 20 VAL B CA 1
ATOM 2814 C C . VAL B 1 20 ? 14.547 20.236 166.435 1.00 30.46 20 VAL B C 1
ATOM 2815 O O . VAL B 1 20 ? 14.915 20.674 167.524 1.00 30.59 20 VAL B O 1
ATOM 2819 N N . GLY B 1 21 ? 14.288 18.949 166.202 1.00 30.18 21 GLY B N 1
ATOM 2820 C CA . GLY B 1 21 ? 14.442 17.912 167.222 1.00 30.06 21 GLY B CA 1
ATOM 2821 C C . GLY B 1 21 ? 15.843 17.873 167.804 1.00 30.04 21 GLY B C 1
ATOM 2822 O O . GLY B 1 21 ? 16.012 17.746 169.021 1.00 30.02 21 GLY B O 1
ATOM 2823 N N . GLN B 1 22 ? 16.842 18.001 166.928 1.00 29.66 22 GLN B N 1
ATOM 2824 C CA . GLN B 1 22 ? 18.251 18.020 167.325 1.00 29.47 22 GLN B CA 1
ATOM 2825 C C . GLN B 1 22 ? 18.574 19.226 168.203 1.00 29.30 22 GLN B C 1
ATOM 2826 O O . GLN B 1 22 ? 19.384 19.136 169.126 1.00 29.23 22 GLN B O 1
ATOM 2832 N N . ARG B 1 23 ? 17.938 20.357 167.917 1.00 29.17 23 ARG B N 1
ATOM 2833 C CA . ARG B 1 23 ? 18.106 21.539 168.753 1.00 29.17 23 ARG B CA 1
ATOM 2834 C C . ARG B 1 23 ? 17.379 21.402 170.091 1.00 29.23 23 ARG B C 1
ATOM 2835 O O . ARG B 1 23 ? 17.877 21.879 171.113 1.00 29.23 23 ARG B O 1
ATOM 2843 N N . PHE B 1 24 ? 16.217 20.742 170.084 1.00 29.23 24 PHE B N 1
ATOM 2844 C CA . PHE B 1 24 ? 15.542 20.366 171.330 1.00 29.33 24 PHE B CA 1
ATOM 2845 C C . PHE B 1 24 ? 16.472 19.500 172.181 1.00 29.51 24 PHE B C 1
ATOM 2846 O O . PHE B 1 24 ? 16.653 19.762 173.370 1.00 29.61 24 PHE B O 1
ATOM 2854 N N . VAL B 1 25 ? 17.065 18.484 171.552 1.00 29.85 25 VAL B N 1
ATOM 2855 C CA . VAL B 1 25 ? 17.998 17.562 172.214 1.00 30.18 25 VAL B CA 1
ATOM 2856 C C . VAL B 1 25 ? 19.187 18.290 172.861 1.00 30.37 25 VAL B C 1
ATOM 2857 O O . VAL B 1 25 ? 19.539 18.005 174.009 1.00 30.50 25 VAL B O 1
ATOM 2861 N N . GLN B 1 26 ? 19.782 19.236 172.136 1.00 30.44 26 GLN B N 1
ATOM 2862 C CA . GLN B 1 26 ? 20.893 20.037 172.661 1.00 30.79 26 GLN B CA 1
ATOM 2863 C C . GLN B 1 26 ? 20.481 20.826 173.901 1.00 30.93 26 GLN B C 1
ATOM 2864 O O . GLN B 1 26 ? 21.230 20.905 174.881 1.00 31.06 26 GLN B O 1
ATOM 2870 N N . LEU B 1 27 ? 19.288 21.410 173.843 1.00 30.97 27 LEU B N 1
ATOM 2871 C CA . LEU B 1 27 ? 18.771 22.253 174.914 1.00 31.10 27 LEU B CA 1
ATOM 2872 C C . LEU B 1 27 ? 18.341 21.477 176.163 1.00 31.08 27 LEU B C 1
ATOM 2873 O O . LEU B 1 27 ? 18.384 22.011 177.269 1.00 30.97 27 LEU B O 1
ATOM 2878 N N . LEU B 1 28 ? 17.943 20.221 175.982 1.00 31.16 28 LEU B N 1
ATOM 2879 C CA . LEU B 1 28 ? 17.317 19.451 177.059 1.00 31.47 28 LEU B CA 1
ATOM 2880 C C . LEU B 1 28 ? 18.196 18.345 177.646 1.00 31.70 28 LEU B C 1
ATOM 2881 O O . LEU B 1 28 ? 17.862 17.767 178.682 1.00 31.87 28 LEU B O 1
ATOM 2886 N N . ALA B 1 29 ? 19.315 18.059 176.986 1.00 32.08 29 ALA B N 1
ATOM 2887 C CA . ALA B 1 29 ? 20.236 17.013 177.425 1.00 32.43 29 ALA B CA 1
ATOM 2888 C C . ALA B 1 29 ? 20.780 17.287 178.824 1.00 32.69 29 ALA B C 1
ATOM 2889 O O . ALA B 1 29 ? 20.907 16.372 179.634 1.00 32.69 29 ALA B O 1
ATOM 2891 N N . ASP B 1 30 ? 21.091 18.552 179.088 1.00 33.13 30 ASP B N 1
ATOM 2892 C CA . ASP B 1 30 ? 21.581 18.994 180.386 1.00 33.77 30 ASP B CA 1
ATOM 2893 C C . ASP B 1 30 ? 20.864 20.295 180.765 1.00 33.83 30 ASP B C 1
ATOM 2894 O O . ASP B 1 30 ? 21.304 21.391 180.414 1.00 34.05 30 ASP B O 1
ATOM 2899 N N . HIS B 1 31 ? 19.751 20.148 181.478 1.00 33.93 31 HIS B N 1
ATOM 2900 C CA . HIS B 1 31 ? 18.840 21.245 181.793 1.00 33.96 31 HIS B CA 1
ATOM 2901 C C . HIS B 1 31 ? 18.494 21.187 183.285 1.00 34.11 31 HIS B C 1
ATOM 2902 O O . HIS B 1 31 ? 18.224 20.107 183.803 1.00 34.26 31 HIS B O 1
ATOM 2909 N N . PRO B 1 32 ? 18.497 22.343 183.981 1.00 34.35 32 PRO B N 1
ATOM 2910 C CA . PRO B 1 32 ? 18.254 22.347 185.435 1.00 34.59 32 PRO B CA 1
ATOM 2911 C C . PRO B 1 32 ? 16.825 21.997 185.887 1.00 34.93 32 PRO B C 1
ATOM 2912 O O . PRO B 1 32 ? 16.634 21.599 187.039 1.00 35.03 32 PRO B O 1
ATOM 2924 N N . PHE B 1 34 ? 14.420 20.277 183.479 1.00 35.43 34 PHE B N 1
ATOM 2925 C CA . PHE B 1 34 ? 13.874 19.210 182.648 1.00 35.30 34 PHE B CA 1
ATOM 2926 C C . PHE B 1 34 ? 14.872 18.080 182.443 1.00 35.68 34 PHE B C 1
ATOM 2927 O O . PHE B 1 34 ? 16.061 18.322 182.232 1.00 35.68 34 PHE B O 1
ATOM 2935 N N . GLU B 1 35 ? 14.373 16.849 182.504 1.00 36.11 35 GLU B N 1
ATOM 2936 C CA . GLU B 1 35 ? 15.167 15.657 182.232 1.00 36.73 35 GLU B CA 1
ATOM 2937 C C . GLU B 1 35 ? 14.629 14.993 180.971 1.00 36.59 35 GLU B C 1
ATOM 2938 O O . GLU B 1 35 ? 13.453 14.617 180.913 1.00 36.59 35 GLU B O 1
ATOM 2944 N N . LEU B 1 36 ? 15.488 14.859 179.962 1.00 36.62 36 LEU B N 1
ATOM 2945 C CA . LEU B 1 36 ? 15.100 14.244 178.696 1.00 36.80 36 LEU B CA 1
ATOM 2946 C C . LEU B 1 36 ? 15.092 12.725 178.852 1.00 36.95 36 LEU B C 1
ATOM 2947 O O . LEU B 1 36 ? 16.150 12.100 178.986 1.00 36.89 36 LEU B O 1
ATOM 2952 N N . THR B 1 37 ? 13.897 12.139 178.840 1.00 37.19 37 THR B N 1
ATOM 2953 C CA . THR B 1 37 ? 13.746 10.700 179.064 1.00 37.67 37 THR B CA 1
ATOM 2954 C C . THR B 1 37 ? 13.127 9.964 177.879 1.00 37.80 37 THR B C 1
ATOM 2955 O O . THR B 1 37 ? 13.201 8.738 177.807 1.00 37.96 37 THR B O 1
ATOM 2959 N N . ALA B 1 38 ? 12.514 10.705 176.958 1.00 38.06 38 ALA B N 1
ATOM 2960 C CA . ALA B 1 38 ? 11.845 10.096 175.811 1.00 38.34 38 ALA B CA 1
ATOM 2961 C C . ALA B 1 38 ? 12.141 10.819 174.500 1.00 38.66 38 ALA B C 1
ATOM 2962 O O . ALA B 1 38 ? 12.039 12.048 174.414 1.00 38.57 38 ALA B O 1
ATOM 2964 N N . LEU B 1 39 ? 12.509 10.039 173.486 1.00 38.94 39 LEU B N 1
ATOM 2965 C CA . LEU B 1 39 ? 12.782 10.558 172.151 1.00 39.31 39 LEU B CA 1
ATOM 2966 C C . LEU B 1 39 ? 11.936 9.802 171.138 1.00 39.77 39 LEU B C 1
ATOM 2967 O O . LEU B 1 39 ? 12.045 8.583 171.016 1.00 39.72 39 LEU B O 1
ATOM 2972 N N . ALA B 1 40 ? 11.086 10.529 170.420 1.00 40.54 40 ALA B N 1
ATOM 2973 C CA . ALA B 1 40 ? 10.163 9.913 169.472 1.00 41.40 40 ALA B CA 1
ATOM 2974 C C . ALA B 1 40 ? 10.411 10.355 168.031 1.00 42.10 40 ALA B C 1
ATOM 2975 O O . ALA B 1 40 ? 10.793 11.502 167.775 1.00 42.05 40 ALA B O 1
ATOM 2977 N N . ALA B 1 41 ? 10.191 9.428 167.102 1.00 43.00 41 ALA B N 1
ATOM 2978 C CA . ALA B 1 41 ? 10.298 9.696 165.670 1.00 44.06 41 ALA B CA 1
ATOM 2979 C C . ALA B 1 41 ? 9.380 8.743 164.894 1.00 44.88 41 ALA B C 1
ATOM 2980 O O . ALA B 1 41 ? 8.398 8.240 165.447 1.00 44.86 41 ALA B O 1
ATOM 2982 N N . SER B 1 42 ? 9.693 8.503 163.621 1.00 45.94 42 SER B N 1
ATOM 2983 C CA . SER B 1 42 ? 8.906 7.587 162.793 1.00 47.18 42 SER B CA 1
ATOM 2984 C C . SER B 1 42 ? 9.209 6.129 163.135 1.00 48.01 42 SER B C 1
ATOM 2985 O O . SER B 1 42 ? 10.122 5.838 163.917 1.00 48.10 42 SER B O 1
ATOM 2988 N N . GLU B 1 43 ? 8.440 5.223 162.533 1.00 49.19 43 GLU B N 1
ATOM 2989 C CA . GLU B 1 43 ? 8.601 3.780 162.728 1.00 50.38 43 GLU B CA 1
ATOM 2990 C C . GLU B 1 43 ? 9.996 3.276 162.347 1.00 50.65 43 GLU B C 1
ATOM 2991 O O . GLU B 1 43 ? 10.515 2.353 162.974 1.00 50.88 43 GLU B O 1
ATOM 2997 N N . ARG B 1 44 ? 10.590 3.890 161.324 1.00 51.15 44 ARG B N 1
ATOM 2998 C CA . ARG B 1 44 ? 11.927 3.524 160.850 1.00 51.63 44 ARG B CA 1
ATOM 2999 C C . ARG B 1 44 ? 12.973 3.756 161.944 1.00 51.42 44 ARG B C 1
ATOM 3000 O O . ARG B 1 44 ? 13.809 2.885 162.211 1.00 51.68 44 ARG B O 1
ATOM 3008 N N . SER B 1 45 ? 12.905 4.924 162.581 1.00 50.99 45 SER B N 1
ATOM 3009 C CA . SER B 1 45 ? 13.847 5.304 163.633 1.00 50.50 45 SER B CA 1
ATOM 3010 C C . SER B 1 45 ? 13.586 4.598 164.960 1.00 50.16 45 SER B C 1
ATOM 3011 O O . SER B 1 45 ? 14.513 4.399 165.749 1.00 50.14 45 SER B O 1
ATOM 3014 N N . ALA B 1 46 ? 12.328 4.232 165.203 1.00 49.74 46 ALA B N 1
ATOM 3015 C CA . ALA B 1 46 ? 11.933 3.558 166.441 1.00 49.29 46 ALA B CA 1
ATOM 3016 C C . ALA B 1 46 ? 12.646 2.215 166.598 1.00 48.96 46 ALA B C 1
ATOM 3017 O O . ALA B 1 46 ? 12.584 1.358 165.710 1.00 49.03 46 ALA B O 1
ATOM 3019 N N . GLY B 1 47 ? 13.333 2.051 167.727 1.00 48.49 47 GLY B N 1
ATOM 3020 C CA . GLY B 1 47 ? 14.091 0.837 168.012 1.00 47.89 47 GLY B CA 1
ATOM 3021 C C . GLY B 1 47 ? 15.593 1.054 168.049 1.00 47.45 47 GLY B C 1
ATOM 3022 O O . GLY B 1 47 ? 16.308 0.345 168.758 1.00 47.48 47 GLY B O 1
ATOM 3023 N N . LYS B 1 48 ? 16.068 2.037 167.287 1.00 46.92 48 LYS B N 1
ATOM 3024 C CA . LYS B 1 48 ? 17.498 2.340 167.191 1.00 46.37 48 LYS B CA 1
ATOM 3025 C C . LYS B 1 48 ? 17.960 3.334 168.258 1.00 45.89 48 LYS B C 1
ATOM 3026 O O . LYS B 1 48 ? 17.160 4.110 168.791 1.00 45.83 48 LYS B O 1
ATOM 3032 N N . LYS B 1 49 ? 19.258 3.306 168.556 1.00 45.18 49 LYS B N 1
ATOM 3033 C CA . LYS B 1 49 ? 19.893 4.345 169.364 1.00 44.64 49 LYS B CA 1
ATOM 3034 C C . LYS B 1 49 ? 19.805 5.678 168.618 1.00 44.00 49 LYS B C 1
ATOM 3035 O O . LYS B 1 49 ? 19.838 5.707 167.381 1.00 43.79 49 LYS B O 1
ATOM 3041 N N . TYR B 1 50 ? 19.694 6.773 169.367 1.00 43.20 50 TYR B N 1
ATOM 3042 C CA . TYR B 1 50 ? 19.542 8.098 168.765 1.00 42.48 50 TYR B CA 1
ATOM 3043 C C . TYR B 1 50 ? 20.646 8.420 167.753 1.00 42.30 50 TYR B C 1
ATOM 3044 O O . TYR B 1 50 ? 20.365 8.960 166.683 1.00 42.23 50 TYR B O 1
ATOM 3053 N N . LYS B 1 51 ? 21.888 8.075 168.091 1.00 42.09 51 LYS B N 1
ATOM 3054 C CA . LYS B 1 51 ? 23.034 8.312 167.208 1.00 42.05 51 LYS B CA 1
ATOM 3055 C C . LYS B 1 51 ? 22.900 7.626 165.843 1.00 41.85 51 LYS B C 1
ATOM 3056 O O . LYS B 1 51 ? 23.446 8.106 164.850 1.00 41.93 51 LYS B O 1
ATOM 3062 N N . ASP B 1 52 ? 22.168 6.514 165.808 1.00 41.60 52 ASP B N 1
ATOM 3063 C CA . ASP B 1 52 ? 21.974 5.735 164.587 1.00 41.32 52 ASP B CA 1
ATOM 3064 C C . ASP B 1 52 ? 20.731 6.170 163.819 1.00 41.04 52 ASP B C 1
ATOM 3065 O O . ASP B 1 52 ? 20.747 6.229 162.587 1.00 41.14 52 ASP B O 1
ATOM 3070 N N . ALA B 1 53 ? 19.657 6.464 164.551 1.00 40.51 53 ALA B N 1
ATOM 3071 C CA . ALA B 1 53 ? 18.390 6.886 163.948 1.00 39.89 53 ALA B CA 1
ATOM 3072 C C . ALA B 1 53 ? 18.483 8.293 163.352 1.00 39.44 53 ALA B C 1
ATOM 3073 O O . ALA B 1 53 ? 17.885 8.579 162.313 1.00 39.33 53 ALA B O 1
ATOM 3075 N N . CYS B 1 54 ? 19.244 9.158 164.016 1.00 38.80 54 CYS B N 1
ATOM 3076 C CA . CYS B 1 54 ? 19.383 10.550 163.612 1.00 38.34 54 CYS B CA 1
ATOM 3077 C C . CYS B 1 54 ? 20.615 10.773 162.737 1.00 38.01 54 CYS B C 1
ATOM 3078 O O . CYS B 1 54 ? 21.726 10.392 163.111 1.00 38.08 54 CYS B O 1
ATOM 3081 N N . TYR B 1 55 ? 20.416 11.385 161.572 1.00 37.41 55 TYR B N 1
ATOM 3082 C CA . TYR B 1 55 ? 21.537 11.922 160.819 1.00 36.94 55 TYR B CA 1
ATOM 3083 C C . TYR B 1 55 ? 21.832 13.309 161.378 1.00 36.67 55 TYR B C 1
ATOM 3084 O O . TYR B 1 55 ? 21.256 14.311 160.947 1.00 36.62 55 TYR B O 1
ATOM 3093 N N . TRP B 1 56 ? 22.722 13.334 162.364 1.00 36.45 56 TRP B N 1
ATOM 3094 C CA . TRP B 1 56 ? 23.082 14.538 163.103 1.00 36.31 56 TRP B CA 1
ATOM 3095 C C . TRP B 1 56 ? 23.933 15.465 162.242 1.00 36.42 56 TRP B C 1
ATOM 3096 O O . TRP B 1 56 ? 24.960 15.050 161.696 1.00 36.60 56 TRP B O 1
ATOM 3107 N N . PHE B 1 57 ? 23.497 16.716 162.115 1.00 36.46 57 PHE B N 1
ATOM 3108 C CA . PHE B 1 57 ? 24.219 17.698 161.307 1.00 36.57 57 PHE B CA 1
ATOM 3109 C C . PHE B 1 57 ? 24.530 19.003 162.052 1.00 36.47 57 PHE B C 1
ATOM 3110 O O . PHE B 1 57 ? 24.673 20.063 161.434 1.00 36.46 57 PHE B O 1
ATOM 3118 N N . GLN B 1 58 ? 24.649 18.918 163.374 1.00 36.37 58 GLN B N 1
ATOM 3119 C CA . GLN B 1 58 ? 25.070 20.068 164.177 1.00 36.46 58 GLN B CA 1
ATOM 3120 C C . GLN B 1 58 ? 26.596 20.123 164.262 1.00 36.67 58 GLN B C 1
ATOM 3121 O O . GLN B 1 58 ? 27.263 19.088 164.190 1.00 36.47 58 GLN B O 1
ATOM 3127 N N . ASP B 1 59 ? 27.138 21.332 164.402 1.00 37.18 59 ASP B N 1
ATOM 3128 C CA . ASP B 1 59 ? 28.590 21.531 164.467 1.00 37.95 59 ASP B CA 1
ATOM 3129 C C . ASP B 1 59 ? 29.180 21.203 165.845 1.00 38.29 59 ASP B C 1
ATOM 3130 O O . ASP B 1 59 ? 30.392 21.313 166.055 1.00 38.41 59 ASP B O 1
ATOM 3135 N N . ARG B 1 60 ? 28.306 20.824 166.776 1.00 38.68 60 ARG B N 1
ATOM 3136 C CA . ARG B 1 60 ? 28.703 20.213 168.043 1.00 39.19 60 ARG B CA 1
ATOM 3137 C C . ARG B 1 60 ? 28.151 18.793 168.078 1.00 39.20 60 ARG B C 1
ATOM 3138 O O . ARG B 1 60 ? 27.053 18.535 167.583 1.00 39.06 60 ARG B O 1
ATOM 3146 N N . ASP B 1 61 ? 28.921 17.880 168.661 1.00 39.34 61 ASP B N 1
ATOM 3147 C CA . ASP B 1 61 ? 28.570 16.462 168.703 1.00 39.55 61 ASP B CA 1
ATOM 3148 C C . ASP B 1 61 ? 27.305 16.222 169.531 1.00 39.61 61 ASP B C 1
ATOM 3149 O O . ASP B 1 61 ? 26.952 17.039 170.387 1.00 39.62 61 ASP B O 1
ATOM 3154 N N . ILE B 1 62 ? 26.622 15.112 169.253 1.00 39.72 62 ILE B N 1
ATOM 3155 C CA . ILE B 1 62 ? 25.464 14.679 170.033 1.00 39.94 62 ILE B CA 1
ATOM 3156 C C . ILE B 1 62 ? 25.851 14.626 171.510 1.00 40.25 62 ILE B C 1
ATOM 3157 O O . ILE B 1 62 ? 26.903 14.076 171.847 1.00 40.24 62 ILE B O 1
ATOM 3162 N N . PRO B 1 63 ? 25.023 15.221 172.394 1.00 40.58 63 PRO B N 1
ATOM 3163 C CA . PRO B 1 63 ? 25.270 15.102 173.832 1.00 40.91 63 PRO B CA 1
ATOM 3164 C C . PRO B 1 63 ? 25.439 13.636 174.245 1.00 41.19 63 PRO B C 1
ATOM 3165 O O . PRO B 1 63 ? 24.639 12.787 173.841 1.00 41.15 63 PRO B O 1
ATOM 3169 N N . GLU B 1 64 ? 26.481 13.357 175.030 1.00 41.63 64 GLU B N 1
ATOM 3170 C CA . GLU B 1 64 ? 26.895 11.982 175.349 1.00 42.15 64 GLU B CA 1
ATOM 3171 C C . GLU B 1 64 ? 25.810 11.125 175.994 1.00 42.22 64 GLU B C 1
ATOM 3172 O O . GLU B 1 64 ? 25.700 9.937 175.690 1.00 42.25 64 GLU B O 1
ATOM 3178 N N . ASN B 1 65 ? 25.016 11.728 176.878 1.00 42.45 65 ASN B N 1
ATOM 3179 C CA . ASN B 1 65 ? 23.945 11.014 177.588 1.00 42.61 65 ASN B CA 1
ATOM 3180 C C . ASN B 1 65 ? 22.734 10.656 176.716 1.00 42.81 65 ASN B C 1
ATOM 3181 O O . ASN B 1 65 ? 21.866 9.885 177.134 1.00 42.85 65 ASN B O 1
ATOM 3186 N N . ILE B 1 66 ? 22.690 11.204 175.505 1.00 43.10 66 ILE B N 1
ATOM 3187 C CA . ILE B 1 66 ? 21.563 10.996 174.595 1.00 43.46 66 ILE B CA 1
ATOM 3188 C C . ILE B 1 66 ? 21.904 10.020 173.458 1.00 43.90 66 ILE B C 1
ATOM 3189 O O . ILE B 1 66 ? 21.010 9.386 172.894 1.00 43.84 66 ILE B O 1
ATOM 3194 N N . LYS B 1 67 ? 23.194 9.898 173.139 1.00 44.49 67 LYS B N 1
ATOM 3195 C CA . LYS B 1 67 ? 23.667 9.066 172.022 1.00 45.15 67 LYS B CA 1
ATOM 3196 C C . LYS B 1 67 ? 23.050 7.666 171.978 1.00 45.64 67 LYS B C 1
ATOM 3197 O O . LYS B 1 67 ? 22.593 7.214 170.928 1.00 45.53 67 LYS B O 1
ATOM 3203 N N . ASP B 1 68 ? 23.031 6.996 173.127 1.00 46.50 68 ASP B N 1
ATOM 3204 C CA . ASP B 1 68 ? 22.581 5.608 173.211 1.00 47.33 68 ASP B CA 1
ATOM 3205 C C . ASP B 1 68 ? 21.119 5.456 173.644 1.00 47.90 68 ASP B C 1
ATOM 3206 O O . ASP B 1 68 ? 20.622 4.333 173.779 1.00 47.96 68 ASP B O 1
ATOM 3219 N N . VAL B 1 70 ? 17.430 4.991 173.269 1.00 48.85 70 VAL B N 1
ATOM 3220 C CA . VAL B 1 70 ? 16.658 4.305 172.230 1.00 48.54 70 VAL B CA 1
ATOM 3221 C C . VAL B 1 70 ? 15.397 5.088 171.851 1.00 48.39 70 VAL B C 1
ATOM 3222 O O . VAL B 1 70 ? 14.573 5.418 172.710 1.00 48.42 70 VAL B O 1
ATOM 3226 N N . VAL B 1 71 ? 15.267 5.385 170.560 1.00 48.13 71 VAL B N 1
ATOM 3227 C CA . VAL B 1 71 ? 14.116 6.105 170.024 1.00 47.89 71 VAL B CA 1
ATOM 3228 C C . VAL B 1 71 ? 12.872 5.218 170.076 1.00 47.97 71 VAL B C 1
ATOM 3229 O O . VAL B 1 71 ? 12.933 4.028 169.767 1.00 47.98 71 VAL B O 1
ATOM 3233 N N . ILE B 1 72 ? 11.753 5.813 170.481 1.00 48.04 72 ILE B N 1
ATOM 3234 C CA . ILE B 1 72 ? 10.480 5.107 170.610 1.00 48.09 72 ILE B CA 1
ATOM 3235 C C . ILE B 1 72 ? 9.475 5.614 169.569 1.00 48.36 72 ILE B C 1
ATOM 3236 O O . ILE B 1 72 ? 9.678 6.686 168.992 1.00 48.33 72 ILE B O 1
ATOM 3241 N N . PRO B 1 73 ? 8.401 4.839 169.303 1.00 48.57 73 PRO B N 1
ATOM 3242 C CA . PRO B 1 73 ? 7.378 5.325 168.374 1.00 48.77 73 PRO B CA 1
ATOM 3243 C C . PRO B 1 73 ? 6.590 6.512 168.933 1.00 48.97 73 PRO B C 1
ATOM 3244 O O . PRO B 1 73 ? 6.542 6.710 170.151 1.00 48.88 73 PRO B O 1
ATOM 3248 N N . THR B 1 74 ? 5.992 7.295 168.040 1.00 49.28 74 THR B N 1
ATOM 3249 C CA . THR B 1 74 ? 5.176 8.437 168.435 1.00 49.66 74 THR B CA 1
ATOM 3250 C C . THR B 1 74 ? 3.805 7.930 168.890 1.00 49.94 74 THR B C 1
ATOM 3251 O O . THR B 1 74 ? 2.839 7.904 168.125 1.00 49.99 74 THR B O 1
ATOM 3255 N N . ASP B 1 75 ? 3.754 7.510 170.150 1.00 50.30 75 ASP B N 1
ATOM 3256 C CA . ASP B 1 75 ? 2.581 6.886 170.741 1.00 50.64 75 ASP B CA 1
ATOM 3257 C C . ASP B 1 75 ? 2.448 7.388 172.179 1.00 50.84 75 ASP B C 1
ATOM 3258 O O . ASP B 1 75 ? 3.297 7.082 173.019 1.00 50.80 75 ASP B O 1
ATOM 3263 N N . PRO B 1 76 ? 1.386 8.169 172.464 1.00 51.05 76 PRO B N 1
ATOM 3264 C CA . PRO B 1 76 ? 1.191 8.766 173.789 1.00 51.26 76 PRO B CA 1
ATOM 3265 C C . PRO B 1 76 ? 1.025 7.758 174.927 1.00 51.52 76 PRO B C 1
ATOM 3266 O O . PRO B 1 76 ? 1.371 8.067 176.071 1.00 51.46 76 PRO B O 1
ATOM 3270 N N . LYS B 1 77 ? 0.511 6.567 174.620 1.00 51.88 77 LYS B N 1
ATOM 3271 C CA . LYS B 1 77 ? 0.302 5.539 175.649 1.00 52.28 77 LYS B CA 1
ATOM 3272 C C . LYS B 1 77 ? 1.436 4.511 175.764 1.00 52.31 77 LYS B C 1
ATOM 3273 O O . LYS B 1 77 ? 1.323 3.539 176.516 1.00 52.46 77 LYS B O 1
ATOM 3279 N N . HIS B 1 78 ? 2.526 4.739 175.029 1.00 52.36 78 HIS B N 1
ATOM 3280 C CA . HIS B 1 78 ? 3.748 3.942 175.160 1.00 52.29 78 HIS B CA 1
ATOM 3281 C C . HIS B 1 78 ? 4.289 4.090 176.581 1.00 52.34 78 HIS B C 1
ATOM 3282 O O . HIS B 1 78 ? 4.183 5.165 177.176 1.00 52.43 78 HIS B O 1
ATOM 3289 N N . GLU B 1 79 ? 4.866 3.018 177.120 1.00 52.33 79 GLU B N 1
ATOM 3290 C CA . GLU B 1 79 ? 5.293 2.995 178.524 1.00 52.44 79 GLU B CA 1
ATOM 3291 C C . GLU B 1 79 ? 6.404 3.991 178.872 1.00 52.07 79 GLU B C 1
ATOM 3292 O O . GLU B 1 79 ? 6.539 4.391 180.032 1.00 52.17 79 GLU B O 1
ATOM 3298 N N . GLU B 1 80 ? 7.185 4.396 177.872 1.00 51.58 80 GLU B N 1
ATOM 3299 C CA . GLU B 1 80 ? 8.256 5.376 178.081 1.00 51.04 80 GLU B CA 1
ATOM 3300 C C . GLU B 1 80 ? 7.716 6.801 178.203 1.00 50.34 80 GLU B C 1
ATOM 3301 O O . GLU B 1 80 ? 8.402 7.686 178.717 1.00 50.17 80 GLU B O 1
ATOM 3307 N N . PHE B 1 81 ? 6.486 7.010 177.737 1.00 49.63 81 PHE B N 1
ATOM 3308 C CA . PHE B 1 81 ? 5.809 8.302 177.862 1.00 49.03 81 PHE B CA 1
ATOM 3309 C C . PHE B 1 81 ? 4.967 8.440 179.136 1.00 48.67 81 PHE B C 1
ATOM 3310 O O . PHE B 1 81 ? 4.588 9.554 179.509 1.00 48.58 81 PHE B O 1
ATOM 3318 N N . GLU B 1 82 ? 4.688 7.315 179.797 1.00 48.15 82 GLU B N 1
ATOM 3319 C CA . GLU B 1 82 ? 3.832 7.284 180.993 1.00 47.78 82 GLU B CA 1
ATOM 3320 C C . GLU B 1 82 ? 4.203 8.314 182.063 1.00 46.92 82 GLU B C 1
ATOM 3321 O O . GLU B 1 82 ? 3.330 9.010 182.586 1.00 46.92 82 GLU B O 1
ATOM 3327 N N . ASP B 1 83 ? 5.493 8.421 182.369 1.00 45.92 83 ASP B N 1
ATOM 3328 C CA . ASP B 1 83 ? 5.951 9.313 183.430 1.00 44.92 83 ASP B CA 1
ATOM 3329 C C . ASP B 1 83 ? 6.413 10.689 182.939 1.00 43.92 83 ASP B C 1
ATOM 3330 O O . ASP B 1 83 ? 6.795 11.537 183.750 1.00 43.79 83 ASP B O 1
ATOM 3335 N N . VAL B 1 84 ? 6.377 10.924 181.628 1.00 42.64 84 VAL B N 1
ATOM 3336 C CA . VAL B 1 84 ? 6.758 12.243 181.115 1.00 41.39 84 VAL B CA 1
ATOM 3337 C C . VAL B 1 84 ? 5.567 13.202 181.155 1.00 40.40 84 VAL B C 1
ATOM 3338 O O . VAL B 1 84 ? 4.443 12.837 180.799 1.00 40.13 84 VAL B O 1
ATOM 3342 N N . ASP B 1 85 ? 5.825 14.423 181.609 1.00 39.15 85 ASP B N 1
ATOM 3343 C CA . ASP B 1 85 ? 4.765 15.407 181.790 1.00 38.08 85 ASP B CA 1
ATOM 3344 C C . ASP B 1 85 ? 4.736 16.489 180.716 1.00 37.26 85 ASP B C 1
ATOM 3345 O O . ASP B 1 85 ? 3.673 17.033 180.409 1.00 37.06 85 ASP B O 1
ATOM 3350 N N . ILE B 1 86 ? 5.902 16.789 180.150 1.00 36.29 86 ILE B N 1
ATOM 3351 C CA . ILE B 1 86 ? 6.032 17.821 179.124 1.00 35.38 86 ILE B CA 1
ATOM 3352 C C . ILE B 1 86 ? 6.615 17.222 177.847 1.00 35.03 86 ILE B C 1
ATOM 3353 O O . ILE B 1 86 ? 7.678 16.603 177.868 1.00 34.69 86 ILE B O 1
ATOM 3358 N N . VAL B 1 87 ? 5.899 17.401 176.742 1.00 34.62 87 VAL B N 1
ATOM 3359 C CA . VAL B 1 87 ? 6.341 16.902 175.445 1.00 34.22 87 VAL B CA 1
ATOM 3360 C C . VAL B 1 87 ? 6.582 18.066 174.480 1.00 33.91 87 VAL B C 1
ATOM 3361 O O . VAL B 1 87 ? 5.689 18.877 174.232 1.00 34.02 87 VAL B O 1
ATOM 3365 N N . PHE B 1 88 ? 7.803 18.145 173.959 1.00 33.38 88 PHE B N 1
ATOM 3366 C CA . PHE B 1 88 ? 8.165 19.150 172.963 1.00 32.90 88 PHE B CA 1
ATOM 3367 C C . PHE B 1 88 ? 7.983 18.582 171.561 1.00 32.96 88 PHE B C 1
ATOM 3368 O O . PHE B 1 88 ? 8.457 17.485 171.261 1.00 32.86 88 PHE B O 1
ATOM 3376 N N . SER B 1 89 ? 7.287 19.326 170.707 1.00 33.07 89 SER B N 1
ATOM 3377 C CA . SER B 1 89 ? 6.941 18.819 169.382 1.00 33.33 89 SER B CA 1
ATOM 3378 C C . SER B 1 89 ? 7.688 19.513 168.249 1.00 33.61 89 SER B C 1
ATOM 3379 O O . SER B 1 89 ? 7.612 20.734 168.093 1.00 33.47 89 SER B O 1
ATOM 3382 N N . ALA B 1 90 ? 8.406 18.710 167.470 1.00 34.07 90 ALA B N 1
ATOM 3383 C CA . ALA B 1 90 ? 9.075 19.162 166.256 1.00 34.70 90 ALA B CA 1
ATOM 3384 C C . ALA B 1 90 ? 8.504 18.414 165.049 1.00 35.26 90 ALA B C 1
ATOM 3385 O O . ALA B 1 90 ? 9.194 18.218 164.042 1.00 35.30 90 ALA B O 1
ATOM 3387 N N . LEU B 1 91 ? 7.241 18.002 165.166 1.00 35.78 91 LEU B N 1
ATOM 3388 C CA . LEU B 1 91 ? 6.558 17.240 164.124 1.00 36.38 91 LEU B CA 1
ATOM 3389 C C . LEU B 1 91 ? 6.199 18.110 162.926 1.00 36.81 91 LEU B C 1
ATOM 3390 O O . LEU B 1 91 ? 5.940 19.300 163.089 1.00 36.96 91 LEU B O 1
ATOM 3395 N N . PRO B 1 92 ? 6.182 17.517 161.713 1.00 37.39 92 PRO B N 1
ATOM 3396 C CA . PRO B 1 92 ? 5.576 18.207 160.573 1.00 37.82 92 PRO B CA 1
ATOM 3397 C C . PRO B 1 92 ? 4.104 18.498 160.867 1.00 38.26 92 PRO B C 1
ATOM 3398 O O . PRO B 1 92 ? 3.463 17.753 161.614 1.00 38.15 92 PRO B O 1
ATOM 3402 N N . SER B 1 93 ? 3.587 19.570 160.277 1.00 38.92 93 SER B N 1
ATOM 3403 C CA . SER B 1 93 ? 2.251 20.083 160.587 1.00 39.64 93 SER B CA 1
ATOM 3404 C C . SER B 1 93 ? 1.132 19.035 160.530 1.00 40.02 93 SER B C 1
ATOM 3405 O O . SER B 1 93 ? 0.292 18.983 161.427 1.00 39.96 93 SER B O 1
ATOM 3408 N N . ASP B 1 94 ? 1.135 18.198 159.492 1.00 40.67 94 ASP B N 1
ATOM 3409 C CA . ASP B 1 94 ? 0.075 17.199 159.297 1.00 41.41 94 ASP B CA 1
ATOM 3410 C C . ASP B 1 94 ? 0.081 16.095 160.363 1.00 41.44 94 ASP B C 1
ATOM 3411 O O . ASP B 1 94 ? -0.976 15.587 160.745 1.00 41.53 94 ASP B O 1
ATOM 3416 N N . LEU B 1 95 ? 1.268 15.737 160.842 1.00 41.42 95 LEU B N 1
ATOM 3417 C CA . LEU B 1 95 ? 1.398 14.755 161.916 1.00 41.53 95 LEU B CA 1
ATOM 3418 C C . LEU B 1 95 ? 1.100 15.373 163.282 1.00 41.66 95 LEU B C 1
ATOM 3419 O O . LEU B 1 95 ? 0.700 14.673 164.212 1.00 41.56 95 LEU B O 1
ATOM 3424 N N . ALA B 1 96 ? 1.291 16.688 163.387 1.00 41.93 96 ALA B N 1
ATOM 3425 C CA . ALA B 1 96 ? 0.989 17.434 164.605 1.00 42.23 96 ALA B CA 1
ATOM 3426 C C . ALA B 1 96 ? -0.516 17.506 164.855 1.00 42.58 96 ALA B C 1
ATOM 3427 O O . ALA B 1 96 ? -0.961 17.392 165.995 1.00 42.56 96 ALA B O 1
ATOM 3429 N N . LYS B 1 97 ? -1.288 17.689 163.784 1.00 43.08 97 LYS B N 1
ATOM 3430 C CA . LYS B 1 97 ? -2.749 17.676 163.861 1.00 43.74 97 LYS B CA 1
ATOM 3431 C C . LYS B 1 97 ? -3.287 16.362 164.421 1.00 43.90 97 LYS B C 1
ATOM 3432 O O . LYS B 1 97 ? -4.295 16.350 165.125 1.00 44.05 97 LYS B O 1
ATOM 3438 N N . LYS B 1 98 ? -2.601 15.266 164.110 1.00 44.03 98 LYS B N 1
ATOM 3439 C CA . LYS B 1 98 ? -2.992 13.946 164.582 1.00 44.29 98 LYS B CA 1
ATOM 3440 C C . LYS B 1 98 ? -2.498 13.687 166.007 1.00 44.11 98 LYS B C 1
ATOM 3441 O O . LYS B 1 98 ? -3.299 13.439 166.910 1.00 44.24 98 LYS B O 1
ATOM 3447 N N . PHE B 1 99 ? -1.182 13.765 166.203 1.00 43.87 99 PHE B N 1
ATOM 3448 C CA . PHE B 1 99 ? -0.553 13.292 167.437 1.00 43.60 99 PHE B CA 1
ATOM 3449 C C . PHE B 1 99 ? -0.668 14.212 168.648 1.00 43.44 99 PHE B C 1
ATOM 3450 O O . PHE B 1 99 ? -0.796 13.733 169.774 1.00 43.43 99 PHE B O 1
ATOM 3458 N N . GLU B 1 100 ? -0.609 15.524 168.424 1.00 43.14 100 GLU B N 1
ATOM 3459 C CA . GLU B 1 100 ? -0.601 16.488 169.534 1.00 42.81 100 GLU B CA 1
ATOM 3460 C C . GLU B 1 100 ? -1.853 16.462 170.435 1.00 42.74 100 GLU B C 1
ATOM 3461 O O . GLU B 1 100 ? -1.713 16.504 171.660 1.00 42.61 100 GLU B O 1
ATOM 3467 N N . PRO B 1 101 ? -3.070 16.387 169.842 1.00 42.68 101 PRO B N 1
ATOM 3468 C CA . PRO B 1 101 ? -4.273 16.185 170.665 1.00 42.69 101 PRO B CA 1
ATOM 3469 C C . PRO B 1 101 ? -4.261 14.876 171.457 1.00 42.69 101 PRO B C 1
ATOM 3470 O O . PRO B 1 101 ? -4.764 14.847 172.582 1.00 42.58 101 PRO B O 1
ATOM 3474 N N . GLU B 1 102 ? -3.692 13.816 170.876 1.00 42.68 102 GLU B N 1
ATOM 3475 C CA . GLU B 1 102 ? -3.557 12.524 171.557 1.00 42.98 102 GLU B CA 1
ATOM 3476 C C . GLU B 1 102 ? -2.740 12.648 172.843 1.00 42.45 102 GLU B C 1
ATOM 3477 O O . GLU B 1 102 ? -3.118 12.096 173.879 1.00 42.58 102 GLU B O 1
ATOM 3483 N N . PHE B 1 103 ? -1.624 13.373 172.771 1.00 41.92 103 PHE B N 1
ATOM 3484 C CA . PHE B 1 103 ? -0.773 13.600 173.940 1.00 41.33 103 PHE B CA 1
ATOM 3485 C C . PHE B 1 103 ? -1.452 14.499 174.979 1.00 41.02 103 PHE B C 1
ATOM 3486 O O . PHE B 1 103 ? -1.301 14.282 176.184 1.00 40.99 103 PHE B O 1
ATOM 3494 N N . ALA B 1 104 ? -2.197 15.498 174.505 1.00 40.65 104 ALA B N 1
ATOM 3495 C CA . ALA B 1 104 ? -2.953 16.404 175.379 1.00 40.51 104 ALA B CA 1
ATOM 3496 C C . ALA B 1 104 ? -4.063 15.673 176.144 1.00 40.41 104 ALA B C 1
ATOM 3497 O O . ALA B 1 104 ? -4.333 15.980 177.306 1.00 40.37 104 ALA B O 1
ATOM 3499 N N . LYS B 1 105 ? -4.695 14.706 175.481 1.00 40.43 105 LYS B N 1
ATOM 3500 C CA . LYS B 1 105 ? -5.716 13.860 176.100 1.00 40.42 105 LYS B CA 1
ATOM 3501 C C . LYS B 1 105 ? -5.131 12.930 177.162 1.00 40.23 105 LYS B C 1
ATOM 3502 O O . LYS B 1 105 ? -5.847 12.455 178.044 1.00 40.34 105 LYS B O 1
ATOM 3508 N N . GLU B 1 106 ? -3.827 12.684 177.075 1.00 39.98 106 GLU B N 1
ATOM 3509 C CA . GLU B 1 106 ? -3.121 11.874 178.057 1.00 39.71 106 GLU B CA 1
ATOM 3510 C C . GLU B 1 106 ? -2.659 12.722 179.248 1.00 39.20 106 GLU B C 1
ATOM 3511 O O . GLU B 1 106 ? -1.985 12.227 180.153 1.00 39.28 106 GLU B O 1
ATOM 3517 N N . GLY B 1 107 ? -3.031 14.000 179.241 1.00 38.59 107 GLY B N 1
ATOM 3518 C CA . GLY B 1 107 ? -2.717 14.916 180.336 1.00 37.90 107 GLY B CA 1
ATOM 3519 C C . GLY B 1 107 ? -1.370 15.606 180.219 1.00 37.38 107 GLY B C 1
ATOM 3520 O O . GLY B 1 107 ? -0.942 16.305 181.139 1.00 37.35 107 GLY B O 1
ATOM 3521 N N . LYS B 1 108 ? -0.705 15.418 179.082 1.00 36.80 108 LYS B N 1
ATOM 3522 C CA . LYS B 1 108 ? 0.627 15.979 178.867 1.00 36.16 108 LYS B CA 1
ATOM 3523 C C . LYS B 1 108 ? 0.581 17.402 178.314 1.00 35.67 108 LYS B C 1
ATOM 3524 O O . LYS B 1 108 ? -0.328 17.759 177.559 1.00 35.60 108 LYS B O 1
ATOM 3530 N N . LEU B 1 109 ? 1.554 18.213 178.719 1.00 35.09 109 LEU B N 1
ATOM 3531 C CA . LEU B 1 109 ? 1.713 19.562 178.181 1.00 34.65 109 LEU B CA 1
ATOM 3532 C C . LEU B 1 109 ? 2.538 19.510 176.898 1.00 34.30 109 LEU B C 1
ATOM 3533 O O . LEU B 1 109 ? 3.695 19.080 176.905 1.00 34.19 109 LEU B O 1
ATOM 3538 N N . ILE B 1 110 ? 1.923 19.936 175.799 1.00 33.85 110 ILE B N 1
ATOM 3539 C CA . ILE B 1 110 ? 2.576 19.964 174.499 1.00 33.44 110 ILE B CA 1
ATOM 3540 C C . ILE B 1 110 ? 3.119 21.359 174.221 1.00 33.00 110 ILE B C 1
ATOM 3541 O O . ILE B 1 110 ? 2.382 22.345 174.279 1.00 33.08 110 ILE B O 1
ATOM 3546 N N . PHE B 1 111 ? 4.415 21.436 173.938 1.00 32.31 111 PHE B N 1
ATOM 3547 C CA . PHE B 1 111 ? 5.017 22.678 173.480 1.00 31.67 111 PHE B CA 1
ATOM 3548 C C . PHE B 1 111 ? 5.521 22.485 172.053 1.00 31.38 111 PHE B C 1
ATOM 3549 O O . PHE B 1 111 ? 6.510 21.791 171.815 1.00 31.16 111 PHE B O 1
ATOM 3557 N N . SER B 1 112 ? 4.816 23.108 171.113 1.00 31.17 112 SER B N 1
ATOM 3558 C CA . SER B 1 112 ? 4.915 22.763 169.699 1.00 31.08 112 SER B CA 1
ATOM 3559 C C . SER B 1 112 ? 5.429 23.883 168.799 1.00 31.05 112 SER B C 1
ATOM 3560 O O . SER B 1 112 ? 5.030 25.042 168.936 1.00 30.83 112 SER B O 1
ATOM 3563 N N . ASN B 1 113 ? 6.306 23.502 167.870 1.00 31.15 113 ASN B N 1
ATOM 3564 C CA . ASN B 1 113 ? 6.829 24.387 166.828 1.00 31.15 113 ASN B CA 1
ATOM 3565 C C . ASN B 1 113 ? 6.066 24.202 165.512 1.00 31.12 113 ASN B C 1
ATOM 3566 O O . ASN B 1 113 ? 6.242 24.972 164.570 1.00 31.10 113 ASN B O 1
ATOM 3571 N N . ALA B 1 114 ? 5.216 23.180 165.457 1.00 31.19 114 ALA B N 1
ATOM 3572 C CA . ALA B 1 114 ? 4.383 22.926 164.281 1.00 31.22 114 ALA B CA 1
ATOM 3573 C C . ALA B 1 114 ? 3.304 23.994 164.112 1.00 31.33 114 ALA B C 1
ATOM 3574 O O . ALA B 1 114 ? 2.768 24.515 165.098 1.00 31.24 114 ALA B O 1
ATOM 3576 N N . SER B 1 115 ? 2.999 24.317 162.857 1.00 31.41 115 SER B N 1
ATOM 3577 C CA . SER B 1 115 ? 2.038 25.369 162.532 1.00 31.69 115 SER B CA 1
ATOM 3578 C C . SER B 1 115 ? 0.585 24.955 162.760 1.00 31.82 115 SER B C 1
ATOM 3579 O O . SER B 1 115 ? -0.301 25.809 162.794 1.00 31.96 115 SER B O 1
ATOM 3582 N N . ALA B 1 116 ? 0.358 23.652 162.924 1.00 32.12 116 ALA B N 1
ATOM 3583 C CA . ALA B 1 116 ? -0.985 23.068 162.988 1.00 32.53 116 ALA B CA 1
ATOM 3584 C C . ALA B 1 116 ? -1.977 23.848 163.860 1.00 32.76 116 ALA B C 1
ATOM 3585 O O . ALA B 1 116 ? -3.019 24.279 163.367 1.00 32.92 116 ALA B O 1
ATOM 3587 N N . TYR B 1 117 ? -1.637 24.054 165.131 1.00 33.02 117 TYR B N 1
ATOM 3588 C CA . TYR B 1 117 ? -2.576 24.639 166.097 1.00 33.37 117 TYR B CA 1
ATOM 3589 C C . TYR B 1 117 ? -2.368 26.114 166.433 1.00 33.51 117 TYR B C 1
ATOM 3590 O O . TYR B 1 117 ? -3.091 26.664 167.263 1.00 33.37 117 TYR B O 1
ATOM 3599 N N . ARG B 1 118 ? -1.415 26.756 165.759 1.00 33.82 118 ARG B N 1
ATOM 3600 C CA . ARG B 1 118 ? -1.057 28.153 166.032 1.00 34.17 118 ARG B CA 1
ATOM 3601 C C . ARG B 1 118 ? -2.228 29.129 165.976 1.00 34.72 118 ARG B C 1
ATOM 3602 O O . ARG B 1 118 ? -2.330 30.018 166.817 1.00 34.66 118 ARG B O 1
ATOM 3618 N N . GLU B 1 120 ? -5.563 28.435 166.036 1.00 36.88 120 GLU B N 1
ATOM 3619 C CA . GLU B 1 120 ? -6.770 28.029 166.749 1.00 37.19 120 GLU B CA 1
ATOM 3620 C C . GLU B 1 120 ? -7.020 29.022 167.874 1.00 37.23 120 GLU B C 1
ATOM 3621 O O . GLU B 1 120 ? -6.088 29.415 168.586 1.00 37.24 120 GLU B O 1
ATOM 3627 N N . GLU B 1 121 ? -8.279 29.421 168.032 1.00 37.10 121 GLU B N 1
ATOM 3628 C CA . GLU B 1 121 ? -8.641 30.495 168.959 1.00 37.01 121 GLU B CA 1
ATOM 3629 C C . GLU B 1 121 ? -8.425 30.173 170.439 1.00 36.12 121 GLU B C 1
ATOM 3630 O O . GLU B 1 121 ? -8.256 31.080 171.249 1.00 35.95 121 GLU B O 1
ATOM 3636 N N . ASP B 1 122 ? -8.424 28.886 170.780 1.00 35.34 122 ASP B N 1
ATOM 3637 C CA . ASP B 1 122 ? -8.179 28.451 172.158 1.00 34.68 122 ASP B CA 1
ATOM 3638 C C . ASP B 1 122 ? -6.745 27.944 172.380 1.00 34.08 122 ASP B C 1
ATOM 3639 O O . ASP B 1 122 ? -6.438 27.355 173.418 1.00 34.07 122 ASP B O 1
ATOM 3644 N N . VAL B 1 123 ? -5.871 28.183 171.404 1.00 33.30 123 VAL B N 1
ATOM 3645 C CA . VAL B 1 123 ? -4.466 27.789 171.517 1.00 32.40 123 VAL B CA 1
ATOM 3646 C C . VAL B 1 123 ? -3.558 29.014 171.639 1.00 31.73 123 VAL B C 1
ATOM 3647 O O . VAL B 1 123 ? -3.589 29.900 170.782 1.00 31.95 123 VAL B O 1
ATOM 3651 N N . PRO B 1 124 ? -2.751 29.072 172.713 1.00 31.04 124 PRO B N 1
ATOM 3652 C CA . PRO B 1 124 ? -1.791 30.159 172.864 1.00 30.50 124 PRO B CA 1
ATOM 3653 C C . PRO B 1 124 ? -0.708 30.097 171.786 1.00 29.90 124 PRO B C 1
ATOM 3654 O O . PRO B 1 124 ? -0.175 29.020 171.502 1.00 29.67 124 PRO B O 1
ATOM 3658 N N . LEU B 1 125 ? -0.426 31.243 171.174 1.00 29.31 125 LEU B N 1
ATOM 3659 C CA . LEU B 1 125 ? 0.689 31.397 170.244 1.00 28.73 125 LEU B CA 1
ATOM 3660 C C . LEU B 1 125 ? 1.636 32.398 170.895 1.00 28.49 125 LEU B C 1
ATOM 3661 O O . LEU B 1 125 ? 1.405 33.608 170.839 1.00 28.53 125 LEU B O 1
ATOM 3666 N N . VAL B 1 126 ? 2.691 31.889 171.529 1.00 28.05 126 VAL B N 1
ATOM 3667 C CA . VAL B 1 126 ? 3.410 32.667 172.543 1.00 27.66 126 VAL B CA 1
ATOM 3668 C C . VAL B 1 126 ? 4.913 32.852 172.305 1.00 27.40 126 VAL B C 1
ATOM 3669 O O . VAL B 1 126 ? 5.627 31.914 171.944 1.00 27.21 126 VAL B O 1
ATOM 3673 N N . ILE B 1 127 ? 5.353 34.095 172.492 1.00 27.22 127 ILE B N 1
ATOM 3674 C CA . ILE B 1 127 ? 6.737 34.437 172.802 1.00 27.00 127 ILE B CA 1
ATOM 3675 C C . ILE B 1 127 ? 6.683 35.060 174.200 1.00 27.16 127 ILE B C 1
ATOM 3676 O O . ILE B 1 127 ? 6.017 36.080 174.386 1.00 27.14 127 ILE B O 1
ATOM 3681 N N . PRO B 1 128 ? 7.381 34.459 175.189 1.00 27.41 128 PRO B N 1
ATOM 3682 C CA . PRO B 1 128 ? 7.213 34.873 176.591 1.00 27.65 128 PRO B CA 1
ATOM 3683 C C . PRO B 1 128 ? 7.464 36.359 176.855 1.00 27.79 128 PRO B C 1
ATOM 3684 O O . PRO B 1 128 ? 6.809 36.942 177.720 1.00 28.13 128 PRO B O 1
ATOM 3688 N N . GLU B 1 129 ? 8.385 36.964 176.109 1.00 27.75 129 GLU B N 1
ATOM 3689 C CA . GLU B 1 129 ? 8.675 38.398 176.229 1.00 27.73 129 GLU B CA 1
ATOM 3690 C C . GLU B 1 129 ? 7.545 39.279 175.685 1.00 27.69 129 GLU B C 1
ATOM 3691 O O . GLU B 1 129 ? 7.419 40.441 176.066 1.00 27.53 129 GLU B O 1
ATOM 3697 N N . VAL B 1 130 ? 6.732 38.720 174.792 1.00 27.61 130 VAL B N 1
ATOM 3698 C CA . VAL B 1 130 ? 5.732 39.503 174.069 1.00 27.54 130 VAL B CA 1
ATOM 3699 C C . VAL B 1 130 ? 4.316 39.370 174.649 1.00 27.58 130 VAL B C 1
ATOM 3700 O O . VAL B 1 130 ? 3.693 40.372 175.008 1.00 27.67 130 VAL B O 1
ATOM 3704 N N . ASN B 1 131 ? 3.821 38.138 174.741 1.00 27.48 131 ASN B N 1
ATOM 3705 C CA . ASN B 1 131 ? 2.421 37.888 175.080 1.00 27.64 131 ASN B CA 1
ATOM 3706 C C . ASN B 1 131 ? 2.238 36.709 176.037 1.00 27.94 131 ASN B C 1
ATOM 3707 O O . ASN B 1 131 ? 1.409 35.826 175.796 1.00 27.90 131 ASN B O 1
ATOM 3712 N N . ALA B 1 132 ? 3.015 36.703 177.118 1.00 28.50 132 ALA B N 1
ATOM 3713 C CA . ALA B 1 132 ? 2.949 35.651 178.139 1.00 29.18 132 ALA B CA 1
ATOM 3714 C C . ALA B 1 132 ? 1.532 35.424 178.682 1.00 29.74 132 ALA B C 1
ATOM 3715 O O . ALA B 1 132 ? 1.148 34.289 178.971 1.00 29.61 132 ALA B O 1
ATOM 3717 N N . ASP B 1 133 ? 0.764 36.509 178.798 1.00 30.52 133 ASP B N 1
ATOM 3718 C CA . ASP B 1 133 ? -0.608 36.470 179.312 1.00 31.36 133 ASP B CA 1
ATOM 3719 C C . ASP B 1 133 ? -1.575 35.655 178.449 1.00 31.58 133 ASP B C 1
ATOM 3720 O O . ASP B 1 133 ? -2.638 35.259 178.923 1.00 31.77 133 ASP B O 1
ATOM 3725 N N . HIS B 1 134 ? -1.206 35.398 177.194 1.00 31.84 134 HIS B N 1
ATOM 3726 C CA . HIS B 1 134 ? -2.034 34.580 176.300 1.00 31.87 134 HIS B CA 1
ATOM 3727 C C . HIS B 1 134 ? -2.044 33.102 176.697 1.00 32.33 134 HIS B C 1
ATOM 3728 O O . HIS B 1 134 ? -2.847 32.322 176.178 1.00 32.36 134 HIS B O 1
ATOM 3735 N N . LEU B 1 135 ? -1.162 32.727 177.624 1.00 32.85 135 LEU B N 1
ATOM 3736 C CA . LEU B 1 135 ? -1.164 31.380 178.205 1.00 33.60 135 LEU B CA 1
ATOM 3737 C C . LEU B 1 135 ? -2.396 31.133 179.082 1.00 34.28 135 LEU B C 1
ATOM 3738 O O . LEU B 1 135 ? -2.658 30.000 179.485 1.00 34.33 135 LEU B O 1
ATOM 3743 N N . GLU B 1 136 ? -3.144 32.197 179.375 1.00 35.16 136 GLU B N 1
ATOM 3744 C CA . GLU B 1 136 ? -4.433 32.083 180.069 1.00 36.32 136 GLU B CA 1
ATOM 3745 C C . GLU B 1 136 ? -5.469 31.312 179.247 1.00 36.51 136 GLU B C 1
ATOM 3746 O O . GLU B 1 136 ? -6.465 30.834 179.794 1.00 36.76 136 GLU B O 1
ATOM 3752 N N . LEU B 1 137 ? -5.214 31.182 177.943 1.00 36.90 137 LEU B N 1
ATOM 3753 C CA . LEU B 1 137 ? -6.096 30.451 177.026 1.00 37.24 137 LEU B CA 1
ATOM 3754 C C . LEU B 1 137 ? -6.172 28.949 177.299 1.00 37.66 137 LEU B C 1
ATOM 3755 O O . LEU B 1 137 ? -7.064 28.271 176.793 1.00 38.10 137 LEU B O 1
ATOM 3760 N N . ILE B 1 138 ? -5.241 28.434 178.092 1.00 38.25 138 ILE B N 1
ATOM 3761 C CA . ILE B 1 138 ? -5.197 27.005 178.407 1.00 38.95 138 ILE B CA 1
ATOM 3762 C C . ILE B 1 138 ? -6.361 26.571 179.309 1.00 39.44 138 ILE B C 1
ATOM 3763 O O . ILE B 1 138 ? -6.900 25.473 179.145 1.00 39.38 138 ILE B O 1
ATOM 3768 N N . GLU B 1 139 ? -6.743 27.441 180.245 1.00 40.00 139 GLU B N 1
ATOM 3769 C CA . GLU B 1 139 ? -7.957 27.246 181.039 1.00 40.76 139 GLU B CA 1
ATOM 3770 C C . GLU B 1 139 ? -9.167 27.088 180.125 1.00 40.60 139 GLU B C 1
ATOM 3771 O O . GLU B 1 139 ? -9.977 26.180 180.312 1.00 40.89 139 GLU B O 1
ATOM 3777 N N . ILE B 1 140 ? -9.266 27.975 179.135 1.00 40.58 140 ILE B N 1
ATOM 3778 C CA . ILE B 1 140 ? -10.343 27.960 178.146 1.00 40.59 140 ILE B CA 1
ATOM 3779 C C . ILE B 1 140 ? -10.257 26.718 177.259 1.00 40.70 140 ILE B C 1
ATOM 3780 O O . ILE B 1 140 ? -11.273 26.072 176.987 1.00 40.80 140 ILE B O 1
ATOM 3785 N N . GLN B 1 141 ? -9.038 26.391 176.826 1.00 40.71 141 GLN B N 1
ATOM 3786 C CA . GLN B 1 141 ? -8.776 25.221 175.987 1.00 40.59 141 GLN B CA 1
ATOM 3787 C C . GLN B 1 141 ? -9.237 23.928 176.662 1.00 40.89 141 GLN B C 1
ATOM 3788 O O . GLN B 1 141 ? -9.917 23.112 176.044 1.00 40.83 141 GLN B O 1
ATOM 3794 N N . ARG B 1 142 ? -8.871 23.757 177.930 1.00 41.29 142 ARG B N 1
ATOM 3795 C CA . ARG B 1 142 ? -9.242 22.564 178.700 1.00 41.91 142 ARG B CA 1
ATOM 3796 C C . ARG B 1 142 ? -10.760 22.364 178.835 1.00 42.41 142 ARG B C 1
ATOM 3797 O O . ARG B 1 142 ? -11.244 21.232 178.819 1.00 42.46 142 ARG B O 1
ATOM 3805 N N . GLU B 1 143 ? -11.498 23.465 178.951 1.00 43.00 143 GLU B N 1
ATOM 3806 C CA . GLU B 1 143 ? -12.956 23.416 179.046 1.00 43.80 143 GLU B CA 1
ATOM 3807 C C . GLU B 1 143 ? -13.610 23.021 177.720 1.00 43.75 143 GLU B C 1
ATOM 3808 O O . GLU B 1 143 ? -14.502 22.170 177.695 1.00 43.91 143 GLU B O 1
ATOM 3814 N N . LYS B 1 144 ? -13.145 23.623 176.627 1.00 43.66 144 LYS B N 1
ATOM 3815 C CA . LYS B 1 144 ? -13.730 23.406 175.302 1.00 43.50 144 LYS B CA 1
ATOM 3816 C C . LYS B 1 144 ? -13.295 22.093 174.647 1.00 43.27 144 LYS B C 1
ATOM 3817 O O . LYS B 1 144 ? -14.069 21.481 173.907 1.00 43.31 144 LYS B O 1
ATOM 3823 N N . ARG B 1 145 ? -12.064 21.667 174.923 1.00 42.88 145 ARG B N 1
ATOM 3824 C CA . ARG B 1 145 ? -11.511 20.447 174.326 1.00 42.56 145 ARG B CA 1
ATOM 3825 C C . ARG B 1 145 ? -11.778 19.212 175.182 1.00 42.30 145 ARG B C 1
ATOM 3826 O O . ARG B 1 145 ? -11.856 18.096 174.665 1.00 42.31 145 ARG B O 1
ATOM 3834 N N . GLY B 1 146 ? -11.899 19.419 176.490 1.00 42.04 146 GLY B N 1
ATOM 3835 C CA . GLY B 1 146 ? -12.217 18.342 177.416 1.00 41.76 146 GLY B CA 1
ATOM 3836 C C . GLY B 1 146 ? -11.033 17.510 177.871 1.00 41.58 146 GLY B C 1
ATOM 3837 O O . GLY B 1 146 ? -11.218 16.446 178.462 1.00 41.83 146 GLY B O 1
ATOM 3838 N N . TRP B 1 147 ? -9.817 17.980 177.598 1.00 41.17 147 TRP B N 1
ATOM 3839 C CA . TRP B 1 147 ? -8.614 17.304 178.087 1.00 40.54 147 TRP B CA 1
ATOM 3840 C C . TRP B 1 147 ? -7.961 18.086 179.225 1.00 40.22 147 TRP B C 1
ATOM 3841 O O . TRP B 1 147 ? -8.203 19.283 179.378 1.00 40.21 147 TRP B O 1
ATOM 3852 N N . ASP B 1 148 ? -7.154 17.408 180.035 1.00 39.92 148 ASP B N 1
ATOM 3853 C CA . ASP B 1 148 ? -6.459 18.081 181.135 1.00 39.80 148 ASP B CA 1
ATOM 3854 C C . ASP B 1 148 ? -4.984 18.367 180.834 1.00 39.22 148 ASP B C 1
ATOM 3855 O O . ASP B 1 148 ? -4.258 18.896 181.681 1.00 39.30 148 ASP B O 1
ATOM 3860 N N . GLY B 1 149 ? -4.556 18.028 179.619 1.00 38.60 149 GLY B N 1
ATOM 3861 C CA . GLY B 1 149 ? -3.256 18.457 179.111 1.00 37.66 149 GLY B CA 1
ATOM 3862 C C . GLY B 1 149 ? -3.368 19.844 178.503 1.00 36.95 149 GLY B C 1
ATOM 3863 O O . GLY B 1 149 ? -4.273 20.612 178.851 1.00 36.80 149 GLY B O 1
ATOM 3864 N N . ALA B 1 150 ? -2.451 20.168 177.594 1.00 36.21 150 ALA B N 1
ATOM 3865 C CA . ALA B 1 150 ? -2.468 21.459 176.905 1.00 35.48 150 ALA B CA 1
ATOM 3866 C C . ALA B 1 150 ? -1.620 21.454 175.642 1.00 34.93 150 ALA B C 1
ATOM 3867 O O . ALA B 1 150 ? -0.611 20.751 175.563 1.00 34.95 150 ALA B O 1
ATOM 3869 N N . ILE B 1 151 ? -2.047 22.238 174.657 1.00 34.14 151 ILE B N 1
ATOM 3870 C CA . ILE B 1 151 ? -1.226 22.536 173.495 1.00 33.46 151 ILE B CA 1
ATOM 3871 C C . ILE B 1 151 ? -0.850 24.012 173.543 1.00 33.06 151 ILE B C 1
ATOM 3872 O O . ILE B 1 151 ? -1.719 24.886 173.541 1.00 32.87 151 ILE B O 1
ATOM 3877 N N . ILE B 1 152 ? 0.454 24.270 173.625 1.00 32.29 152 ILE B N 1
ATOM 3878 C CA . ILE B 1 152 ? 0.999 25.619 173.540 1.00 31.50 152 ILE B CA 1
ATOM 3879 C C . ILE B 1 152 ? 1.934 25.656 172.335 1.00 30.91 152 ILE B C 1
ATOM 3880 O O . ILE B 1 152 ? 2.817 24.806 172.201 1.00 30.60 152 ILE B O 1
ATOM 3885 N N . THR B 1 153 ? 1.732 26.630 171.455 1.00 30.06 153 THR B N 1
ATOM 3886 C CA . THR B 1 153 ? 2.560 26.740 170.264 1.00 29.33 153 THR B CA 1
ATOM 3887 C C . THR B 1 153 ? 3.486 27.940 170.328 1.00 28.88 153 THR B C 1
ATOM 3888 O O . THR B 1 153 ? 3.138 28.977 170.905 1.00 28.77 153 THR B O 1
ATOM 3892 N N . ASN B 1 154 ? 4.670 27.781 169.742 1.00 28.16 154 ASN B N 1
ATOM 3893 C CA . ASN B 1 154 ? 5.526 28.916 169.431 1.00 27.64 154 ASN B CA 1
ATOM 3894 C C . ASN B 1 154 ? 5.327 29.301 167.960 1.00 27.31 154 ASN B C 1
ATOM 3895 O O . ASN B 1 154 ? 4.919 28.463 167.148 1.00 27.02 154 ASN B O 1
ATOM 3900 N N . PRO B 1 155 ? 5.583 30.574 167.616 1.00 27.04 155 PRO B N 1
ATOM 3901 C CA . PRO B 1 155 ? 5.348 31.030 166.248 1.00 26.98 155 PRO B CA 1
ATOM 3902 C C . PRO B 1 155 ? 6.382 30.569 165.214 1.00 27.03 155 PRO B C 1
ATOM 3903 O O . PRO B 1 155 ? 7.388 29.937 165.553 1.00 26.94 155 PRO B O 1
ATOM 3907 N N . ASN B 1 156 ? 6.081 30.877 163.956 1.00 27.14 156 ASN B N 1
ATOM 3908 C CA . ASN B 1 156 ? 6.999 30.762 162.831 1.00 27.47 156 ASN B CA 1
ATOM 3909 C C . ASN B 1 156 ? 8.291 31.554 163.102 1.00 27.29 156 ASN B C 1
ATOM 3910 O O . ASN B 1 156 ? 8.246 32.666 163.635 1.00 27.20 156 ASN B O 1
ATOM 3915 N N . CYS B 1 157 ? 9.433 30.967 162.746 1.00 27.21 157 CYS B N 1
ATOM 3916 C CA . CYS B 1 157 ? 10.754 31.558 163.021 1.00 27.15 157 CYS B CA 1
ATOM 3917 C C . CYS B 1 157 ? 10.916 33.003 162.542 1.00 27.03 157 CYS B C 1
ATOM 3918 O O . CYS B 1 157 ? 11.369 33.859 163.299 1.00 27.07 157 CYS B O 1
ATOM 3921 N N . SER B 1 158 ? 10.542 33.273 161.294 1.00 27.10 158 SER B N 1
ATOM 3922 C CA . SER B 1 158 ? 10.607 34.632 160.741 1.00 27.12 158 SER B CA 1
ATOM 3923 C C . SER B 1 158 ? 9.722 35.607 161.514 1.00 26.93 158 SER B C 1
ATOM 3924 O O . SER B 1 158 ? 10.072 36.777 161.677 1.00 27.01 158 SER B O 1
ATOM 3927 N N . THR B 1 159 ? 8.572 35.113 161.972 1.00 26.69 159 THR B N 1
ATOM 3928 C CA . THR B 1 159 ? 7.602 35.912 162.711 1.00 26.48 159 THR B CA 1
ATOM 3929 C C . THR B 1 159 ? 8.134 36.311 164.089 1.00 26.27 159 THR B C 1
ATOM 3930 O O . THR B 1 159 ? 8.011 37.468 164.486 1.00 26.41 159 THR B O 1
ATOM 3934 N N . ILE B 1 160 ? 8.732 35.358 164.803 1.00 25.99 160 ILE B N 1
ATOM 3935 C CA . ILE B 1 160 ? 9.332 35.617 166.117 1.00 25.61 160 ILE B CA 1
ATOM 3936 C C . ILE B 1 160 ? 10.349 36.760 166.055 1.00 25.68 160 ILE B C 1
ATOM 3937 O O . ILE B 1 160 ? 10.309 37.679 166.880 1.00 25.61 160 ILE B O 1
ATOM 3942 N N . CYS B 1 161 ? 11.240 36.697 165.064 1.00 25.48 1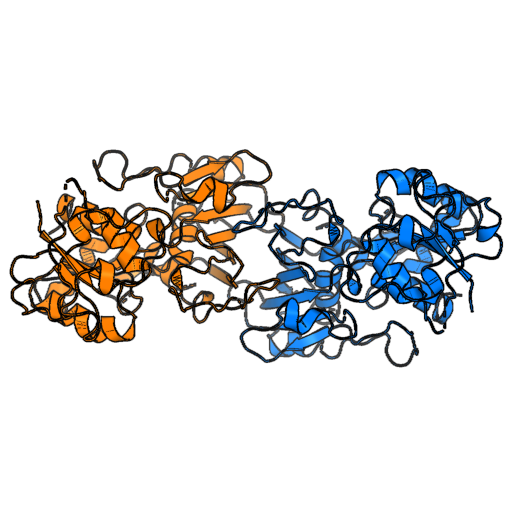61 CYS B N 1
ATOM 3943 C CA . CYS B 1 161 ? 12.288 37.692 164.882 1.00 25.57 161 CYS B CA 1
ATOM 3944 C C . CYS B 1 161 ? 11.723 39.108 164.771 1.00 25.77 161 CYS B C 1
ATOM 3945 O O . CYS B 1 161 ? 12.157 40.018 165.487 1.00 25.65 161 CYS B O 1
ATOM 3948 N N . ALA B 1 162 ? 10.755 39.278 163.871 1.00 25.92 162 ALA B N 1
ATOM 3949 C CA . ALA B 1 162 ? 10.116 40.572 163.638 1.00 26.10 162 ALA B CA 1
ATOM 3950 C C . ALA B 1 162 ? 9.355 41.046 164.867 1.00 26.19 162 ALA B C 1
ATOM 3951 O O . ALA B 1 162 ? 9.518 42.191 165.295 1.00 26.35 162 ALA B O 1
ATOM 3953 N N . VAL B 1 163 ? 8.544 40.155 165.435 1.00 26.39 163 VAL B N 1
ATOM 3954 C CA . VAL B 1 163 ? 7.640 40.506 166.536 1.00 26.81 163 VAL B CA 1
ATOM 3955 C C . VAL B 1 163 ? 8.377 40.962 167.801 1.00 27.06 163 VAL B C 1
ATOM 3956 O O . VAL B 1 163 ? 7.960 41.929 168.447 1.00 27.22 163 VAL B O 1
ATOM 3960 N N . ILE B 1 164 ? 9.473 40.285 168.140 1.00 27.27 164 ILE B N 1
ATOM 3961 C CA . ILE B 1 164 ? 10.277 40.684 169.295 1.00 27.51 164 ILE B CA 1
ATOM 3962 C C . ILE B 1 164 ? 10.752 42.135 169.168 1.00 27.83 164 ILE B C 1
ATOM 3963 O O . ILE B 1 164 ? 10.687 42.898 170.137 1.00 27.77 164 ILE B O 1
ATOM 3968 N N . THR B 1 165 ? 11.198 42.521 167.973 1.00 28.23 165 THR B N 1
ATOM 3969 C CA . THR B 1 165 ? 11.674 43.891 167.743 1.00 28.71 165 THR B CA 1
ATOM 3970 C C . THR B 1 165 ? 10.527 44.905 167.710 1.00 29.08 165 THR B C 1
ATOM 3971 O O . THR B 1 165 ? 10.694 46.048 168.130 1.00 29.10 165 THR B O 1
ATOM 3975 N N . LEU B 1 166 ? 9.367 44.472 167.218 1.00 29.59 166 LEU B N 1
ATOM 3976 C CA . LEU B 1 166 ? 8.204 45.347 167.075 1.00 30.23 166 LEU B CA 1
ATOM 3977 C C . LEU B 1 166 ? 7.476 45.617 168.394 1.00 30.74 166 LEU B C 1
ATOM 3978 O O . LEU B 1 166 ? 6.875 46.680 168.562 1.00 30.89 166 LEU B O 1
ATOM 3983 N N . LYS B 1 167 ? 7.527 44.658 169.317 1.00 31.28 167 LYS B N 1
ATOM 3984 C CA . LYS B 1 167 ? 6.803 44.754 170.592 1.00 31.93 167 LYS B CA 1
ATOM 3985 C C . LYS B 1 167 ? 7.116 46.005 171.436 1.00 32.35 167 LYS B C 1
ATOM 3986 O O . LYS B 1 167 ? 6.193 46.749 171.766 1.00 32.26 167 LYS B O 1
ATOM 3992 N N . PRO B 1 168 ? 8.399 46.241 171.792 1.00 33.01 168 PRO B N 1
ATOM 3993 C CA . PRO B 1 168 ? 8.708 47.456 172.562 1.00 33.47 168 PRO B CA 1
ATOM 3994 C C . PRO B 1 168 ? 8.398 48.757 171.811 1.00 34.05 168 PRO B C 1
ATOM 3995 O O . PRO B 1 168 ? 8.074 49.767 172.445 1.00 34.02 168 PRO B O 1
ATOM 3999 N N . ILE B 1 169 ? 8.503 48.725 170.481 1.00 34.75 169 ILE B N 1
ATOM 4000 C CA . ILE B 1 169 ? 8.129 49.860 169.633 1.00 35.49 169 ILE B CA 1
ATOM 4001 C C . ILE B 1 169 ? 6.627 50.138 169.742 1.00 36.32 169 ILE B C 1
ATOM 4002 O O . ILE B 1 169 ? 6.214 51.284 169.920 1.00 36.36 169 ILE B O 1
ATOM 4015 N N . ASP B 1 171 ? 4.489 49.268 172.133 1.00 38.39 171 ASP B N 1
ATOM 4016 C CA . ASP B 1 171 ? 4.126 49.704 173.482 1.00 38.35 171 ASP B CA 1
ATOM 4017 C C . ASP B 1 171 ? 4.334 51.205 173.683 1.00 38.19 171 ASP B C 1
ATOM 4018 O O . ASP B 1 171 ? 3.507 51.872 174.302 1.00 38.19 171 ASP B O 1
ATOM 4023 N N . LYS B 1 172 ? 5.435 51.722 173.146 1.00 37.96 172 LYS B N 1
ATOM 4024 C CA . LYS B 1 172 ? 5.825 53.114 173.339 1.00 37.81 172 LYS B CA 1
ATOM 4025 C C . LYS B 1 172 ? 5.244 54.045 172.266 1.00 37.43 172 LYS B C 1
ATOM 4026 O O . LYS B 1 172 ? 4.710 55.107 172.587 1.00 37.47 172 LYS B O 1
ATOM 4032 N N . PHE B 1 173 ? 5.335 53.635 171.002 1.00 36.94 173 PHE B N 1
ATOM 4033 C CA . PHE B 1 173 ? 5.003 54.515 169.877 1.00 36.35 173 PHE B CA 1
ATOM 4034 C C . PHE B 1 173 ? 3.819 54.056 169.028 1.00 36.02 173 PHE B C 1
ATOM 4035 O O . PHE B 1 173 ? 3.366 54.791 168.145 1.00 36.00 173 PHE B O 1
ATOM 4043 N N . GLY B 1 174 ? 3.326 52.847 169.285 1.00 35.62 174 GLY B N 1
ATOM 4044 C CA . GLY B 1 174 ? 2.257 52.266 168.472 1.00 35.36 174 GLY B CA 1
ATOM 4045 C C . GLY B 1 174 ? 2.755 51.810 167.110 1.00 35.10 174 GLY B C 1
ATOM 4046 O O . GLY B 1 174 ? 3.890 52.093 166.731 1.00 35.07 174 GLY B O 1
ATOM 4047 N N . LEU B 1 175 ? 1.905 51.100 166.374 1.00 34.98 175 LEU B N 1
ATOM 4048 C CA . LEU B 1 175 ? 2.252 50.635 165.034 1.00 34.88 175 LEU B CA 1
ATOM 4049 C C . LEU B 1 175 ? 1.163 50.959 164.024 1.00 34.81 175 LEU B C 1
ATOM 4050 O O . LEU B 1 175 ? -0.019 50.753 164.295 1.00 34.87 175 LEU B O 1
ATOM 4055 N N . GLU B 1 176 ? 1.574 51.464 162.861 1.00 34.78 176 GLU B N 1
ATOM 4056 C CA . GLU B 1 176 ? 0.665 51.680 161.734 1.00 34.78 176 GLU B CA 1
ATOM 4057 C C . GLU B 1 176 ? 0.921 50.656 160.631 1.00 34.20 176 GLU B C 1
ATOM 4058 O O . GLU B 1 176 ? 0.012 49.926 160.230 1.00 34.14 176 GLU B O 1
ATOM 4064 N N . ALA B 1 177 ? 2.163 50.608 160.149 1.00 33.47 177 ALA B N 1
ATOM 4065 C CA . ALA B 1 177 ? 2.526 49.760 159.012 1.00 32.80 177 ALA B CA 1
ATOM 4066 C C . ALA B 1 177 ? 3.959 49.238 159.106 1.00 32.35 177 ALA B C 1
ATOM 4067 O O . ALA B 1 177 ? 4.869 49.964 159.520 1.00 32.07 177 ALA B O 1
ATOM 4069 N N . VAL B 1 178 ? 4.151 47.978 158.716 1.00 31.72 178 VAL B N 1
ATOM 4070 C CA . VAL B 1 178 ? 5.480 47.358 158.727 1.00 31.19 178 VAL B CA 1
ATOM 4071 C C . VAL B 1 178 ? 5.771 46.600 157.429 1.00 30.79 178 VAL B C 1
ATOM 4072 O O . VAL B 1 178 ? 5.006 45.724 157.030 1.00 30.47 178 VAL B O 1
ATOM 4076 N N . PHE B 1 179 ? 6.880 46.957 156.779 1.00 30.39 179 PHE B N 1
ATOM 4077 C CA . PHE B 1 179 ? 7.414 46.190 155.654 1.00 30.07 179 PHE B CA 1
ATOM 4078 C C . PHE B 1 179 ? 8.590 45.335 156.109 1.00 29.79 179 PHE B C 1
ATOM 4079 O O . PHE B 1 179 ? 9.459 45.804 156.853 1.00 29.64 179 PHE B O 1
ATOM 4087 N N . ILE B 1 180 ? 8.609 44.080 155.660 1.00 29.41 180 ILE B N 1
ATOM 4088 C CA . ILE B 1 180 ? 9.690 43.153 155.986 1.00 28.94 180 ILE B CA 1
ATOM 4089 C C . ILE B 1 180 ? 10.126 42.375 154.750 1.00 28.72 180 ILE B C 1
ATOM 4090 O O . ILE B 1 180 ? 9.300 41.810 154.037 1.00 28.60 180 ILE B O 1
ATOM 4095 N N . ALA B 1 181 ? 11.433 42.369 154.501 1.00 28.46 181 ALA B N 1
ATOM 4096 C CA . ALA B 1 181 ? 12.037 41.499 153.499 1.00 28.21 181 ALA B CA 1
ATOM 4097 C C . ALA B 1 181 ? 13.021 40.575 154.204 1.00 28.07 181 ALA B C 1
ATOM 4098 O O . ALA B 1 181 ? 13.927 41.042 154.887 1.00 28.19 181 ALA B O 1
ATOM 4100 N N . THR B 1 182 ? 12.842 39.268 154.047 1.00 27.96 182 THR B N 1
ATOM 4101 C CA . THR B 1 182 ? 13.688 38.310 154.758 1.00 27.94 182 THR B CA 1
ATOM 4102 C C . THR B 1 182 ? 14.731 37.655 153.857 1.00 28.19 182 THR B C 1
ATOM 4103 O O . THR B 1 182 ? 14.514 37.471 152.658 1.00 27.81 182 THR B O 1
ATOM 4115 N N . GLN B 1 184 ? 16.519 34.149 154.370 1.00 27.24 184 GLN B N 1
ATOM 4116 C CA . GLN B 1 184 ? 16.375 33.034 155.297 1.00 26.36 184 GLN B CA 1
ATOM 4117 C C . GLN B 1 184 ? 17.333 31.878 155.054 1.00 26.07 184 GLN B C 1
ATOM 4118 O O . GLN B 1 184 ? 17.573 31.467 153.915 1.00 25.65 184 GLN B O 1
ATOM 4124 N N . ALA B 1 185 ? 17.867 31.372 156.161 1.00 25.74 185 ALA B N 1
ATOM 4125 C CA . ALA B 1 185 ? 18.741 30.211 156.188 1.00 25.88 185 ALA B CA 1
ATOM 4126 C C . ALA B 1 185 ? 18.008 28.932 155.780 1.00 25.94 185 ALA B C 1
ATOM 4127 O O . ALA B 1 185 ? 16.777 28.909 155.697 1.00 26.01 185 ALA B O 1
ATOM 4129 N N . VAL B 1 186 ? 18.776 27.876 155.527 1.00 26.11 186 VAL B N 1
ATOM 4130 C CA . VAL B 1 186 ? 18.241 26.610 155.010 1.00 26.29 186 VAL B CA 1
ATOM 4131 C C . VAL B 1 186 ? 17.897 25.577 156.091 1.00 26.81 186 VAL B C 1
ATOM 4132 O O . VAL B 1 186 ? 17.123 24.655 155.834 1.00 26.67 186 VAL B O 1
ATOM 4136 N N . SER B 1 187 ? 18.470 25.730 157.287 1.00 27.50 187 SER B N 1
ATOM 4137 C CA . SER B 1 187 ? 18.402 24.689 158.329 1.00 28.36 187 SER B CA 1
ATOM 4138 C C . SER B 1 187 ? 16.995 24.264 158.761 1.00 29.06 187 SER B C 1
ATOM 4139 O O . SER B 1 187 ? 16.761 23.087 159.024 1.00 29.35 187 SER B O 1
ATOM 4142 N N . GLY B 1 188 ? 16.069 25.215 158.830 1.00 29.73 188 GLY B N 1
ATOM 4143 C CA . GLY B 1 188 ? 14.700 24.925 159.253 1.00 30.79 188 GLY B CA 1
ATOM 4144 C C . GLY B 1 188 ? 13.930 24.004 158.323 1.00 31.61 188 GLY B C 1
ATOM 4145 O O . GLY B 1 188 ? 12.983 23.335 158.753 1.00 32.26 188 GLY B O 1
ATOM 4146 N N . ALA B 1 189 ? 14.330 23.960 157.053 1.00 31.83 189 ALA B N 1
ATOM 4147 C CA . ALA B 1 189 ? 13.677 23.098 156.073 1.00 32.23 189 ALA B CA 1
ATOM 4148 C C . ALA B 1 189 ? 14.060 21.622 156.240 1.00 32.55 189 ALA B C 1
ATOM 4149 O O . ALA B 1 189 ? 13.523 20.755 155.546 1.00 32.83 189 ALA B O 1
ATOM 4151 N N . GLY B 1 190 ? 14.974 21.345 157.169 1.00 32.75 190 GLY B N 1
ATOM 4152 C CA . GLY B 1 190 ? 15.460 19.986 157.408 1.00 33.05 190 GLY B CA 1
ATOM 4153 C C . GLY B 1 190 ? 16.683 19.664 156.572 1.00 33.36 190 GLY B C 1
ATOM 4154 O O . GLY B 1 190 ? 17.018 20.404 155.644 1.00 33.32 190 GLY B O 1
ATOM 4155 N N . TYR B 1 191 ? 17.349 18.557 156.896 1.00 33.63 191 TYR B N 1
ATOM 4156 C CA . TYR B 1 191 ? 18.571 18.160 156.192 1.00 33.98 191 TYR B CA 1
ATOM 4157 C C . TYR B 1 191 ? 18.351 17.969 154.693 1.00 34.26 191 TYR B C 1
ATOM 4158 O O . TYR B 1 191 ? 19.206 18.337 153.894 1.00 34.25 191 TYR B O 1
ATOM 4167 N N . ASN B 1 192 ? 17.207 17.397 154.326 1.00 34.59 192 ASN B N 1
ATOM 4168 C CA . ASN B 1 192 ? 16.848 17.188 152.923 1.00 34.82 192 ASN B CA 1
ATOM 4169 C C . ASN B 1 192 ? 15.781 18.172 152.445 1.00 34.56 192 ASN B C 1
ATOM 4170 O O . ASN B 1 192 ? 14.973 17.848 151.572 1.00 34.93 192 ASN B O 1
ATOM 4175 N N . GLY B 1 193 ? 15.790 19.373 153.018 1.00 34.07 193 GLY B N 1
ATOM 4176 C CA . GLY B 1 193 ? 14.805 20.395 152.693 1.00 33.48 193 GLY B CA 1
ATOM 4177 C C . GLY B 1 193 ? 15.192 21.232 151.491 1.00 33.14 193 GLY B C 1
ATOM 4178 O O . GLY B 1 193 ? 14.510 21.209 150.466 1.00 33.50 193 GLY B O 1
ATOM 4179 N N . VAL B 1 194 ? 16.284 21.978 151.616 1.00 32.48 194 VAL B N 1
ATOM 4180 C CA . VAL B 1 194 ? 16.739 22.846 150.535 1.00 31.83 194 VAL B CA 1
ATOM 4181 C C . VAL B 1 194 ? 17.906 22.183 149.810 1.00 31.75 194 VAL B C 1
ATOM 4182 O O . VAL B 1 194 ? 18.963 21.965 150.402 1.00 31.78 194 VAL B O 1
ATOM 4186 N N . PRO B 1 195 ? 17.708 21.843 148.525 1.00 31.72 195 PRO B N 1
ATOM 4187 C CA . PRO B 1 195 ? 18.757 21.229 147.713 1.00 31.69 195 PRO B CA 1
ATOM 4188 C C . PRO B 1 195 ? 19.923 22.191 147.524 1.00 31.76 195 PRO B C 1
ATOM 4189 O O . PRO B 1 195 ? 19.714 23.405 147.530 1.00 31.57 195 PRO B O 1
ATOM 4193 N N . SER B 1 196 ? 21.134 21.658 147.355 1.00 31.97 196 SER B N 1
ATOM 4194 C CA . SER B 1 196 ? 22.322 22.498 147.163 1.00 32.33 196 SER B CA 1
ATOM 4195 C C . SER B 1 196 ? 22.181 23.454 145.981 1.00 32.99 196 SER B C 1
ATOM 4196 O O . SER B 1 196 ? 22.598 24.607 146.056 1.00 32.91 196 SER B O 1
ATOM 4207 N N . ALA B 1 198 ? 19.545 24.867 144.847 1.00 33.31 198 ALA B N 1
ATOM 4208 C CA . ALA B 1 198 ? 18.595 25.936 145.111 1.00 32.22 198 ALA B CA 1
ATOM 4209 C C . ALA B 1 198 ? 19.313 27.199 145.587 1.00 31.51 198 ALA B C 1
ATOM 4210 O O . ALA B 1 198 ? 18.848 28.312 145.331 1.00 31.37 198 ALA B O 1
ATOM 4212 N N . ILE B 1 199 ? 20.449 27.028 146.263 1.00 30.49 199 ILE B N 1
ATOM 4213 C CA . ILE B 1 199 ? 21.148 28.162 146.886 1.00 29.62 199 ILE B CA 1
ATOM 4214 C C . ILE B 1 199 ? 22.629 28.306 146.522 1.00 29.06 199 ILE B C 1
ATOM 4215 O O . ILE B 1 199 ? 23.283 29.258 146.946 1.00 29.41 199 ILE B O 1
ATOM 4220 N N . LEU B 1 200 ? 23.165 27.365 145.757 1.00 28.19 200 LEU B N 1
ATOM 4221 C CA . LEU B 1 200 ? 24.553 27.468 145.324 1.00 27.65 200 LEU B CA 1
ATOM 4222 C C . LEU B 1 200 ? 24.615 28.424 144.130 1.00 26.85 200 LEU B C 1
ATOM 4223 O O . LEU B 1 200 ? 24.026 28.146 143.083 1.00 26.52 200 LEU B O 1
ATOM 4228 N N . ASP B 1 201 ? 25.300 29.557 144.310 1.00 25.94 201 ASP B N 1
ATOM 4229 C CA . ASP B 1 201 ? 25.317 30.654 143.326 1.00 25.34 201 ASP B CA 1
ATOM 4230 C C . ASP B 1 201 ? 23.886 31.016 142.901 1.00 24.71 201 ASP B C 1
ATOM 4231 O O . ASP B 1 201 ? 23.596 31.241 141.722 1.00 24.56 201 ASP B O 1
ATOM 4236 N N . ASN B 1 202 ? 22.996 31.066 143.887 1.00 24.10 202 ASN B N 1
ATOM 4237 C CA . ASN B 1 202 ? 21.571 31.223 143.643 1.00 23.48 202 ASN B CA 1
ATOM 4238 C C . ASN B 1 202 ? 20.847 31.624 144.917 1.00 23.31 202 ASN B C 1
ATOM 4239 O O . ASN B 1 202 ? 21.406 31.561 146.014 1.00 23.38 202 ASN B O 1
ATOM 4244 N N . LEU B 1 203 ? 19.605 32.057 144.752 1.00 23.24 203 LEU B N 1
ATOM 4245 C CA . LEU B 1 203 ? 18.682 32.254 145.853 1.00 23.37 203 LEU B CA 1
ATOM 4246 C C . LEU B 1 203 ? 17.268 32.020 145.337 1.00 23.32 203 LEU B C 1
ATOM 4247 O O . LEU B 1 203 ? 17.034 32.022 144.122 1.00 23.38 203 LEU B O 1
ATOM 4252 N N . ILE B 1 204 ? 16.331 31.818 146.256 1.00 23.21 204 ILE B N 1
ATOM 4253 C CA . ILE B 1 204 ? 14.932 31.591 145.890 1.00 23.32 204 ILE B CA 1
ATOM 4254 C C . ILE B 1 204 ? 14.035 32.661 146.515 1.00 23.20 204 ILE B C 1
ATOM 4255 O O . ILE B 1 204 ? 13.980 32.784 147.740 1.00 23.15 204 ILE B O 1
ATOM 4260 N N . PRO B 1 205 ? 13.329 33.441 145.671 1.00 23.34 205 PRO B N 1
ATOM 4261 C CA . PRO B 1 205 ? 12.525 34.564 146.149 1.00 23.45 205 PRO B CA 1
ATOM 4262 C C . PRO B 1 205 ? 11.140 34.130 146.647 1.00 23.75 205 PRO B C 1
ATOM 4263 O O . PRO B 1 205 ? 10.158 34.849 146.457 1.00 23.86 205 PRO B O 1
ATOM 4267 N N . PHE B 1 206 ? 11.081 32.967 147.288 1.00 24.02 206 PHE B N 1
ATOM 4268 C CA . PHE B 1 206 ? 9.827 32.331 147.662 1.00 24.35 206 PHE B CA 1
ATOM 4269 C C . PHE B 1 206 ? 10.087 31.258 148.712 1.00 24.79 206 PHE B C 1
ATOM 4270 O O . PHE B 1 206 ? 11.008 30.446 148.569 1.00 24.55 206 PHE B O 1
ATOM 4278 N N . ILE B 1 207 ? 9.287 31.291 149.775 1.00 25.32 207 ILE B N 1
ATOM 4279 C CA . ILE B 1 207 ? 9.191 30.200 150.735 1.00 26.02 207 ILE B CA 1
ATOM 4280 C C . ILE B 1 207 ? 7.704 30.001 151.015 1.00 26.98 207 ILE B C 1
ATOM 4281 O O . ILE B 1 207 ? 7.045 30.888 151.565 1.00 27.05 207 ILE B O 1
ATOM 4286 N N . LYS B 1 208 ? 7.180 28.845 150.609 1.00 27.96 208 LYS B N 1
ATOM 4287 C CA . LYS B 1 208 ? 5.740 28.570 150.660 1.00 29.16 208 LYS B CA 1
ATOM 4288 C C . LYS B 1 208 ? 5.115 28.906 152.015 1.00 29.38 208 LYS B C 1
ATOM 4289 O O . LYS B 1 208 ? 5.562 28.409 153.053 1.00 29.48 208 LYS B O 1
ATOM 4295 N N . ASN B 1 209 ? 4.095 29.768 151.978 1.00 29.82 209 ASN B N 1
ATOM 4296 C CA . ASN B 1 209 ? 3.294 30.170 153.148 1.00 30.31 209 ASN B CA 1
ATOM 4297 C C . ASN B 1 209 ? 3.989 31.071 154.171 1.00 30.31 209 ASN B C 1
ATOM 4298 O O . ASN B 1 209 ? 3.362 31.497 155.145 1.00 30.26 209 ASN B O 1
ATOM 4303 N N . GLU B 1 210 ? 5.266 31.378 153.943 1.00 30.36 210 GLU B N 1
ATOM 4304 C CA . GLU B 1 210 ? 6.061 32.141 154.909 1.00 30.35 210 GLU B CA 1
ATOM 4305 C C . GLU B 1 210 ? 5.548 33.570 155.103 1.00 30.46 210 GLU B C 1
ATOM 4306 O O . GLU B 1 210 ? 5.436 34.044 156.233 1.00 30.18 210 GLU B O 1
ATOM 4312 N N . GLU B 1 211 ? 5.236 34.243 153.999 1.00 30.87 211 GLU B N 1
ATOM 4313 C CA . GLU B 1 211 ? 4.708 35.606 154.041 1.00 31.46 211 GLU B CA 1
ATOM 4314 C C . GLU B 1 211 ? 3.323 35.658 154.697 1.00 31.96 211 GLU B C 1
ATOM 4315 O O . GLU B 1 211 ? 3.043 36.566 155.480 1.00 31.75 211 GLU B O 1
ATOM 4321 N N . GLU B 1 212 ? 2.475 34.676 154.384 1.00 32.72 212 GLU B N 1
ATOM 4322 C CA . GLU B 1 212 ? 1.150 34.567 154.997 1.00 33.86 212 GLU B CA 1
ATOM 4323 C C . GLU B 1 212 ? 1.249 34.374 156.506 1.00 33.60 212 GLU B C 1
ATOM 4324 O O . GLU B 1 212 ? 0.507 35.000 157.258 1.00 33.83 212 GLU B O 1
ATOM 4330 N N . LYS B 1 213 ? 2.168 33.511 156.937 1.00 33.73 213 LYS B N 1
ATOM 4331 C CA . LYS B 1 213 ? 2.397 33.269 158.361 1.00 33.81 213 LYS B CA 1
ATOM 4332 C C . LYS B 1 213 ? 2.853 34.529 159.083 1.00 34.05 213 LYS B C 1
ATOM 4333 O O . LYS B 1 213 ? 2.330 34.858 160.142 1.00 34.08 213 LYS B O 1
ATOM 4347 N N . GLN B 1 215 ? 2.361 37.624 158.148 1.00 33.80 215 GLN B N 1
ATOM 4348 C CA . GLN B 1 215 ? 1.308 38.628 158.073 1.00 33.35 215 GLN B CA 1
ATOM 4349 C C . GLN B 1 215 ? 0.113 38.339 158.991 1.00 33.10 215 GLN B C 1
ATOM 4350 O O . GLN B 1 215 ? -0.658 39.247 159.297 1.00 33.06 215 GLN B O 1
ATOM 4356 N N . THR B 1 216 ? -0.027 37.091 159.438 1.00 32.75 216 THR B N 1
ATOM 4357 C CA . THR B 1 216 ? -1.172 36.694 160.269 1.00 32.40 216 THR B CA 1
ATOM 4358 C C . THR B 1 216 ? -0.803 36.371 161.719 1.00 32.11 216 THR B C 1
ATOM 4359 O O . THR B 1 216 ? -1.452 36.862 162.645 1.00 31.93 216 THR B O 1
ATOM 4363 N N . GLU B 1 217 ? 0.231 35.551 161.910 1.00 31.77 217 GLU B N 1
ATOM 4364 C CA . GLU B 1 217 ? 0.688 35.174 163.254 1.00 31.41 217 GLU B CA 1
ATOM 4365 C C . GLU B 1 217 ? 1.097 36.380 164.095 1.00 31.32 217 GLU B C 1
ATOM 4366 O O . GLU B 1 217 ? 0.890 36.391 165.311 1.00 31.19 217 GLU B O 1
ATOM 4372 N N . SER B 1 218 ? 1.666 37.391 163.435 1.00 31.25 218 SER B N 1
ATOM 4373 C CA . SER B 1 218 ? 2.078 38.643 164.076 1.00 31.37 218 SER B CA 1
ATOM 4374 C C . SER B 1 218 ? 0.923 39.377 164.744 1.00 31.26 218 SER B C 1
ATOM 4375 O O . SER B 1 218 ? 1.083 39.956 165.821 1.00 31.03 218 SER B O 1
ATOM 4378 N N . LEU B 1 219 ? -0.234 39.358 164.086 1.00 31.30 219 LEU B N 1
ATOM 4379 C CA . LEU B 1 219 ? -1.414 40.063 164.575 1.00 31.46 219 LEU B CA 1
ATOM 4380 C C . LEU B 1 219 ? -1.992 39.418 165.836 1.00 31.36 219 LEU B C 1
ATOM 4381 O O . LEU B 1 219 ? -2.489 40.124 166.714 1.00 31.54 219 LEU B O 1
ATOM 4386 N N . LYS B 1 220 ? -1.907 38.090 165.925 1.00 31.29 220 LYS B N 1
ATOM 4387 C CA . LYS B 1 220 ? -2.323 37.357 167.125 1.00 31.29 220 LYS B CA 1
ATOM 4388 C C . LYS B 1 220 ? -1.346 37.564 168.289 1.00 31.72 220 LYS B C 1
ATOM 4389 O O . LYS B 1 220 ? -1.767 37.817 169.423 1.00 31.99 220 LYS B O 1
ATOM 4395 N N . LEU B 1 221 ? -0.048 37.460 167.999 1.00 31.97 221 LEU B N 1
ATOM 4396 C CA . LEU B 1 221 ? 1.010 37.671 168.994 1.00 32.39 221 LEU B CA 1
ATOM 4397 C C . LEU B 1 221 ? 0.944 39.045 169.644 1.00 32.84 221 LEU B C 1
ATOM 4398 O O . LEU B 1 221 ? 1.108 39.172 170.859 1.00 32.90 221 LEU B O 1
ATOM 4403 N N . LEU B 1 222 ? 0.711 40.067 168.825 1.00 33.42 222 LEU B N 1
ATOM 4404 C CA . LEU B 1 222 ? 0.641 41.445 169.300 1.00 33.98 222 LEU B CA 1
ATOM 4405 C C . LEU B 1 222 ? -0.805 41.883 169.582 1.00 34.63 222 LEU B C 1
ATOM 4406 O O . LEU B 1 222 ? -1.076 43.068 169.797 1.00 34.54 222 LEU B O 1
ATOM 4411 N N . GLY B 1 223 ? -1.719 40.913 169.595 1.00 35.32 223 GLY B N 1
ATOM 4412 C CA . GLY B 1 223 ? -3.126 41.164 169.893 1.00 36.48 223 GLY B CA 1
ATOM 4413 C C . GLY B 1 223 ? -3.431 41.231 171.379 1.00 37.24 223 GLY B C 1
ATOM 4414 O O . GLY B 1 223 ? -2.539 41.069 172.216 1.00 37.29 223 GLY B O 1
ATOM 4415 N N . THR B 1 224 ? -4.699 41.468 171.703 1.00 38.14 224 THR B N 1
ATOM 4416 C CA . THR B 1 224 ? -5.138 41.610 173.090 1.00 39.07 224 THR B CA 1
ATOM 4417 C C . THR B 1 224 ? -6.099 40.490 173.478 1.00 39.77 224 THR B C 1
ATOM 4418 O O . THR B 1 224 ? -7.105 40.264 172.800 1.00 39.79 224 THR B O 1
ATOM 4422 N N . LEU B 1 225 ? -5.778 39.788 174.563 1.00 40.68 225 LEU B N 1
ATOM 4423 C CA . LEU B 1 225 ? -6.686 38.799 175.134 1.00 41.79 225 LEU B CA 1
ATOM 4424 C C . LEU B 1 225 ? -7.851 39.526 175.800 1.00 42.62 225 LEU B C 1
ATOM 4425 O O . LEU B 1 225 ? -7.651 40.359 176.687 1.00 42.83 225 LEU B O 1
ATOM 4430 N N . LYS B 1 226 ? -9.063 39.214 175.353 1.00 43.69 226 LYS B N 1
ATOM 4431 C CA . LYS B 1 226 ? -10.268 39.898 175.812 1.00 44.64 226 LYS B CA 1
ATOM 4432 C C . LYS B 1 226 ? -11.448 38.941 175.733 1.00 44.90 226 LYS B C 1
ATOM 4433 O O . LYS B 1 226 ? -11.755 38.416 174.660 1.00 44.99 226 LYS B O 1
ATOM 4439 N N . ASP B 1 227 ? -12.093 38.711 176.877 1.00 45.32 227 ASP B N 1
ATOM 4440 C CA . ASP B 1 227 ? -13.252 37.813 176.977 1.00 45.61 227 ASP B CA 1
ATOM 4441 C C . ASP B 1 227 ? -12.991 36.437 176.358 1.00 45.55 227 ASP B C 1
ATOM 4442 O O . ASP B 1 227 ? -13.763 35.957 175.519 1.00 45.64 227 ASP B O 1
ATOM 4447 N N . GLY B 1 228 ? -11.887 35.820 176.771 1.00 45.44 228 GLY B N 1
ATOM 4448 C CA . GLY B 1 228 ? -11.552 34.458 176.361 1.00 45.36 228 GLY B CA 1
ATOM 4449 C C . GLY B 1 228 ? -11.046 34.284 174.939 1.00 45.19 228 GLY B C 1
ATOM 4450 O O . GLY B 1 228 ? -10.864 33.157 174.477 1.00 45.16 228 GLY B O 1
ATOM 4451 N N . LYS B 1 229 ? -10.823 35.395 174.243 1.00 45.10 229 LYS B N 1
ATOM 4452 C CA . LYS B 1 229 ? -10.322 35.364 172.871 1.00 45.10 229 LYS B CA 1
ATOM 4453 C C . LYS B 1 229 ? -9.249 36.418 172.656 1.00 44.77 229 LYS B C 1
ATOM 4454 O O . LYS B 1 229 ? -9.247 37.457 173.319 1.00 44.62 229 LYS B O 1
ATOM 4460 N N . VAL B 1 230 ? -8.333 36.141 171.732 1.00 44.48 230 VAL B N 1
ATOM 4461 C CA . VAL B 1 230 ? -7.345 37.135 171.332 1.00 44.23 230 VAL B CA 1
ATOM 4462 C C . VAL B 1 230 ? -7.930 38.018 170.230 1.00 44.13 230 VAL B C 1
ATOM 4463 O O . VAL B 1 230 ? -8.346 37.536 169.175 1.00 43.98 230 VAL B O 1
ATOM 4467 N N . GLU B 1 231 ? -7.968 39.314 170.509 1.00 44.03 231 GLU B N 1
ATOM 4468 C CA . GLU B 1 231 ? -8.421 40.315 169.562 1.00 44.25 231 GLU B CA 1
ATOM 4469 C C . GLU B 1 231 ? -7.213 40.786 168.756 1.00 43.52 231 GLU B C 1
ATOM 4470 O O . GLU B 1 231 ? -6.329 41.454 169.293 1.00 43.52 231 GLU B O 1
ATOM 4476 N N . LEU B 1 232 ? -7.181 40.422 167.475 1.00 42.93 232 LEU B N 1
ATOM 4477 C CA . LEU B 1 232 ? -6.037 40.697 166.597 1.00 42.32 232 LEU B CA 1
ATOM 4478 C C . LEU B 1 232 ? -5.619 42.162 166.589 1.00 41.98 232 LEU B C 1
ATOM 4479 O O . LEU B 1 232 ? -6.463 43.057 166.679 1.00 41.96 232 LEU B O 1
ATOM 4484 N N . ALA B 1 233 ? -4.309 42.393 166.494 1.00 41.46 233 ALA B N 1
ATOM 4485 C CA . ALA B 1 233 ? -3.755 43.736 166.332 1.00 40.92 233 ALA B CA 1
ATOM 4486 C C . ALA B 1 233 ? -4.172 44.320 164.980 1.00 40.67 233 ALA B C 1
ATOM 4487 O O . ALA B 1 233 ? -4.453 43.576 164.035 1.00 40.54 233 ALA B O 1
ATOM 4489 N N . ASN B 1 234 ? -4.205 45.648 164.892 1.00 40.36 234 ASN B N 1
ATOM 4490 C CA . ASN B 1 234 ? -4.816 46.325 163.745 1.00 40.11 234 ASN B CA 1
ATOM 4491 C C . ASN B 1 234 ? -3.856 47.008 162.771 1.00 39.50 234 ASN B C 1
ATOM 4492 O O . ASN B 1 234 ? -4.293 47.570 161.761 1.00 39.60 234 ASN B O 1
ATOM 4497 N N . PHE B 1 235 ? -2.559 46.959 163.064 1.00 38.60 235 PHE B N 1
ATOM 4498 C CA . PHE B 1 235 ? -1.555 47.536 162.169 1.00 37.66 235 PHE B CA 1
ATOM 4499 C C . PHE B 1 235 ? -1.408 46.702 160.895 1.00 37.26 235 PHE B C 1
ATOM 4500 O O . PHE B 1 235 ? -1.757 45.518 160.871 1.00 36.98 235 PHE B O 1
ATOM 4508 N N . LYS B 1 236 ? -0.896 47.335 159.842 1.00 36.72 236 LYS B N 1
ATOM 4509 C CA . LYS B 1 236 ? -0.709 46.679 158.552 1.00 36.41 236 LYS B CA 1
ATOM 4510 C C . LYS B 1 236 ? 0.699 46.100 158.417 1.00 35.69 236 LYS B C 1
ATOM 4511 O O . LYS B 1 236 ? 1.676 46.687 158.891 1.00 35.57 236 LYS B O 1
ATOM 4517 N N . ILE B 1 237 ? 0.795 44.949 157.759 1.00 34.92 237 ILE B N 1
ATOM 4518 C CA . ILE B 1 237 ? 2.064 44.242 157.627 1.00 34.24 237 ILE B CA 1
ATOM 4519 C C . ILE B 1 237 ? 2.194 43.577 156.254 1.00 33.45 237 ILE B C 1
ATOM 4520 O O . ILE B 1 237 ? 1.284 42.883 155.805 1.00 33.24 237 ILE B O 1
ATOM 4525 N N . SER B 1 238 ? 3.325 43.819 155.592 1.00 32.57 238 SER B N 1
ATOM 4526 C CA . SER B 1 238 ? 3.620 43.207 154.299 1.00 31.71 238 SER B CA 1
ATOM 4527 C C . SER B 1 238 ? 5.015 42.598 154.302 1.00 31.21 238 SER B C 1
ATOM 4528 O O . SER B 1 238 ? 5.999 43.277 154.615 1.00 31.13 238 SER B O 1
ATOM 4531 N N . ALA B 1 239 ? 5.087 41.318 153.948 1.00 30.44 239 ALA B N 1
ATOM 4532 C CA . ALA B 1 239 ? 6.342 40.579 153.957 1.00 29.78 239 ALA B CA 1
ATOM 4533 C C . ALA B 1 239 ? 6.731 40.069 152.575 1.00 29.43 239 ALA B C 1
ATOM 4534 O O . ALA B 1 239 ? 5.873 39.761 151.739 1.00 29.19 239 ALA B O 1
ATOM 4536 N N . SER B 1 240 ? 8.038 39.995 152.350 1.00 28.80 240 SER B N 1
ATOM 4537 C CA . SER B 1 240 ? 8.599 39.351 151.174 1.00 28.39 240 SER B CA 1
ATOM 4538 C C . SER B 1 240 ? 9.723 38.441 151.642 1.00 27.71 240 SER B C 1
ATOM 4539 O O . SER B 1 240 ? 10.691 38.897 152.249 1.00 27.83 240 SER B O 1
ATOM 4542 N N . CYS B 1 241 ? 9.582 37.149 151.371 1.00 27.03 241 CYS B N 1
ATOM 4543 C CA . CYS B 1 241 ? 10.479 36.157 151.940 1.00 26.30 241 CYS B CA 1
ATOM 4544 C C . CYS B 1 241 ? 11.370 35.511 150.892 1.00 25.95 241 CYS B C 1
ATOM 4545 O O . CYS B 1 241 ? 10.939 35.243 149.767 1.00 26.03 241 CYS B O 1
ATOM 4548 N N . ASN B 1 242 ? 12.621 35.283 151.276 1.00 25.27 242 ASN B N 1
ATOM 4549 C CA . ASN B 1 242 ? 13.639 34.771 150.368 1.00 24.93 242 ASN B CA 1
ATOM 4550 C C . ASN B 1 242 ? 14.545 33.772 151.056 1.00 24.49 242 ASN B C 1
ATOM 4551 O O . ASN B 1 242 ? 14.868 33.926 152.237 1.00 24.31 242 ASN B O 1
ATOM 4556 N N . ARG B 1 243 ? 14.952 32.755 150.305 1.00 24.04 243 ARG B N 1
ATOM 4557 C CA . ARG B 1 243 ? 15.885 31.754 150.793 1.00 23.74 243 ARG B CA 1
ATOM 4558 C C . ARG B 1 243 ? 17.278 31.983 150.214 1.00 23.33 243 ARG B C 1
ATOM 4559 O O . ARG B 1 243 ? 17.440 32.072 148.994 1.00 23.51 243 ARG B O 1
ATOM 4567 N N . VAL B 1 244 ? 18.271 32.073 151.095 1.00 22.70 244 VAL B N 1
ATOM 4568 C CA . VAL B 1 244 ? 19.664 32.331 150.704 1.00 22.19 244 VAL B CA 1
ATOM 4569 C C . VAL B 1 244 ? 20.622 31.254 151.223 1.00 22.36 244 VAL B C 1
ATOM 4570 O O . VAL B 1 244 ? 20.240 30.404 152.043 1.00 22.25 244 VAL B O 1
ATOM 4574 N N . ALA B 1 245 ? 21.864 31.306 150.742 1.00 22.20 245 ALA B N 1
ATOM 4575 C CA . ALA B 1 245 ? 22.897 30.343 151.113 1.00 22.32 245 ALA B CA 1
ATOM 4576 C C . ALA B 1 245 ? 23.504 30.656 152.481 1.00 22.35 245 ALA B C 1
ATOM 4577 O O . ALA B 1 245 ? 24.650 31.099 152.582 1.00 22.60 245 ALA B O 1
ATOM 4579 N N . VAL B 1 246 ? 22.712 30.433 153.527 1.00 22.24 246 VAL B N 1
ATOM 4580 C CA . VAL B 1 246 ? 23.157 30.552 154.912 1.00 21.97 246 VAL B CA 1
ATOM 4581 C C . VAL B 1 246 ? 22.666 29.284 155.619 1.00 22.09 246 VAL B C 1
ATOM 4582 O O . VAL B 1 246 ? 21.553 28.834 155.364 1.00 22.34 246 VAL B O 1
ATOM 4586 N N . ILE B 1 247 ? 23.494 28.700 156.482 1.00 22.16 247 ILE B N 1
ATOM 4587 C CA . ILE B 1 247 ? 23.098 27.490 157.222 1.00 22.33 247 ILE B CA 1
ATOM 4588 C C . ILE B 1 247 ? 22.094 27.810 158.330 1.00 22.51 247 ILE B C 1
ATOM 4589 O O . ILE B 1 247 ? 20.982 27.291 158.321 1.00 22.46 247 ILE B O 1
ATOM 4594 N N . ASP B 1 248 ? 22.501 28.664 159.270 1.00 22.70 248 ASP B N 1
ATOM 4595 C CA . ASP B 1 248 ? 21.664 29.090 160.388 1.00 22.96 248 ASP B CA 1
ATOM 4596 C C . ASP B 1 248 ? 21.626 30.614 160.427 1.00 22.96 248 ASP B C 1
ATOM 4597 O O . ASP B 1 248 ? 22.633 31.267 160.148 1.00 22.99 248 ASP B O 1
ATOM 4602 N N . GLY B 1 249 ? 20.468 31.175 160.773 1.00 22.85 249 GLY B N 1
ATOM 4603 C CA . GLY B 1 249 ? 20.333 32.618 160.953 1.00 22.59 249 GLY B CA 1
ATOM 4604 C C . GLY B 1 249 ? 19.493 33.292 159.884 1.00 22.74 249 GLY B C 1
ATOM 4605 O O . GLY B 1 249 ? 19.899 33.365 158.717 1.00 22.49 249 GLY B O 1
ATOM 4606 N N . HIS B 1 250 ? 18.320 33.783 160.285 1.00 22.71 250 HIS B N 1
ATOM 4607 C CA . HIS B 1 250 ? 17.450 34.542 159.388 1.00 22.88 250 HIS B CA 1
ATOM 4608 C C . HIS B 1 250 ? 17.671 36.035 159.566 1.00 22.94 250 HIS B C 1
ATOM 4609 O O . HIS B 1 250 ? 17.631 36.546 160.685 1.00 22.81 250 HIS B O 1
ATOM 4616 N N . THR B 1 251 ? 17.905 36.723 158.452 1.00 23.21 251 THR B N 1
ATOM 4617 C CA . THR B 1 251 ? 18.132 38.166 158.453 1.00 23.66 251 THR B CA 1
ATOM 4618 C C . THR B 1 251 ? 16.920 38.867 157.849 1.00 24.07 251 THR B C 1
ATOM 4619 O O . THR B 1 251 ? 16.392 38.431 156.824 1.00 24.09 251 THR B O 1
ATOM 4623 N N . GLU B 1 252 ? 16.483 39.947 158.494 1.00 24.36 252 GLU B N 1
ATOM 4624 C CA . GLU B 1 252 ? 15.285 40.675 158.070 1.00 25.00 252 GLU B CA 1
ATOM 4625 C C . GLU B 1 252 ? 15.533 42.172 157.927 1.00 24.98 252 GLU B C 1
ATOM 4626 O O . GLU B 1 252 ? 16.039 42.818 158.851 1.00 24.98 252 GLU B O 1
ATOM 4632 N N . SER B 1 253 ? 15.183 42.709 156.761 1.00 25.07 253 SER B N 1
ATOM 4633 C CA . SER B 1 253 ? 15.160 44.150 156.543 1.00 25.37 253 SER B CA 1
ATOM 4634 C C . SER B 1 253 ? 13.770 44.652 156.914 1.00 25.54 253 SER B C 1
ATOM 4635 O O . SER B 1 253 ? 12.781 44.291 156.273 1.00 25.38 253 SER B O 1
ATOM 4638 N N . ILE B 1 254 ? 13.700 45.472 157.959 1.00 25.96 254 ILE B N 1
ATOM 4639 C CA . ILE B 1 254 ? 12.416 45.899 158.522 1.00 26.15 254 ILE B CA 1
ATOM 4640 C C . ILE B 1 254 ? 12.251 47.419 158.424 1.00 26.74 254 ILE B C 1
ATOM 4641 O O . ILE B 1 254 ? 13.156 48.170 158.776 1.00 26.80 254 ILE B O 1
ATOM 4646 N N . PHE B 1 255 ? 11.096 47.849 157.920 1.00 27.42 255 PHE B N 1
ATOM 4647 C CA . PHE B 1 255 ? 10.753 49.263 157.768 1.00 28.14 255 PHE B CA 1
ATOM 4648 C C . PHE B 1 255 ? 9.474 49.521 158.561 1.00 28.81 255 PHE B C 1
ATOM 4649 O O . PHE B 1 255 ? 8.445 48.895 158.297 1.00 28.68 255 PHE B O 1
ATOM 4657 N N . VAL B 1 256 ? 9.534 50.441 159.524 1.00 29.66 256 VAL B N 1
ATOM 4658 C CA . VAL B 1 256 ? 8.441 50.611 160.490 1.00 30.65 256 VAL B CA 1
ATOM 4659 C C . VAL B 1 256 ? 7.835 52.018 160.509 1.00 31.48 256 VAL B C 1
ATOM 4660 O O . VAL B 1 256 ? 8.550 53.018 160.626 1.00 31.25 256 VAL B O 1
ATOM 4664 N N . LYS B 1 257 ? 6.509 52.070 160.394 1.00 32.62 257 LYS B N 1
ATOM 4665 C CA . LYS B 1 257 ? 5.747 53.291 160.624 1.00 33.82 257 LYS B CA 1
ATOM 4666 C C . LYS B 1 257 ? 5.008 53.173 161.952 1.00 34.43 257 LYS B C 1
ATOM 4667 O O . LYS B 1 257 ? 4.173 52.283 162.135 1.00 34.18 257 LYS B O 1
ATOM 4673 N N . THR B 1 258 ? 5.333 54.072 162.876 1.00 35.59 258 THR B N 1
ATOM 4674 C CA . THR B 1 258 ? 4.705 54.092 164.195 1.00 36.89 258 THR B CA 1
ATOM 4675 C C . THR B 1 258 ? 3.480 55.008 164.182 1.00 37.81 258 THR B C 1
ATOM 4676 O O . THR B 1 258 ? 3.272 55.760 163.225 1.00 37.83 258 THR B O 1
ATOM 4680 N N . LYS B 1 259 ? 2.670 54.938 165.238 1.00 38.94 259 LYS B N 1
ATOM 4681 C CA . LYS B 1 259 ? 1.516 55.826 165.380 1.00 40.17 259 LYS B CA 1
ATOM 4682 C C . LYS B 1 259 ? 1.937 57.232 165.802 1.00 40.84 259 LYS B C 1
ATOM 4683 O O . LYS B 1 259 ? 1.430 58.219 165.272 1.00 40.95 259 LYS B O 1
ATOM 4689 N N . GLU B 1 260 ? 2.874 57.309 166.745 1.00 41.82 260 GLU B N 1
ATOM 4690 C CA . GLU B 1 260 ? 3.249 58.572 167.381 1.00 42.76 260 GLU B CA 1
ATOM 4691 C C . GLU B 1 260 ? 4.426 59.283 166.720 1.00 43.03 260 GLU B C 1
ATOM 4692 O O . GLU B 1 260 ? 4.732 60.429 167.063 1.00 43.25 260 GLU B O 1
ATOM 4698 N N . GLY B 1 261 ? 5.091 58.611 165.783 1.00 43.25 261 GLY B N 1
ATOM 4699 C CA . GLY B 1 261 ? 6.333 59.131 165.213 1.00 43.45 261 GLY B CA 1
ATOM 4700 C C . GLY B 1 261 ? 7.476 58.907 166.185 1.00 43.64 261 GLY B C 1
ATOM 4701 O O . GLY B 1 261 ? 7.313 59.085 167.395 1.00 43.84 261 GLY B O 1
ATOM 4702 N N . ALA B 1 262 ? 8.632 58.507 165.663 1.00 43.74 262 ALA B N 1
ATOM 4703 C CA . ALA B 1 262 ? 9.785 58.192 166.505 1.00 43.74 262 ALA B CA 1
ATOM 4704 C C . ALA B 1 262 ? 11.102 58.388 165.771 1.00 43.81 262 ALA B C 1
ATOM 4705 O O . ALA B 1 262 ? 11.201 58.112 164.574 1.00 43.77 262 ALA B O 1
ATOM 4707 N N . GLU B 1 263 ? 12.104 58.874 166.500 1.00 43.88 263 GLU B N 1
ATOM 4708 C CA . GLU B 1 263 ? 13.462 58.997 165.984 1.00 44.14 263 GLU B CA 1
ATOM 4709 C C . GLU B 1 263 ? 14.188 57.655 166.118 1.00 44.08 263 GLU B C 1
ATOM 4710 O O . GLU B 1 263 ? 13.805 56.833 166.955 1.00 44.07 263 GLU B O 1
ATOM 4716 N N . PRO B 1 264 ? 15.231 57.421 165.290 1.00 44.06 264 PRO B N 1
ATOM 4717 C CA . PRO B 1 264 ? 16.032 56.193 165.379 1.00 44.00 264 PRO B CA 1
ATOM 4718 C C . PRO B 1 264 ? 16.619 55.945 166.771 1.00 43.96 264 PRO B C 1
ATOM 4719 O O . PRO B 1 264 ? 16.664 54.798 167.220 1.00 43.94 264 PRO B O 1
ATOM 4723 N N . GLU B 1 265 ? 17.054 57.012 167.441 1.00 43.98 265 GLU B N 1
ATOM 4724 C CA . GLU B 1 265 ? 17.645 56.913 168.782 1.00 43.96 265 GLU B CA 1
ATOM 4725 C C . GLU B 1 265 ? 16.613 56.468 169.818 1.00 43.46 265 GLU B C 1
ATOM 4726 O O . GLU B 1 265 ? 16.949 55.769 170.776 1.00 43.33 265 GLU B O 1
ATOM 4732 N N . GLU B 1 266 ? 15.363 56.884 169.616 1.00 42.98 266 GLU B N 1
ATOM 4733 C CA . GLU B 1 266 ? 14.251 56.516 170.493 1.00 42.71 266 GLU B CA 1
ATOM 4734 C C . GLU B 1 266 ? 13.869 55.049 170.317 1.00 42.03 266 GLU B C 1
ATOM 4735 O O . GLU B 1 266 ? 13.545 54.365 171.288 1.00 41.97 266 GLU B O 1
ATOM 4741 N N . ILE B 1 267 ? 13.894 54.589 169.067 1.00 41.48 267 ILE B N 1
ATOM 4742 C CA . ILE B 1 267 ? 13.639 53.191 168.723 1.00 40.92 267 ILE B CA 1
ATOM 4743 C C . ILE B 1 267 ? 14.720 52.289 169.319 1.00 40.58 267 ILE B C 1
ATOM 4744 O O . ILE B 1 267 ? 14.413 51.265 169.929 1.00 40.36 267 ILE B O 1
ATOM 4749 N N . LYS B 1 268 ? 15.978 52.690 169.152 1.00 40.29 268 LYS B N 1
ATOM 4750 C CA . LYS B 1 268 ? 17.117 51.978 169.727 1.00 40.27 268 LYS B CA 1
ATOM 4751 C C . LYS B 1 268 ? 16.968 51.820 171.243 1.00 40.42 268 LYS B C 1
ATOM 4752 O O . LYS B 1 268 ? 17.225 50.742 171.789 1.00 40.27 268 LYS B O 1
ATOM 4758 N N . GLU B 1 269 ? 16.535 52.896 171.901 1.00 40.51 269 GLU B N 1
ATOM 4759 C CA . GLU B 1 269 ? 16.382 52.942 173.353 1.00 40.69 269 GLU B CA 1
ATOM 4760 C C . GLU B 1 269 ? 15.339 51.956 173.876 1.00 40.20 269 GLU B C 1
ATOM 4761 O O . GLU B 1 269 ? 15.614 51.216 174.822 1.00 40.04 269 GLU B O 1
ATOM 4767 N N . VAL B 1 270 ? 14.152 51.946 173.266 1.00 39.85 270 VAL B N 1
ATOM 4768 C CA . VAL B 1 270 ? 13.080 51.038 173.702 1.00 39.66 270 VAL B CA 1
ATOM 4769 C C . VAL B 1 270 ? 13.445 49.562 173.514 1.00 39.49 270 VAL B C 1
ATOM 4770 O O . VAL B 1 270 ? 13.079 48.724 174.342 1.00 39.49 270 VAL B O 1
ATOM 4782 N N . ASP B 1 272 ? 16.633 48.353 173.476 1.00 38.54 272 ASP B N 1
ATOM 4783 C CA . ASP B 1 272 ? 17.715 48.070 174.411 1.00 38.49 272 ASP B CA 1
ATOM 4784 C C . ASP B 1 272 ? 17.213 47.881 175.846 1.00 38.23 272 ASP B C 1
ATOM 4785 O O . ASP B 1 272 ? 17.756 47.070 176.593 1.00 38.18 272 ASP B O 1
ATOM 4790 N N . LYS B 1 273 ? 16.174 48.627 176.215 1.00 38.02 273 LYS B N 1
ATOM 4791 C CA . LYS B 1 273 ? 15.584 48.553 177.554 1.00 37.94 273 LYS B CA 1
ATOM 4792 C C . LYS B 1 273 ? 14.553 47.432 177.693 1.00 37.40 273 LYS B C 1
ATOM 4793 O O . LYS B 1 273 ? 14.112 47.124 178.802 1.00 37.49 273 LYS B O 1
ATOM 4799 N N . PHE B 1 274 ? 14.174 46.827 176.568 1.00 36.85 274 PHE B N 1
ATOM 4800 C CA . PHE B 1 274 ? 13.189 45.744 176.544 1.00 36.43 274 PHE B CA 1
ATOM 4801 C C . PHE B 1 274 ? 13.760 44.468 177.166 1.00 36.41 274 PHE B C 1
ATOM 4802 O O . PHE B 1 274 ? 14.627 43.817 176.580 1.00 36.39 274 PHE B O 1
ATOM 4810 N N . ASP B 1 275 ? 13.272 44.126 178.359 1.00 36.35 275 ASP B N 1
ATOM 4811 C CA . ASP B 1 275 ? 13.790 42.987 179.120 1.00 36.36 275 ASP B CA 1
ATOM 4812 C C . ASP B 1 275 ? 12.781 42.505 180.173 1.00 36.29 275 ASP B C 1
ATOM 4813 O O . ASP B 1 275 ? 13.073 42.536 181.373 1.00 36.31 275 ASP B O 1
ATOM 4818 N N . PRO B 1 276 ? 11.591 42.048 179.733 1.00 36.19 276 PRO B N 1
ATOM 4819 C CA . PRO B 1 276 ? 10.539 41.705 180.700 1.00 36.19 276 PRO B CA 1
ATOM 4820 C C . PRO B 1 276 ? 10.775 40.438 181.533 1.00 36.19 276 PRO B C 1
ATOM 4821 O O . PRO B 1 276 ? 10.089 40.240 182.538 1.00 36.15 276 PRO B O 1
ATOM 4825 N N . LEU B 1 277 ? 11.729 39.598 181.134 1.00 36.18 277 LEU B N 1
ATOM 4826 C CA . LEU B 1 277 ? 11.920 38.295 181.783 1.00 36.27 277 LEU B CA 1
ATOM 4827 C C . LEU B 1 277 ? 13.168 38.205 182.664 1.00 36.54 277 LEU B C 1
ATOM 4828 O O . LEU B 1 277 ? 13.502 37.125 183.160 1.00 36.53 277 LEU B O 1
ATOM 4833 N N . LYS B 1 278 ? 13.842 39.336 182.869 1.00 36.99 278 LYS B N 1
ATOM 4834 C CA . LYS B 1 278 ? 15.156 39.359 183.534 1.00 37.65 278 LYS B CA 1
ATOM 4835 C C . LYS B 1 278 ? 15.209 38.774 184.956 1.00 37.49 278 LYS B C 1
ATOM 4836 O O . LYS B 1 278 ? 16.234 38.220 185.351 1.00 37.68 278 LYS B O 1
ATOM 4842 N N . ASP B 1 279 ? 14.117 38.884 185.711 1.00 37.43 279 ASP B N 1
ATOM 4843 C CA . ASP B 1 279 ? 14.114 38.442 187.115 1.00 37.45 279 ASP B CA 1
ATOM 4844 C C . ASP B 1 279 ? 13.455 37.079 187.338 1.00 37.00 279 ASP B C 1
ATOM 4845 O O . ASP B 1 279 ? 13.333 36.624 188.478 1.00 37.04 279 ASP B O 1
ATOM 4850 N N . LEU B 1 280 ? 13.059 36.425 186.249 1.00 36.36 280 LEU B N 1
ATOM 4851 C CA . LEU B 1 280 ? 12.278 35.191 186.324 1.00 35.85 280 LEU B CA 1
ATOM 4852 C C . LEU B 1 280 ? 13.101 33.911 186.480 1.00 35.33 280 LEU B C 1
ATOM 4853 O O . LEU B 1 280 ? 12.533 32.830 186.648 1.00 35.26 280 LEU B O 1
ATOM 4858 N N . ASN B 1 281 ? 14.427 34.036 186.421 1.00 34.86 281 ASN B N 1
ATOM 4859 C CA . ASN B 1 281 ? 15.340 32.904 186.611 1.00 34.30 281 ASN B CA 1
ATOM 4860 C C . ASN B 1 281 ? 15.081 31.752 185.624 1.00 33.58 281 ASN B C 1
ATOM 4861 O O . ASN B 1 281 ? 15.140 30.574 185.986 1.00 33.57 281 ASN B O 1
ATOM 4866 N N . LEU B 1 282 ? 14.783 32.103 184.374 1.00 32.61 282 LEU B N 1
ATOM 4867 C CA . LEU B 1 282 ? 14.546 31.102 183.332 1.00 31.82 282 LEU B CA 1
ATOM 4868 C C . LEU B 1 282 ? 15.878 30.621 182.754 1.00 31.16 282 LEU B C 1
ATOM 4869 O O . LEU B 1 282 ? 16.684 31.434 182.305 1.00 31.22 282 LEU B O 1
ATOM 4874 N N . PRO B 1 283 ? 16.119 29.298 182.781 1.00 30.50 283 PRO B N 1
ATOM 4875 C CA . PRO B 1 283 ? 17.366 28.700 182.290 1.00 30.04 283 PRO B CA 1
ATOM 4876 C C . PRO B 1 283 ? 17.773 29.129 180.874 1.00 29.67 283 PRO B C 1
ATOM 4877 O O . PRO B 1 283 ? 18.958 29.349 180.624 1.00 29.69 283 PRO B O 1
ATOM 4881 N N . THR B 1 284 ? 16.804 29.255 179.969 1.00 29.14 284 THR B N 1
ATOM 4882 C CA . THR B 1 284 ? 17.081 29.582 178.567 1.00 28.60 284 THR B CA 1
ATOM 4883 C C . THR B 1 284 ? 16.990 31.098 178.294 1.00 28.57 284 THR B C 1
ATOM 4884 O O . THR B 1 284 ? 17.024 31.537 177.141 1.00 28.58 284 THR B O 1
ATOM 4888 N N . TYR B 1 285 ? 16.910 31.891 179.363 1.00 28.49 285 TYR B N 1
ATOM 4889 C CA . TYR B 1 285 ? 16.890 33.353 179.257 1.00 28.39 285 TYR B CA 1
ATOM 4890 C C . TYR B 1 285 ? 18.078 33.915 178.472 1.00 28.48 285 TYR B C 1
ATOM 4891 O O . TYR B 1 285 ? 19.204 33.424 178.582 1.00 28.47 285 TYR B O 1
ATOM 4900 N N . ALA B 1 286 ? 17.799 34.951 177.686 1.00 28.30 286 ALA B N 1
ATOM 4901 C CA . ALA B 1 286 ? 18.815 35.825 177.116 1.00 28.41 286 ALA B CA 1
ATOM 4902 C C . ALA B 1 286 ? 18.183 37.196 176.921 1.00 28.50 286 ALA B C 1
ATOM 4903 O O . ALA B 1 286 ? 16.957 37.306 176.800 1.00 28.36 286 ALA B O 1
ATOM 4905 N N . LYS B 1 287 ? 19.012 38.238 176.912 1.00 28.60 287 LYS B N 1
ATOM 4906 C CA . LYS B 1 287 ? 18.551 39.581 176.576 1.00 28.97 287 LYS B CA 1
ATOM 4907 C C . LYS B 1 287 ? 17.831 39.531 175.220 1.00 28.78 287 LYS B C 1
ATOM 4908 O O . LYS B 1 287 ? 18.407 39.071 174.237 1.00 28.72 287 LYS B O 1
ATOM 4914 N N . PRO B 1 288 ? 16.559 39.980 175.173 1.00 28.63 288 PRO B N 1
ATOM 4915 C CA . PRO B 1 288 ? 15.731 39.842 173.967 1.00 28.45 288 PRO B CA 1
ATOM 4916 C C . PRO B 1 288 ? 16.328 40.490 172.714 1.00 28.26 288 PRO B C 1
ATOM 4917 O O . PRO B 1 288 ? 16.277 39.898 171.638 1.00 28.03 288 PRO B O 1
ATOM 4921 N N . ILE B 1 289 ? 16.878 41.694 172.856 1.00 28.18 289 ILE B N 1
ATOM 4922 C CA . ILE B 1 289 ? 17.422 42.439 171.716 1.00 28.11 289 ILE B CA 1
ATOM 4923 C C . ILE B 1 289 ? 18.811 42.988 172.038 1.00 27.97 289 ILE B C 1
ATOM 4924 O O . ILE B 1 289 ? 18.980 43.744 172.992 1.00 28.12 289 ILE B O 1
ATOM 4929 N N . VAL B 1 290 ? 19.799 42.588 171.243 1.00 27.92 290 VAL B N 1
ATOM 4930 C CA . VAL B 1 290 ? 21.158 43.110 171.364 1.00 27.84 290 VAL B CA 1
ATOM 4931 C C . VAL B 1 290 ? 21.417 44.058 170.199 1.00 27.94 290 VAL B C 1
ATOM 4932 O O . VAL B 1 290 ? 21.274 43.677 169.038 1.00 27.89 290 VAL B O 1
ATOM 4936 N N . ILE B 1 291 ? 21.772 45.299 170.525 1.00 28.19 291 ILE B N 1
ATOM 4937 C CA . ILE B 1 291 ? 22.002 46.342 169.528 1.00 28.41 291 ILE B CA 1
ATOM 4938 C C . ILE B 1 291 ? 23.464 46.351 169.082 1.00 28.62 291 ILE B C 1
ATOM 4939 O O . ILE B 1 291 ? 24.373 46.427 169.916 1.00 28.57 291 ILE B O 1
ATOM 4944 N N . ARG B 1 292 ? 23.680 46.264 167.770 1.00 28.75 292 ARG B N 1
ATOM 4945 C CA . ARG B 1 292 ? 25.011 46.417 167.187 1.00 28.99 292 ARG B CA 1
ATOM 4946 C C . ARG B 1 292 ? 25.183 47.839 166.670 1.00 29.11 292 ARG B C 1
ATOM 4947 O O . ARG B 1 292 ? 24.286 48.384 166.022 1.00 28.89 292 ARG B O 1
ATOM 4955 N N . GLU B 1 293 ? 26.345 48.425 166.949 1.00 29.39 293 GLU B N 1
ATOM 4956 C CA . GLU B 1 293 ? 26.664 49.780 166.498 1.00 29.89 293 GLU B CA 1
ATOM 4957 C C . GLU B 1 293 ? 27.531 49.805 165.233 1.00 29.74 293 GLU B C 1
ATOM 4958 O O . GLU B 1 293 ? 27.729 50.865 164.635 1.00 29.74 293 GLU B O 1
ATOM 4964 N N . GLU B 1 294 ? 28.043 48.643 164.829 1.00 29.55 294 GLU B N 1
ATOM 4965 C CA . GLU B 1 294 ? 28.872 48.542 163.624 1.00 29.57 294 GLU B CA 1
ATOM 4966 C C . GLU B 1 294 ? 28.047 48.797 162.364 1.00 29.37 294 GLU B C 1
ATOM 4967 O O . GLU B 1 294 ? 26.837 48.548 162.337 1.00 29.51 294 GLU B O 1
ATOM 4973 N N . ILE B 1 295 ? 28.709 49.294 161.326 1.00 29.02 295 ILE B N 1
ATOM 4974 C CA . ILE B 1 295 ? 28.039 49.656 160.076 1.00 28.80 295 ILE B CA 1
ATOM 4975 C C . ILE B 1 295 ? 27.485 48.454 159.307 1.00 28.16 295 ILE B C 1
ATOM 4976 O O . ILE B 1 295 ? 26.491 48.581 158.590 1.00 28.06 295 ILE B O 1
ATOM 4981 N N . ASP B 1 296 ? 28.120 47.294 159.478 1.00 27.52 296 ASP B N 1
ATOM 4982 C CA . ASP B 1 296 ? 27.813 46.111 158.675 1.00 26.77 296 ASP B CA 1
ATOM 4983 C C . ASP B 1 296 ? 27.345 44.910 159.506 1.00 26.23 296 ASP B C 1
ATOM 4984 O O . ASP B 1 296 ? 27.615 43.757 159.164 1.00 25.95 296 ASP B O 1
ATOM 4989 N N . ARG B 1 297 ? 26.629 45.196 160.588 1.00 25.70 297 ARG B N 1
ATOM 4990 C CA . ARG B 1 297 ? 26.122 44.168 161.493 1.00 25.21 297 ARG B CA 1
ATOM 4991 C C . ARG B 1 297 ? 24.618 44.347 161.730 1.00 24.97 297 ARG B C 1
ATOM 4992 O O . ARG B 1 297 ? 24.112 45.465 161.617 1.00 25.00 297 ARG B O 1
ATOM 5000 N N . PRO B 1 298 ? 23.897 43.254 162.068 1.00 24.68 298 PRO B N 1
ATOM 5001 C CA . PRO B 1 298 ? 24.367 41.883 162.329 1.00 24.47 298 PRO B CA 1
ATOM 5002 C C . PRO B 1 298 ? 24.693 41.059 161.085 1.00 24.21 298 PRO B C 1
ATOM 5003 O O . PRO B 1 298 ? 24.177 41.323 160.006 1.00 24.16 298 PRO B O 1
ATOM 5007 N N . GLN B 1 299 ? 25.550 40.059 161.262 1.00 24.08 299 GLN B N 1
ATOM 5008 C CA . GLN B 1 299 ? 25.824 39.062 160.234 1.00 23.65 299 GLN B CA 1
ATOM 5009 C C . GLN B 1 299 ? 25.512 37.689 160.822 1.00 23.67 299 GLN B C 1
ATOM 5010 O O . GLN B 1 299 ? 25.887 37.416 161.964 1.00 23.46 299 GLN B O 1
ATOM 5016 N N . PRO B 1 300 ? 24.816 36.826 160.055 1.00 23.77 300 PRO B N 1
ATOM 5017 C CA . PRO B 1 300 ? 24.422 35.511 160.576 1.00 24.13 300 PRO B CA 1
ATOM 5018 C C . PRO B 1 300 ? 25.567 34.755 161.252 1.00 24.43 300 PRO B C 1
ATOM 5019 O O . PRO B 1 300 ? 25.429 34.351 162.401 1.00 24.24 300 PRO B O 1
ATOM 5023 N N . ARG B 1 301 ? 26.695 34.596 160.567 1.00 25.10 301 ARG B N 1
ATOM 5024 C CA . ARG B 1 301 ? 27.790 33.811 161.129 1.00 25.89 301 ARG B CA 1
ATOM 5025 C C . ARG B 1 301 ? 28.417 34.422 162.380 1.00 25.89 301 ARG B C 1
ATOM 5026 O O . ARG B 1 301 ? 28.810 33.696 163.288 1.00 26.12 301 ARG B O 1
ATOM 5034 N N . LEU B 1 302 ? 28.494 35.750 162.428 1.00 25.91 302 LEU B N 1
ATOM 5035 C CA . LEU B 1 302 ? 29.126 36.441 163.550 1.00 25.95 302 LEU B CA 1
ATOM 5036 C C . LEU B 1 302 ? 28.214 36.591 164.764 1.00 26.03 302 LEU B C 1
ATOM 5037 O O . LEU B 1 302 ? 28.698 36.659 165.893 1.00 26.10 302 LEU B O 1
ATOM 5042 N N . ASP B 1 303 ? 26.903 36.642 164.532 1.00 26.02 303 ASP B N 1
ATOM 5043 C CA . ASP B 1 303 ? 25.975 37.087 165.573 1.00 26.18 303 ASP B CA 1
ATOM 5044 C C . ASP B 1 303 ? 24.885 36.104 166.016 1.00 26.22 303 ASP B C 1
ATOM 5045 O O . ASP B 1 303 ? 24.200 36.361 167.004 1.00 25.98 303 ASP B O 1
ATOM 5050 N N . ARG B 1 304 ? 24.726 34.987 165.310 1.00 26.50 304 ARG B N 1
ATOM 5051 C CA . ARG B 1 304 ? 23.629 34.054 165.614 1.00 27.15 304 ARG B CA 1
ATOM 5052 C C . ARG B 1 304 ? 23.781 33.318 166.955 1.00 27.52 304 ARG B C 1
ATOM 5053 O O . ARG B 1 304 ? 22.792 32.834 167.507 1.00 27.57 304 ARG B O 1
ATOM 5061 N N . ASN B 1 305 ? 25.008 33.240 167.468 1.00 28.01 305 ASN B N 1
ATOM 5062 C CA . ASN B 1 305 ? 25.266 32.625 168.773 1.00 28.83 305 ASN B CA 1
ATOM 5063 C C . ASN B 1 305 ? 25.016 33.577 169.946 1.00 28.58 305 ASN B C 1
ATOM 5064 O O . ASN B 1 305 ? 25.151 33.183 171.100 1.00 28.81 305 ASN B O 1
ATOM 5069 N N . GLU B 1 306 ? 24.653 34.824 169.650 1.00 28.36 306 GLU B N 1
ATOM 5070 C CA . GLU B 1 306 ? 24.349 35.815 170.687 1.00 28.21 306 GLU B CA 1
ATOM 5071 C C . GLU B 1 306 ? 23.255 35.313 171.633 1.00 27.91 306 GLU B C 1
ATOM 5072 O O . GLU B 1 306 ? 22.171 34.923 171.190 1.00 27.77 306 GLU B O 1
ATOM 5078 N N . GLY B 1 307 ? 23.562 35.307 172.931 1.00 27.75 307 GLY B N 1
ATOM 5079 C CA . GLY B 1 307 ? 22.655 34.776 173.956 1.00 27.38 307 GLY B CA 1
ATOM 5080 C C . GLY B 1 307 ? 22.377 33.298 173.752 1.00 27.28 307 GLY B C 1
ATOM 5081 O O . GLY B 1 307 ? 21.259 32.832 173.979 1.00 27.28 307 GLY B O 1
ATOM 5082 N N . ASN B 1 308 ? 23.407 32.572 173.314 1.00 27.21 308 ASN B N 1
ATOM 5083 C CA . ASN B 1 308 ? 23.316 31.153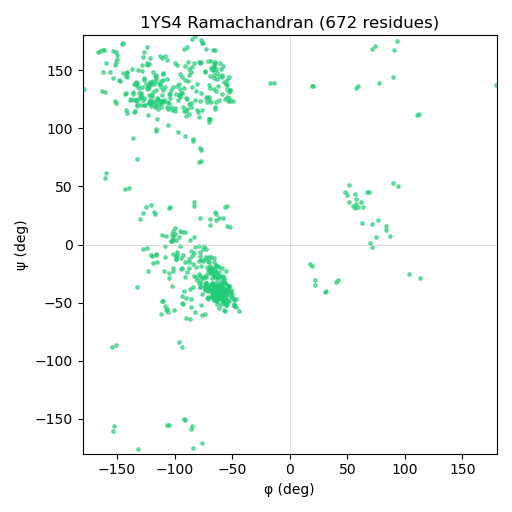 172.937 1.00 27.17 308 ASN B CA 1
ATOM 5084 C C . ASN B 1 308 ? 22.187 30.863 171.944 1.00 26.86 308 ASN B C 1
ATOM 5085 O O . ASN B 1 308 ? 21.537 29.816 172.007 1.00 26.70 308 ASN B O 1
ATOM 5090 N N . GLY B 1 309 ? 21.969 31.806 171.029 1.00 26.67 309 GLY B N 1
ATOM 5091 C CA . GLY B 1 309 ? 20.969 31.668 169.977 1.00 26.47 309 GLY B CA 1
ATOM 5092 C C . GLY B 1 309 ? 19.594 32.187 170.352 1.00 26.51 309 GLY B C 1
ATOM 5093 O O . GLY B 1 309 ? 18.641 32.017 169.594 1.00 26.60 309 GLY B O 1
ATOM 5102 N N . SER B 1 311 ? 19.016 35.533 171.653 1.00 25.61 311 SER B N 1
ATOM 5103 C CA . SER B 1 311 ? 18.903 36.977 171.470 1.00 25.25 311 SER B CA 1
ATOM 5104 C C . SER B 1 311 ? 18.651 37.323 170.011 1.00 25.08 311 SER B C 1
ATOM 5105 O O . SER B 1 311 ? 19.265 36.748 169.111 1.00 24.94 311 SER B O 1
ATOM 5108 N N . ILE B 1 312 ? 17.733 38.254 169.784 1.00 24.82 312 ILE B N 1
ATOM 5109 C CA . ILE B 1 312 ? 17.602 38.878 168.480 1.00 24.65 312 ILE B CA 1
ATOM 5110 C C . ILE B 1 312 ? 18.690 39.948 168.434 1.00 24.72 312 ILE B C 1
ATOM 5111 O O . ILE B 1 312 ? 18.941 40.630 169.430 1.00 24.75 312 ILE B O 1
ATOM 5116 N N . VAL B 1 313 ? 19.363 40.057 167.295 1.00 24.66 313 VAL B N 1
ATOM 5117 C CA . VAL B 1 313 ? 20.430 41.031 167.135 1.00 24.55 313 VAL B CA 1
ATOM 5118 C C . VAL B 1 313 ? 19.991 42.045 166.094 1.00 24.81 313 VAL B C 1
ATOM 5119 O O . VAL B 1 313 ? 19.610 41.677 164.983 1.00 24.77 313 VAL B O 1
ATOM 5123 N N . VAL B 1 314 ? 20.031 43.320 166.472 1.00 25.14 314 VAL B N 1
ATOM 5124 C CA . VAL B 1 314 ? 19.561 44.404 165.616 1.00 25.54 314 VAL B CA 1
ATOM 5125 C C . VAL B 1 314 ? 20.707 45.374 165.338 1.00 25.94 314 VAL B C 1
ATOM 5126 O O . VAL B 1 314 ? 21.501 45.681 166.229 1.00 26.20 314 VAL B O 1
ATOM 5130 N N . GLY B 1 315 ? 20.795 45.836 164.095 1.00 26.06 315 GLY B N 1
ATOM 5131 C CA . GLY B 1 315 ? 21.787 46.831 163.711 1.00 26.26 315 GLY B CA 1
ATOM 5132 C C . GLY B 1 315 ? 21.262 47.783 162.658 1.00 26.59 315 GLY B C 1
ATOM 5133 O O . GLY B 1 315 ? 20.161 47.596 162.126 1.00 26.36 315 GLY B O 1
ATOM 5134 N N . ARG B 1 316 ? 22.057 48.810 162.364 1.00 27.15 316 ARG B N 1
ATOM 5135 C CA . ARG B 1 316 ? 21.752 49.781 161.302 1.00 27.63 316 ARG B CA 1
ATOM 5136 C C . ARG B 1 316 ? 20.418 50.516 161.514 1.00 28.04 316 ARG B C 1
ATOM 5137 O O . ARG B 1 316 ? 19.729 50.861 160.548 1.00 28.18 316 ARG B O 1
ATOM 5145 N N . ILE B 1 317 ? 20.052 50.741 162.776 1.00 28.57 317 ILE B N 1
ATOM 5146 C CA . ILE B 1 317 ? 18.847 51.506 163.101 1.00 29.28 317 ILE B CA 1
ATOM 5147 C C . ILE B 1 317 ? 19.049 52.942 162.610 1.00 29.74 317 ILE B C 1
ATOM 5148 O O . ILE B 1 317 ? 19.955 53.639 163.067 1.00 29.90 317 ILE B O 1
ATOM 5153 N N . ARG B 1 318 ? 18.217 53.358 161.661 1.00 30.27 318 ARG B N 1
ATOM 5154 C CA . ARG B 1 318 ? 18.378 54.648 160.992 1.00 31.04 318 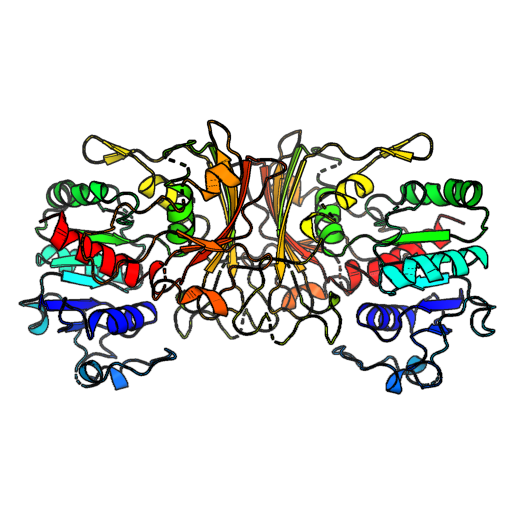ARG B CA 1
ATOM 5155 C C . ARG B 1 318 ? 17.033 55.213 160.524 1.00 31.72 318 ARG B C 1
ATOM 5156 O O . ARG B 1 318 ? 16.033 54.496 160.493 1.00 31.62 318 ARG B O 1
ATOM 5164 N N . LYS B 1 319 ? 17.022 56.500 160.178 1.00 32.85 319 LYS B N 1
ATOM 5165 C CA . LYS B 1 319 ? 15.832 57.164 159.638 1.00 34.04 319 LYS B CA 1
ATOM 5166 C C . LYS B 1 319 ? 15.390 56.551 158.317 1.00 33.95 319 LYS B C 1
ATOM 5167 O O . LYS B 1 319 ? 16.218 56.261 157.449 1.00 33.98 319 LYS B O 1
ATOM 5173 N N . ASP B 1 320 ? 14.082 56.354 158.179 1.00 34.18 320 ASP B N 1
ATOM 5174 C CA . ASP B 1 320 ? 13.491 55.958 156.912 1.00 34.50 320 ASP B CA 1
ATOM 5175 C C . ASP B 1 320 ? 12.910 57.184 156.203 1.00 34.64 320 ASP B C 1
ATOM 5176 O O . ASP B 1 320 ? 12.173 57.957 156.816 1.00 34.86 320 ASP B O 1
ATOM 5181 N N . PRO B 1 321 ? 13.253 57.374 154.914 1.00 34.76 321 PRO B N 1
ATOM 5182 C CA . PRO B 1 321 ? 12.709 58.469 154.095 1.00 34.74 321 PRO B CA 1
ATOM 5183 C C . PRO B 1 321 ? 11.181 58.478 153.978 1.00 34.79 321 PRO B C 1
ATOM 5184 O O . PRO B 1 321 ? 10.592 59.542 153.768 1.00 34.95 321 PRO B O 1
ATOM 5188 N N . ILE B 1 322 ? 10.554 57.310 154.110 1.00 34.64 322 ILE B N 1
ATOM 5189 C CA . ILE B 1 322 ? 9.107 57.168 153.923 1.00 34.36 322 ILE B CA 1
ATOM 5190 C C . ILE B 1 322 ? 8.388 56.989 155.260 1.00 34.30 322 ILE B C 1
ATOM 5191 O O . ILE B 1 322 ? 7.493 57.767 155.603 1.00 34.57 322 ILE B O 1
ATOM 5196 N N . PHE B 1 323 ? 8.776 55.952 155.999 1.00 34.00 323 PHE B N 1
ATOM 5197 C CA . PHE B 1 323 ? 8.208 55.670 157.311 1.00 33.51 323 PHE B CA 1
ATOM 5198 C C . PHE B 1 323 ? 9.043 56.354 158.394 1.00 33.24 323 PHE B C 1
ATOM 5199 O O . PHE B 1 323 ? 9.634 57.407 158.149 1.00 33.45 323 PHE B O 1
ATOM 5207 N N . ASP B 1 324 ? 9.093 55.764 159.585 1.00 32.87 324 ASP B N 1
ATOM 5208 C CA . ASP B 1 324 ? 9.854 56.334 160.694 1.00 32.60 324 ASP B CA 1
ATOM 5209 C C . ASP B 1 324 ? 11.274 55.791 160.774 1.00 32.20 324 ASP B C 1
ATOM 5210 O O . ASP B 1 324 ? 12.237 56.558 160.835 1.00 32.22 324 ASP B O 1
ATOM 5215 N N . VAL B 1 325 ? 11.396 54.466 160.766 1.00 31.61 325 VAL B N 1
ATOM 5216 C CA . VAL B 1 325 ? 12.673 53.810 161.017 1.00 30.94 325 VAL B CA 1
ATOM 5217 C C . VAL B 1 325 ? 12.828 52.543 160.169 1.00 30.36 325 VAL B C 1
ATOM 5218 O O . VAL B 1 325 ? 11.844 51.874 159.836 1.00 30.48 325 VAL B O 1
ATOM 5222 N N . LYS B 1 326 ? 14.069 52.247 159.795 1.00 29.39 326 LYS B N 1
ATOM 5223 C CA . LYS B 1 326 ? 14.411 50.967 159.188 1.00 28.48 326 LYS B CA 1
ATOM 5224 C C . LYS B 1 326 ? 15.636 50.388 159.890 1.00 27.91 326 LYS B C 1
ATOM 5225 O O . LYS B 1 326 ? 16.470 51.130 160.412 1.00 27.60 326 LYS B O 1
ATOM 5231 N N . TYR B 1 327 ? 15.722 49.061 159.915 1.00 27.14 327 TYR B N 1
ATOM 5232 C CA . TYR B 1 327 ? 16.805 48.366 160.603 1.00 26.54 327 TYR B CA 1
ATOM 5233 C C . TYR B 1 327 ? 16.929 46.925 160.128 1.00 26.21 327 TYR B C 1
ATOM 5234 O O . TYR B 1 327 ? 16.046 46.406 159.435 1.00 26.23 327 TYR B O 1
ATOM 5243 N N . THR B 1 328 ? 18.034 46.290 160.504 1.00 25.80 328 THR B N 1
ATOM 5244 C CA . THR B 1 328 ? 18.276 44.889 160.194 1.00 25.45 328 THR B CA 1
ATOM 5245 C C . THR B 1 328 ? 18.190 44.071 161.475 1.00 25.06 328 THR B C 1
ATOM 5246 O O . THR B 1 328 ? 18.763 44.449 162.496 1.00 25.18 328 THR B O 1
ATOM 5250 N N . ALA B 1 329 ? 17.461 42.961 161.413 1.00 24.51 329 ALA B N 1
ATOM 5251 C CA . ALA B 1 329 ? 17.315 42.063 162.553 1.00 23.98 329 ALA B CA 1
ATOM 5252 C C . ALA B 1 329 ? 17.791 40.657 162.196 1.00 23.65 329 ALA B C 1
ATOM 5253 O O . ALA B 1 329 ? 17.523 40.164 161.103 1.00 23.45 329 ALA B O 1
ATOM 5255 N N . LEU B 1 330 ? 18.509 40.026 163.122 1.00 23.38 330 LEU B N 1
ATOM 5256 C CA . LEU B 1 330 ? 18.945 38.644 162.957 1.00 22.96 330 LEU B CA 1
ATOM 5257 C C . LEU B 1 330 ? 18.415 37.756 164.077 1.00 22.98 330 LEU B C 1
ATOM 5258 O O . LEU B 1 330 ? 18.397 38.150 165.246 1.00 22.53 330 LEU B O 1
ATOM 5263 N N . GLU B 1 331 ? 18.008 36.549 163.699 1.00 23.02 331 GLU B N 1
ATOM 5264 C CA . GLU B 1 331 ? 17.558 35.546 164.644 1.00 23.45 331 GLU B CA 1
ATOM 5265 C C . GLU B 1 331 ? 18.172 34.202 164.292 1.00 23.42 331 GLU B C 1
ATOM 5266 O O . GLU B 1 331 ? 18.239 33.835 163.116 1.00 23.29 331 GLU B O 1
ATOM 5272 N N . HIS B 1 332 ? 18.616 33.469 165.307 1.00 23.54 332 HIS B N 1
ATOM 5273 C CA . HIS B 1 332 ? 18.937 32.066 165.112 1.00 23.75 332 HIS B CA 1
ATOM 5274 C C . HIS B 1 332 ? 17.609 31.338 164.900 1.00 23.91 332 HIS B C 1
ATOM 5275 O O . HIS B 1 332 ? 16.838 31.141 165.844 1.00 23.78 332 HIS B O 1
ATOM 5282 N N . ASN B 1 333 ? 17.352 30.967 163.648 1.00 24.22 333 ASN B N 1
ATOM 5283 C CA . ASN B 1 333 ? 16.042 30.477 163.207 1.00 24.58 333 ASN B CA 1
ATOM 5284 C C . ASN B 1 333 ? 15.604 29.174 163.863 1.00 24.89 333 ASN B C 1
ATOM 5285 O O . ASN B 1 333 ? 14.424 28.823 163.874 1.00 24.72 333 ASN B O 1
ATOM 5290 N N . THR B 1 334 ? 16.577 28.483 164.428 1.00 25.11 334 THR B N 1
ATOM 5291 C CA . THR B 1 334 ? 16.408 27.129 164.891 1.00 25.44 334 THR B CA 1
ATOM 5292 C C . THR B 1 334 ? 16.414 27.042 166.429 1.00 25.40 334 THR B C 1
ATOM 5293 O O . THR B 1 334 ? 15.870 26.104 167.017 1.00 25.48 334 THR B O 1
ATOM 5297 N N . ILE B 1 335 ? 17.010 28.036 167.075 1.00 25.44 335 ILE B N 1
ATOM 5298 C CA . ILE B 1 335 ? 16.957 28.129 168.526 1.00 25.61 335 ILE B CA 1
ATOM 5299 C C . ILE B 1 335 ? 15.814 29.073 168.916 1.00 25.63 335 ILE B C 1
ATOM 5300 O O . ILE B 1 335 ? 14.701 28.610 169.163 1.00 25.61 335 ILE B O 1
ATOM 5305 N N . ARG B 1 336 ? 16.059 30.385 168.920 1.00 25.65 336 ARG B N 1
ATOM 5306 C CA . ARG B 1 336 ? 15.000 31.354 169.210 1.00 25.51 336 ARG B CA 1
ATOM 5307 C C . ARG B 1 336 ? 13.789 31.188 168.281 1.00 25.74 336 ARG B C 1
ATOM 5308 O O . ARG B 1 336 ? 12.645 31.400 168.693 1.00 25.94 336 ARG B O 1
ATOM 5316 N N . GLY B 1 337 ? 14.040 30.794 167.037 1.00 25.71 337 GLY B N 1
ATOM 5317 C CA . GLY B 1 337 ? 12.972 30.647 166.059 1.00 25.57 337 GLY B CA 1
ATOM 5318 C C . GLY B 1 337 ? 12.126 29.389 166.173 1.00 25.59 337 GLY B C 1
ATOM 5319 O O . GLY B 1 337 ? 11.098 29.282 165.504 1.00 25.57 337 GLY B O 1
ATOM 5320 N N . ALA B 1 338 ? 12.547 28.434 167.005 1.00 25.37 338 ALA B N 1
ATOM 5321 C CA . ALA B 1 338 ? 11.842 27.150 167.110 1.00 25.36 338 ALA B CA 1
ATOM 5322 C C . ALA B 1 338 ? 12.017 26.436 168.455 1.00 25.32 338 ALA B C 1
ATOM 5323 O O . ALA B 1 338 ? 11.203 26.618 169.364 1.00 25.45 338 ALA B O 1
ATOM 5325 N N . ALA B 1 339 ? 13.069 25.624 168.570 1.00 25.20 339 ALA B N 1
ATOM 5326 C CA . ALA B 1 339 ? 13.279 24.777 169.748 1.00 25.13 339 ALA B CA 1
ATOM 5327 C C . ALA B 1 339 ? 13.427 25.594 171.022 1.00 25.13 339 ALA B C 1
ATOM 5328 O O . ALA B 1 339 ? 12.800 25.289 172.037 1.00 24.92 339 ALA B O 1
ATOM 5330 N N . GLY B 1 340 ? 14.248 26.639 170.960 1.00 25.03 340 GLY B N 1
ATOM 5331 C CA . GLY B 1 340 ? 14.437 27.540 172.096 1.00 25.17 340 GLY B CA 1
ATOM 5332 C C . GLY B 1 340 ? 13.174 28.295 172.458 1.00 25.10 340 GLY B C 1
ATOM 5333 O O . GLY B 1 340 ? 12.915 28.552 173.634 1.00 25.23 340 GLY B O 1
ATOM 5334 N N . ALA B 1 341 ? 12.392 28.653 171.442 1.00 25.08 341 ALA B N 1
ATOM 5335 C CA . ALA B 1 341 ? 11.102 29.312 171.638 1.00 25.22 341 ALA B CA 1
ATOM 5336 C C . ALA B 1 341 ? 10.147 28.465 172.489 1.00 25.26 341 ALA B C 1
ATOM 5337 O O . ALA B 1 341 ? 9.514 28.984 173.410 1.00 25.63 341 ALA B O 1
ATOM 5339 N N . SER B 1 342 ? 10.056 27.171 172.181 1.00 25.25 342 SER B N 1
ATOM 5340 C CA . SER B 1 342 ? 9.203 26.242 172.934 1.00 25.36 342 SER B CA 1
ATOM 5341 C C . SER B 1 342 ? 9.760 25.882 174.309 1.00 25.54 342 SER B C 1
ATOM 5342 O O . SER B 1 342 ? 8.994 25.695 175.258 1.00 25.77 342 SER B O 1
ATOM 5345 N N . VAL B 1 343 ? 11.083 25.773 174.415 1.00 25.53 343 VAL B N 1
ATOM 5346 C CA . VAL B 1 343 ? 11.719 25.484 175.700 1.00 25.68 343 VAL B CA 1
ATOM 5347 C C . VAL B 1 343 ? 11.516 26.648 176.679 1.00 25.85 343 VAL B C 1
ATOM 5348 O O . VAL B 1 343 ? 11.152 26.425 177.834 1.00 25.93 343 VAL B O 1
ATOM 5352 N N . LEU B 1 344 ? 11.721 27.878 176.203 1.00 25.90 344 LEU B N 1
ATOM 5353 C CA . LEU B 1 344 ? 11.459 29.081 176.998 1.00 26.17 344 LEU B CA 1
ATOM 5354 C C . LEU B 1 344 ? 9.977 29.167 177.388 1.00 26.24 344 LEU B C 1
ATOM 5355 O O . LEU B 1 344 ? 9.655 29.545 178.515 1.00 26.29 344 LEU B O 1
ATOM 5360 N N . ASN B 1 345 ? 9.091 28.827 176.450 1.00 26.27 345 ASN B N 1
ATOM 5361 C CA . ASN B 1 345 ? 7.652 28.738 176.719 1.00 26.54 345 ASN B CA 1
ATOM 5362 C C . ASN B 1 345 ? 7.342 27.803 177.882 1.00 26.89 345 ASN B C 1
ATOM 5363 O O . ASN B 1 345 ? 6.581 28.164 178.783 1.00 26.98 345 ASN B O 1
ATOM 5368 N N . ALA B 1 346 ? 7.947 26.615 177.853 1.00 27.28 346 ALA B N 1
ATOM 5369 C CA . ALA B 1 346 ? 7.754 25.603 178.888 1.00 27.75 346 ALA B CA 1
ATOM 5370 C C . ALA B 1 346 ? 8.335 26.001 180.236 1.00 28.23 346 ALA B C 1
ATOM 5371 O O . ALA B 1 346 ? 7.716 25.759 181.268 1.00 28.39 346 ALA B O 1
ATOM 5373 N N . GLU B 1 347 ? 9.517 26.612 180.223 1.00 28.68 347 GLU B N 1
ATOM 5374 C CA . GLU B 1 347 ? 10.153 27.078 181.452 1.00 29.08 347 GLU B CA 1
ATOM 5375 C C . GLU B 1 347 ? 9.283 28.125 182.133 1.00 29.47 347 GLU B C 1
ATOM 5376 O O . GLU B 1 347 ? 9.074 28.071 183.347 1.00 29.45 347 GLU B O 1
ATOM 5382 N N . TYR B 1 348 ? 8.786 29.074 181.339 1.00 29.88 348 TYR B N 1
ATOM 5383 C CA . TYR B 1 348 ? 7.899 30.119 181.827 1.00 30.29 348 TYR B CA 1
ATOM 5384 C C . TYR B 1 348 ? 6.583 29.530 182.330 1.00 30.70 348 TYR B C 1
ATOM 5385 O O . TYR B 1 348 ? 6.070 29.953 183.369 1.00 30.67 348 TYR B O 1
ATOM 5394 N N . PHE B 1 349 ? 6.049 28.558 181.589 1.00 31.17 349 PHE B N 1
ATOM 5395 C CA . PHE B 1 349 ? 4.759 27.956 181.908 1.00 31.58 349 PHE B CA 1
ATOM 5396 C C . PHE B 1 349 ? 4.737 27.258 183.269 1.00 31.99 349 PHE B C 1
ATOM 5397 O O . PHE B 1 349 ? 3.775 27.418 184.024 1.00 32.07 349 PHE B O 1
ATOM 5405 N N . VAL B 1 350 ? 5.773 26.485 183.592 1.00 32.30 350 VAL B N 1
ATOM 5406 C CA . VAL B 1 350 ? 5.752 25.773 184.871 1.00 32.72 350 VAL B CA 1
ATOM 5407 C C . VAL B 1 350 ? 5.975 26.712 186.057 1.00 32.90 350 VAL B C 1
ATOM 5408 O O . VAL B 1 350 ? 5.509 26.439 187.159 1.00 32.79 350 VAL B O 1
ATOM 5412 N N . LYS B 1 351 ? 6.660 27.829 185.815 1.00 33.21 351 LYS B N 1
ATOM 5413 C CA . LYS B 1 351 ? 6.873 28.836 186.857 1.00 33.64 351 LYS B CA 1
ATOM 5414 C C . LYS B 1 351 ? 5.612 29.642 187.174 1.00 33.72 351 LYS B C 1
ATOM 5415 O O . LYS B 1 351 ? 5.334 29.934 188.340 1.00 33.66 351 LYS B O 1
ATOM 5421 N N . LYS B 1 352 ? 4.847 29.975 186.135 1.00 33.82 352 LYS B N 1
ATOM 5422 C CA . LYS B 1 352 ? 3.751 30.936 186.252 1.00 34.14 352 LYS B CA 1
ATOM 5423 C C . LYS B 1 352 ? 2.346 30.375 186.016 1.00 33.93 352 LYS B C 1
ATOM 5424 O O . LYS B 1 352 ? 1.357 31.021 186.358 1.00 33.65 352 LYS B O 1
ATOM 5430 N N . TYR B 1 353 ? 2.259 29.185 185.431 1.00 33.97 353 TYR B N 1
ATOM 5431 C CA . TYR B 1 353 ? 0.962 28.596 185.102 1.00 34.25 353 TYR B CA 1
ATOM 5432 C C . TYR B 1 353 ? 0.848 27.144 185.556 1.00 34.46 353 TYR B C 1
ATOM 5433 O O . TYR B 1 353 ? 1.749 26.620 186.213 1.00 34.61 353 TYR B O 1
ATOM 5442 N N . ILE B 1 354 ? -0.271 26.508 185.220 1.00 34.76 354 ILE B N 1
ATOM 5443 C CA . ILE B 1 354 ? -0.530 25.127 185.628 1.00 35.18 354 ILE B CA 1
ATOM 5444 C C . ILE B 1 354 ? -1.383 24.385 184.591 1.00 35.23 354 ILE B C 1
ATOM 5445 O O . ILE B 1 354 ? -2.222 24.988 183.920 1.00 35.27 354 ILE B O 1
#

Sequence (676 aa):
KIKVGVLGATGSVGQRFVQLLADHPFELTALAASERSAGKKYKDACYWFQDRDIPENIKDVVIPTDPKHEEFEDVDIVFSALPSDLAKKFEPEFAKEGKLIFSNASAYREEDVPLVIPEVNADHLELIEIQREKRGWDGAIITNPNCSTICAVITLKPIDKFGLEAVFIATQAVSGAGYNGVPSAILDNLIPFIKNEEEKQTESLKLLGTLKDGKVELANFKISASCNRVAVIDGHTESIFVKTKEGAEPEEIKEVDKFDPLKDLNLPTYAKPIVIREEIDRPQPRLDRNEGNGSIVVGRIRKDPIFDVKYTALEHNTIRGAAGASVLNAEYFVKKYIKIKVGVLGATGSVGQRFVQLLADHPFELTALAASERSAGKKYKDACYWFQDRDIPENIKDVVIPTDPKHEEFEDVDIVFSALPSDLAKKFEPEFAKEGKLIFSNASAYREEDVPLVIPEVNADHLELIEIQREKRGWDGAIITNPNCSTICAVITLKPIDKFGLEAVFIATQAVSGAGYNGVPSAILDNLIPFIKNEEEKQTESLKLLGTLKDGKVELANFKISASCNRVAVIDGHTESIFVKTKEGAEPEEIKEVDKFDPLKDLNLPTYAKPIVIREEIDRPQPRLDRNEGNGSIVVGRIRKDPIFDVKYTALEHNTIRGAAGASVLNAEYFVKKYI

Organism: Methanocaldococcus jannaschii (strain ATCC 43067 / DSM 2661 / JAL-1 / JCM 10045 / NBRC 100440) (NCBI:txid243232)

Secondary structure (DSSP, 8-state):
--EEEEETTTSHHHHHHHHHHTT---EEEEEEE-TTTTTS-HHHHS----SSPPPHHHH---EES-TTSGGGTT--EEEE---HHHHHHHHHHHHHTTPEEEE--STT--TTS-B--HHHHGGGGGHHHHHHHHH--SSEEEE---HHHHHHHHHHTT---S--SEEEEE---SGGG-TTTS----TT--BS--TTTTT---HHHHHTSEEETTEEE----EEEEE--B-S-SS-EEEEEEEE-SS---HHHHHH-----TTTTS--TT---SEEE--STT---HHHHTTGGG--EEEEEEEE-SSSSEEEEEEE-TTIIIIIHHHHHHHHHIIIII-/--EEEEETTTSHHHHHHHHHHTT---EEEEEEE-TTTTTS-HHHHS----SSPPPHHHH---EES-TTSTTTTT--EEEE---HHHHHHHHHHHHHTTPEEEE-SSTT--TTS-B--HHHHGGGGGHHHHHHHHH--SSEEEEPPPHHHHHHHHHHTT---S--SEEEEE---SGGG-TTTS----TT--BS--TTTTT---HHHHHTSEEETTEEE----EEEEE--B-S-SS-EEEEEEEE-SS---HHHHHH-----TTTTS--TT---SEEEE-STT---HHHHTTGGG--EEEEEEEE-SSSSEEEEEEE-TTIIIIIHHHHHHHHHHHHH--

CATH classification: 3.40.50.720 (+1 more: 3.30.360.10)

Radius of gyration: 28.62 Å; Cα contacts (8 Å, |Δi|>4): 1679; chains: 2; bounding box: 66×74×75 Å

B-factor: mean 36.36, std 10.79, range [14.6, 102.6]